Protein AF-0000000079724509 (afdb_homodimer)

Organism: NCBI:txid2484901

Secondary structure (DSSP, 8-state):
-----SHHHHHHHHHHTHHHHHHHHHHHHHHTTTT-SSGGGHHHHHHHHHHHHHHHHHHHT--SSS--SS--HHHHHHHHHHHHHHHHHHHHHHHHGGGTTTT-HHHHHTS---TTHHHHHHHHHHHHHHHHHHHHHHHHHHHHHSS--GGGGGHHHHHHHHHHHHHHHHHHHHHHHHH-THHHHHHHHHHHHHHHHTTTSS-GGGS-HHHHHHHHH-TTHHHHHHHHHHHTS-----HHHHHHHHHHHHHHHHHHHHHHHHHGGGHHHH-/-----SHHHHHHHHHHTHHHHHHHHHHHHHHTTTT-SSGGGHHHHHHHHHHHHHHHHHHHT--SSS--SS--HHHHHHHHHHHHHHHHHHHHHHHHGGGTTTT-HHHHHTS---TTHHHHHHHHHHHHHHHHHHHHHHHHHHHHHSS--GGGGGHHHHHHHHHHHHHHHHHHHHHHHHH-THHHHHHHHHHHHHHHHTTTSS-GGGS-HHHHHHHHH-TTHHHHHHHHHHHTS-----HHHHHHHHHHHHHHHHHHHHHHHHHGGGHHHH-

Radius of gyration: 24.55 Å; Cα contacts (8 Å, |Δi|>4): 698; chains: 2; bounding box: 60×68×56 Å

Sequence (542 aa):
MNHPTSLKSLILSVVKNYSLIWQMTKRNVIGKYKGSFFGLFWSFINPLIMLGIYTFAFSVVFKAKWGLEEEGHMDFALILFASLTIFNFFGEILKESPLLIVSQPNFVKKVVFPLEILPIANLLSASVHMGASLVVFLVFYGIAHLSIPWTIVFLPFIIIPLTLLSLGVSYILASLGVFFRDIGYFMTHIITILLFTSPVFFSMDRIPEKFRHLMLVNPLAALLENARSVMVFEKTPDFLILSVYTVFGVLFLVFGYWVFQKTRKGFSDVLMNHPTSLKSLILSVVKNYSLIWQMTKRNVIGKYKGSFFGLFWSFINPLIMLGIYTFAFSVVFKAKWGLEEEGHMDFALILFASLTIFNFFGEILKESPLLIVSQPNFVKKVVFPLEILPIANLLSASVHMGASLVVFLVFYGIAHLSIPWTIVFLPFIIIPLTLLSLGVSYILASLGVFFRDIGYFMTHIITILLFTSPVFFSMDRIPEKFRHLMLVNPLAALLENARSVMVFEKTPDFLILSVYTVFGVLFLVFGYWVFQKTRKGFSDVL

Nearest PDB structures (foldseek):
  7k2t-assembly1_B  TM=9.013E-01  e=5.333E-09  Aquifex aeolicus VF5
  8dku-assembly1_B  TM=8.776E-01  e=1.136E-08  Aquifex aeolicus VF5
  6oih-assembly2_C  TM=8.965E-01  e=3.387E-08  Aquifex aeolicus VF5
  6oih-assembly1_D  TM=8.910E-01  e=7.849E-08  Aquifex aeolicus VF5
  6jbh-assembly1_D  TM=8.518E-01  e=5.200E-07  Alicyclobacillus herbarius

Structure (mmCIF, N/CA/C/O backbone):
data_AF-0000000079724509-model_v1
#
loop_
_entity.id
_entity.type
_entity.pdbx_description
1 polymer 'Transport permease protein'
#
loop_
_atom_site.group_PDB
_atom_site.id
_atom_site.type_symbol
_atom_site.label_atom_id
_atom_site.label_alt_id
_atom_site.label_comp_id
_atom_site.label_asym_id
_atom_site.label_entity_id
_atom_site.label_seq_id
_atom_site.pdbx_PDB_ins_code
_atom_site.Cartn_x
_atom_site.Cartn_y
_atom_site.Cartn_z
_atom_site.occupancy
_atom_site.B_iso_or_equiv
_atom_site.auth_seq_id
_atom_site.auth_comp_id
_atom_site.auth_asym_id
_atom_site.auth_atom_id
_atom_site.pdbx_PDB_model_num
ATOM 1 N N . MET A 1 1 ? -26.453 27.656 -5.961 1 52.78 1 MET A N 1
ATOM 2 C CA . MET A 1 1 ? -26.094 28.609 -4.902 1 52.78 1 MET A CA 1
ATOM 3 C C . MET A 1 1 ? -24.594 28.781 -4.812 1 52.78 1 MET A C 1
ATOM 5 O O . MET A 1 1 ? -23.828 27.812 -4.953 1 52.78 1 MET A O 1
ATOM 9 N N . ASN A 1 2 ? -24.047 29.938 -4.867 1 74 2 ASN A N 1
ATOM 10 C CA . ASN A 1 2 ? -22.625 30.312 -4.871 1 74 2 ASN A CA 1
ATOM 11 C C . ASN A 1 2 ? -21.969 30.047 -3.518 1 74 2 ASN A C 1
ATOM 13 O O . ASN A 1 2 ? -22.438 30.547 -2.49 1 74 2 ASN A O 1
ATOM 17 N N . HIS A 1 3 ? -21.156 29.109 -3.391 1 83.31 3 HIS A N 1
ATOM 18 C CA . HIS A 1 3 ? -20.453 28.812 -2.152 1 83.31 3 HIS A CA 1
ATOM 19 C C . HIS A 1 3 ? -19.25 29.734 -1.976 1 83.31 3 HIS A C 1
ATOM 21 O O . HIS A 1 3 ? -18.484 29.953 -2.92 1 83.31 3 HIS A O 1
ATOM 27 N N . PRO A 1 4 ? -19.172 30.328 -0.794 1 89.56 4 PRO A N 1
ATOM 28 C CA . PRO A 1 4 ? -18.062 31.25 -0.565 1 89.56 4 PRO A CA 1
ATOM 29 C C . PRO A 1 4 ? -16.703 30.578 -0.728 1 89.56 4 PRO A C 1
ATOM 31 O O . PRO A 1 4 ? -16.547 29.391 -0.445 1 89.56 4 PRO A O 1
ATOM 34 N N . THR A 1 5 ? -15.711 31.344 -1.195 1 92.69 5 THR A N 1
ATOM 35 C CA . THR A 1 5 ? -14.414 30.766 -1.541 1 92.69 5 THR A CA 1
ATOM 36 C C . THR A 1 5 ? -13.312 31.344 -0.671 1 92.69 5 THR A C 1
ATOM 38 O O . THR A 1 5 ? -12.148 30.938 -0.771 1 92.69 5 THR A O 1
ATOM 41 N N . SER A 1 6 ? -13.695 32.25 0.234 1 93.75 6 SER A N 1
ATOM 42 C CA . SER A 1 6 ? -12.688 32.938 1.029 1 93.75 6 SER A CA 1
ATOM 43 C C . SER A 1 6 ? -12.195 32.062 2.182 1 93.75 6 SER A C 1
ATOM 45 O O . SER A 1 6 ? -12.906 31.156 2.625 1 93.75 6 SER A O 1
ATOM 47 N N . LEU A 1 7 ? -11 32.375 2.523 1 94.88 7 LEU A N 1
ATOM 48 C CA . LEU A 1 7 ? -10.445 31.688 3.688 1 94.88 7 LEU A CA 1
ATOM 49 C C . LEU A 1 7 ? -11.281 31.953 4.93 1 94.88 7 LEU A C 1
ATOM 51 O O . LEU A 1 7 ? -11.43 31.094 5.789 1 94.88 7 LEU A O 1
ATOM 55 N N . LYS A 1 8 ? -11.828 33.156 5.012 1 95.69 8 LYS A N 1
ATOM 56 C CA . LYS A 1 8 ? -12.703 33.531 6.121 1 95.69 8 LYS A CA 1
ATOM 57 C C . LYS A 1 8 ? -13.938 32.625 6.16 1 95.69 8 LYS A C 1
ATOM 59 O O . LYS A 1 8 ? -14.383 32.219 7.234 1 95.69 8 LYS A O 1
ATOM 64 N N . SER A 1 9 ? -14.438 32.375 5.066 1 96.12 9 SER A N 1
ATOM 65 C CA . SER A 1 9 ? -15.609 31.516 5.004 1 96.12 9 SER A CA 1
ATOM 66 C C . SER A 1 9 ? -15.281 30.094 5.449 1 96.12 9 SER A C 1
ATOM 68 O O . SER A 1 9 ? -16.109 29.422 6.055 1 96.12 9 SER A O 1
ATOM 70 N N . LEU A 1 10 ? -14.086 29.609 5.078 1 96.81 10 LEU A N 1
ATOM 71 C CA . LEU A 1 10 ? -13.664 28.281 5.512 1 96.81 10 LEU A CA 1
ATOM 72 C C . LEU A 1 10 ? -13.531 28.234 7.027 1 96.81 10 LEU A C 1
ATOM 74 O O . LEU A 1 10 ? -14.016 27.297 7.66 1 96.81 10 LEU A O 1
ATOM 78 N N . ILE A 1 11 ? -12.898 29.25 7.57 1 97.12 11 ILE A N 1
ATOM 79 C CA . ILE A 1 11 ? -12.703 29.312 9.016 1 97.12 11 ILE A CA 1
ATOM 80 C C . ILE A 1 11 ? -14.055 29.359 9.719 1 97.12 11 ILE A C 1
ATOM 82 O O . ILE A 1 11 ? -14.273 28.672 10.719 1 97.12 11 ILE A O 1
ATOM 86 N N . LEU A 1 12 ? -14.969 30.109 9.195 1 96.81 12 LEU A N 1
ATOM 87 C CA . LEU A 1 12 ? -16.312 30.219 9.766 1 96.81 12 LEU A CA 1
ATOM 88 C C . LEU A 1 12 ? -17.047 28.891 9.68 1 96.81 12 LEU A C 1
ATOM 90 O O . LEU A 1 12 ? -17.766 28.516 10.609 1 96.81 12 LEU A O 1
ATOM 94 N N . SER A 1 13 ? -16.891 28.234 8.578 1 96.62 13 SER A N 1
ATOM 95 C CA . SER A 1 13 ? -17.516 26.938 8.414 1 96.62 13 SER A CA 1
ATOM 96 C C . SER A 1 13 ? -16.984 25.938 9.438 1 96.62 13 SER A C 1
ATOM 98 O O . SER A 1 13 ? -17.75 25.141 10 1 96.62 13 SER A O 1
ATOM 100 N N . VAL A 1 14 ? -15.719 25.938 9.648 1 97.56 14 VAL A N 1
ATOM 101 C CA . VAL A 1 14 ? -15.094 25.047 10.609 1 97.56 14 VAL A CA 1
ATOM 102 C C . VAL A 1 14 ? -15.648 25.312 12.008 1 97.56 14 VAL A C 1
ATOM 104 O O . VAL A 1 14 ? -16.016 24.391 12.734 1 97.56 14 VAL A O 1
ATOM 107 N N . VAL A 1 15 ? -15.742 26.625 12.32 1 97.69 15 VAL A N 1
ATOM 108 C CA . VAL A 1 15 ? -16.219 27.016 13.641 1 97.69 15 VAL A CA 1
ATOM 109 C C . VAL A 1 15 ? -17.688 26.625 13.797 1 97.69 15 VAL A C 1
ATOM 111 O O . VAL A 1 15 ? -18.094 26.094 14.828 1 97.69 15 VAL A O 1
ATOM 114 N N . LYS A 1 16 ? -18.438 26.812 12.805 1 97.5 16 LYS A N 1
ATOM 115 C CA . LYS A 1 16 ? -19.875 26.531 12.836 1 97.5 16 LYS A CA 1
ATOM 116 C C . LYS A 1 16 ? -20.141 25.031 12.898 1 97.5 16 LYS A C 1
ATOM 118 O O . LYS A 1 16 ? -21.109 24.594 13.531 1 97.5 16 LYS A O 1
ATOM 123 N N . ASN A 1 17 ? -19.266 24.266 12.281 1 98.06 17 ASN A N 1
ATOM 124 C CA . ASN A 1 17 ? -19.531 22.828 12.148 1 98.06 17 ASN A CA 1
ATOM 125 C C . ASN A 1 17 ? -18.516 22.016 12.945 1 98.06 17 ASN A C 1
ATOM 127 O O . ASN A 1 17 ? -18.188 20.891 12.562 1 98.06 17 ASN A O 1
ATOM 131 N N . TYR A 1 18 ? -17.953 22.562 13.984 1 97.81 18 TYR A N 1
ATOM 132 C CA . TYR A 1 18 ? -16.891 21.906 14.727 1 97.81 18 TYR A CA 1
ATOM 133 C C . TYR A 1 18 ? -17.375 20.562 15.297 1 97.81 18 TYR A C 1
ATOM 135 O O . TYR A 1 18 ? -16.625 19.594 15.312 1 97.81 18 TYR A O 1
ATOM 143 N N . SER A 1 19 ? -18.609 20.469 15.742 1 98 19 SER A N 1
ATOM 144 C CA . SER A 1 19 ? -19.156 19.234 16.297 1 98 19 SER A CA 1
ATOM 145 C C . SER A 1 19 ? -19.281 18.156 15.219 1 98 19 SER A C 1
ATOM 147 O O . SER A 1 19 ? -18.938 17 15.453 1 98 19 SER A O 1
ATOM 149 N N . LEU A 1 20 ? -19.734 18.578 14.094 1 97.38 20 LEU A N 1
ATOM 150 C CA . LEU A 1 20 ? -19.891 17.672 12.969 1 97.38 20 LEU A CA 1
ATOM 151 C C . LEU A 1 20 ? -18.531 17.172 12.484 1 97.38 20 LEU A C 1
ATOM 153 O O . LEU A 1 20 ? -18.359 15.992 12.172 1 97.38 20 LEU A O 1
ATOM 157 N N . ILE A 1 21 ? -17.594 18.062 12.422 1 98.56 21 ILE A N 1
ATOM 158 C CA . ILE A 1 21 ? -16.234 17.703 12.023 1 98.56 21 ILE A CA 1
ATOM 159 C C . ILE A 1 21 ? -15.656 16.672 12.984 1 98.56 21 ILE A C 1
ATOM 161 O O . ILE A 1 21 ? -15.086 15.664 12.555 1 98.56 21 ILE A O 1
ATOM 165 N N . TRP A 1 22 ? -15.867 16.859 14.242 1 97.94 22 TRP A N 1
ATOM 166 C CA . TRP A 1 22 ? -15.367 15.938 15.258 1 97.94 22 TRP A CA 1
ATOM 167 C C . TRP A 1 22 ? -16.047 14.578 15.141 1 97.94 22 TRP A C 1
ATOM 169 O O . TRP A 1 22 ? -15.383 13.539 15.25 1 97.94 22 TRP A O 1
ATOM 179 N N . GLN A 1 23 ? -17.312 14.609 14.867 1 97.56 23 GLN A N 1
ATOM 180 C CA . GLN A 1 23 ? -18.047 13.367 14.703 1 97.56 23 GLN A CA 1
ATOM 181 C C . GLN A 1 23 ? -17.547 12.594 13.484 1 97.56 23 GLN A C 1
ATOM 183 O O . GLN A 1 23 ? -17.375 11.375 13.547 1 97.56 23 GLN A O 1
ATOM 188 N N . MET A 1 24 ? -17.359 13.32 12.438 1 97.38 24 MET A N 1
ATOM 189 C CA . MET A 1 24 ? -16.859 12.688 11.219 1 97.38 24 MET A CA 1
ATOM 190 C C . MET A 1 24 ? -15.445 12.148 11.43 1 97.38 24 MET A C 1
ATOM 192 O O . MET A 1 24 ? -15.109 11.062 10.953 1 97.38 24 MET A O 1
ATOM 196 N N . THR A 1 25 ? -14.609 12.898 12.117 1 98 25 THR A N 1
ATOM 197 C CA . THR A 1 25 ? -13.25 12.469 12.414 1 98 25 THR A CA 1
ATOM 198 C C . THR A 1 25 ? -13.258 11.188 13.242 1 98 25 THR A C 1
ATOM 200 O O . THR A 1 25 ? -12.562 10.227 12.906 1 98 25 THR A O 1
ATOM 203 N N . LYS A 1 26 ? -14.062 11.164 14.266 1 96.38 26 LYS A N 1
ATOM 204 C CA . LYS A 1 26 ? -14.18 9.984 15.125 1 96.38 26 LYS A CA 1
ATOM 205 C C . LYS A 1 26 ? -14.648 8.773 14.328 1 96.38 26 LYS A C 1
ATOM 207 O O . LYS A 1 26 ? -14.102 7.676 14.484 1 96.38 26 LYS A O 1
ATOM 212 N N . ARG A 1 27 ? -15.594 9.062 13.555 1 94.94 27 ARG A N 1
ATOM 213 C CA . ARG A 1 27 ? -16.125 7.992 12.711 1 94.94 27 ARG A CA 1
ATOM 214 C C . ARG A 1 27 ? -15.055 7.438 11.781 1 94.94 27 ARG A C 1
ATOM 216 O O . ARG A 1 27 ? -14.945 6.223 11.602 1 94.94 27 ARG A O 1
ATOM 223 N N . ASN A 1 28 ? -14.297 8.328 11.203 1 95.81 28 ASN A N 1
ATOM 224 C CA . ASN A 1 28 ? -13.227 7.906 10.305 1 95.81 28 ASN A CA 1
ATOM 225 C C . ASN A 1 28 ? -12.188 7.055 11.023 1 95.81 28 ASN A C 1
ATOM 227 O O . ASN A 1 28 ? -11.797 5.992 10.539 1 95.81 28 ASN A O 1
ATOM 231 N N . VAL A 1 29 ? -11.773 7.48 12.188 1 94.94 29 VAL A N 1
ATOM 232 C CA . VAL A 1 29 ? -10.695 6.836 12.93 1 94.94 29 VAL A CA 1
ATOM 233 C C . VAL A 1 29 ? -11.164 5.484 13.453 1 94.94 29 VAL A C 1
ATOM 235 O O . VAL A 1 29 ? -10.469 4.477 13.305 1 94.94 29 VAL A O 1
ATOM 238 N N . ILE A 1 30 ? -12.367 5.449 13.984 1 92.56 30 ILE A N 1
ATOM 239 C CA . ILE A 1 30 ? -12.922 4.219 14.539 1 92.56 30 ILE A CA 1
ATOM 240 C C . ILE A 1 30 ? -13.312 3.273 13.398 1 92.56 30 ILE A C 1
ATOM 242 O O . ILE A 1 30 ? -13.133 2.059 13.508 1 92.56 30 ILE A O 1
ATOM 246 N N . GLY A 1 31 ? -13.844 3.791 12.336 1 90.88 31 GLY A N 1
ATOM 247 C CA . GLY A 1 31 ? -14.32 3.018 11.203 1 90.88 31 GLY A CA 1
ATOM 248 C C . GLY A 1 31 ? -13.219 2.268 10.477 1 90.88 31 GLY A C 1
ATOM 249 O O . GLY A 1 31 ? -13.461 1.199 9.914 1 90.88 31 GLY A O 1
ATOM 250 N N . LYS A 1 32 ? -12.055 2.781 10.594 1 87.75 32 LYS A N 1
ATOM 251 C CA . LYS A 1 32 ? -10.914 2.148 9.93 1 87.75 32 LYS A CA 1
ATOM 252 C C . LYS A 1 32 ? -10.664 0.752 10.484 1 87.75 32 LYS A C 1
ATOM 254 O O . LYS A 1 32 ? -10.234 -0.146 9.758 1 87.75 32 LYS A O 1
ATOM 259 N N . TYR A 1 33 ? -10.945 0.542 11.734 1 86.94 33 TYR A N 1
ATOM 260 C CA . TYR A 1 33 ? -10.656 -0.731 12.391 1 86.94 33 TYR A CA 1
ATOM 261 C C . TYR A 1 33 ? -11.938 -1.399 12.875 1 86.94 33 TYR A C 1
ATOM 263 O O . TYR A 1 33 ? -11.914 -2.154 13.852 1 86.94 33 TYR A O 1
ATOM 271 N N . LYS A 1 34 ? -12.953 -1.074 12.18 1 85 34 LYS A N 1
ATOM 272 C CA . LYS A 1 34 ? -14.25 -1.595 12.602 1 85 34 LYS A CA 1
ATOM 273 C C . LYS A 1 34 ? -14.266 -3.121 12.578 1 85 34 LYS A C 1
ATOM 275 O O . LYS A 1 34 ? -13.867 -3.732 11.578 1 85 34 LYS A O 1
ATOM 280 N N . GLY A 1 35 ? -14.688 -3.732 13.641 1 82.94 35 GLY A N 1
ATOM 281 C CA . GLY A 1 35 ? -14.852 -5.176 13.719 1 82.94 35 GLY A CA 1
ATOM 282 C C . GLY A 1 35 ? -13.594 -5.895 14.164 1 82.94 35 GLY A C 1
ATOM 283 O O . GLY A 1 35 ? -13.617 -7.109 14.391 1 82.94 35 GLY A O 1
ATOM 284 N N . SER A 1 36 ? -12.484 -5.137 14.203 1 86.12 36 SER A N 1
ATOM 285 C CA . SER A 1 36 ? -11.234 -5.754 14.625 1 86.12 36 SER A CA 1
ATOM 286 C C . SER A 1 36 ? -11.172 -5.91 16.141 1 86.12 36 SER A C 1
ATOM 288 O O . SER A 1 36 ? -11.852 -5.18 16.875 1 86.12 36 SER A O 1
ATOM 290 N N . PHE A 1 37 ? -10.469 -6.895 16.562 1 89 37 PHE A N 1
ATOM 291 C CA . PHE A 1 37 ? -10.336 -7.164 17.984 1 89 37 PHE A CA 1
ATOM 292 C C . PHE A 1 37 ? -9.578 -6.039 18.688 1 89 37 PHE A C 1
ATOM 294 O O . PHE A 1 37 ? -10.016 -5.543 19.734 1 89 37 PHE A O 1
ATOM 301 N N . PHE A 1 38 ? -8.531 -5.52 18.125 1 90.69 38 PHE A N 1
ATOM 302 C CA . PHE A 1 38 ? -7.703 -4.488 18.734 1 90.69 38 PHE A CA 1
ATOM 303 C C . PHE A 1 38 ? -8.273 -3.102 18.453 1 90.69 38 PHE A C 1
ATOM 305 O O . PHE A 1 38 ? -7.883 -2.125 19.094 1 90.69 38 PHE A O 1
ATOM 312 N N . GLY A 1 39 ? -9.164 -2.959 17.547 1 90 39 GLY A N 1
ATOM 313 C CA . GLY A 1 39 ? -9.867 -1.719 17.266 1 90 39 GLY A CA 1
ATOM 314 C C . GLY A 1 39 ? -8.938 -0.524 17.141 1 90 39 GLY A C 1
ATOM 315 O O . GLY A 1 39 ? -7.949 -0.568 16.406 1 90 39 GLY A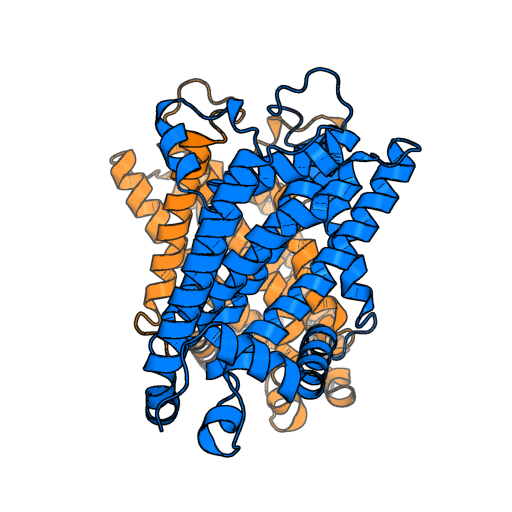 O 1
ATOM 316 N N . LEU A 1 40 ? -9.172 0.48 17.891 1 89.81 40 LEU A N 1
ATOM 317 C CA . LEU A 1 40 ? -8.461 1.752 17.828 1 89.81 40 LEU A CA 1
ATOM 318 C C . LEU A 1 40 ? -6.992 1.569 18.203 1 89.81 40 LEU A C 1
ATOM 320 O O . LEU A 1 40 ? -6.152 2.396 17.844 1 89.81 40 LEU A O 1
ATOM 324 N N . PHE A 1 41 ? -6.633 0.501 18.828 1 92.12 41 PHE A N 1
ATOM 325 C CA . PHE A 1 41 ? -5.262 0.255 19.25 1 92.12 41 PHE A CA 1
ATOM 326 C C . PHE A 1 41 ? -4.352 0.01 18.047 1 92.12 41 PHE A C 1
ATOM 328 O O . PHE A 1 41 ? -3.131 0.142 18.156 1 92.12 41 PHE A O 1
ATOM 335 N N . TRP A 1 42 ? -5.02 -0.312 16.984 1 90.19 42 TRP A N 1
ATOM 336 C CA . TRP A 1 42 ? -4.238 -0.523 15.773 1 90.19 42 TRP A CA 1
ATOM 337 C C . TRP A 1 42 ? -3.504 0.751 15.375 1 90.19 42 TRP A C 1
ATOM 339 O O . TRP A 1 42 ? -2.445 0.693 14.742 1 90.19 42 TRP A O 1
ATOM 349 N N . SER A 1 43 ? -4 1.896 15.766 1 91.75 43 SER A N 1
ATOM 350 C CA . SER A 1 43 ? -3.336 3.156 15.461 1 91.75 43 SER A CA 1
ATOM 351 C C . SER A 1 43 ? -1.946 3.217 16.078 1 91.75 43 SER A C 1
ATOM 353 O O . SER A 1 43 ? -1.055 3.891 15.562 1 91.75 43 SER A O 1
ATOM 355 N N . PHE A 1 44 ? -1.734 2.502 17.125 1 93.31 44 PHE A N 1
ATOM 356 C CA . PHE A 1 44 ? -0.435 2.453 17.797 1 93.31 44 PHE A CA 1
ATOM 357 C C . PHE A 1 44 ? 0.343 1.214 17.359 1 93.31 44 PHE A C 1
ATOM 359 O O . PHE A 1 44 ? 1.566 1.261 17.219 1 93.31 44 PHE A O 1
ATOM 366 N N . ILE A 1 45 ? -0.366 0.185 17.141 1 92.88 45 ILE A N 1
ATOM 367 C CA . ILE A 1 45 ? 0.271 -1.075 16.781 1 92.88 45 ILE A CA 1
ATOM 368 C C . ILE A 1 45 ? 0.94 -0.939 15.414 1 92.88 45 ILE A C 1
ATOM 370 O O . ILE A 1 45 ? 2.062 -1.408 15.211 1 92.88 45 ILE A O 1
ATOM 374 N N . ASN A 1 46 ? 0.323 -0.234 14.523 1 91.81 46 ASN A N 1
ATOM 375 C CA . ASN A 1 46 ? 0.831 -0.069 13.164 1 91.81 46 ASN A CA 1
ATOM 376 C C . ASN A 1 46 ? 2.188 0.632 13.156 1 91.81 46 ASN A C 1
ATOM 378 O O . ASN A 1 46 ? 3.17 0.083 12.656 1 91.81 46 ASN A O 1
ATOM 382 N N . PRO A 1 47 ? 2.223 1.77 13.742 1 93.56 47 PRO A N 1
ATOM 383 C CA . PRO A 1 47 ? 3.535 2.418 13.727 1 93.56 47 PRO A CA 1
ATOM 384 C C . PRO A 1 47 ? 4.586 1.648 14.523 1 93.56 47 PRO A C 1
ATOM 386 O O . PRO A 1 47 ? 5.773 1.686 14.188 1 93.56 47 PRO A O 1
ATOM 389 N N . LEU A 1 48 ? 4.203 0.957 15.555 1 93.19 48 LEU A N 1
ATOM 390 C CA . LEU A 1 48 ? 5.152 0.132 16.297 1 93.19 48 LEU A CA 1
ATOM 391 C C . LEU A 1 48 ? 5.727 -0.967 15.414 1 93.19 48 LEU A C 1
ATOM 393 O O . LEU A 1 48 ? 6.941 -1.191 15.406 1 93.19 48 LEU A O 1
ATOM 397 N N . ILE A 1 49 ? 4.836 -1.616 14.664 1 91 49 ILE A N 1
ATOM 398 C CA . ILE A 1 49 ? 5.266 -2.666 13.75 1 91 49 ILE A CA 1
ATOM 399 C C . ILE A 1 49 ? 6.176 -2.072 12.672 1 91 49 ILE A C 1
ATOM 401 O O . ILE A 1 49 ? 7.223 -2.641 12.352 1 91 49 ILE A O 1
ATOM 405 N N . MET A 1 50 ? 5.762 -0.977 12.195 1 88.75 50 MET A N 1
ATOM 406 C CA . MET A 1 50 ? 6.543 -0.325 11.148 1 88.75 50 MET A CA 1
ATOM 407 C C . MET A 1 50 ? 7.93 0.048 11.656 1 88.75 50 MET A C 1
ATOM 409 O O . MET A 1 50 ? 8.922 -0.151 10.953 1 88.75 50 MET A O 1
ATOM 413 N N . LEU A 1 51 ? 7.992 0.645 12.828 1 90.31 51 LEU A N 1
ATOM 414 C CA . LEU A 1 51 ? 9.297 0.971 13.391 1 90.31 51 LEU A CA 1
ATOM 415 C C . LEU A 1 51 ? 10.164 -0.279 13.523 1 90.31 51 LEU A C 1
ATOM 417 O O . LEU A 1 51 ? 11.359 -0.24 13.242 1 90.31 51 LEU A O 1
ATOM 421 N N . GLY A 1 52 ? 9.531 -1.344 13.953 1 87.75 52 GLY A N 1
ATOM 422 C CA . GLY A 1 52 ? 10.234 -2.615 14.008 1 87.75 52 GLY A CA 1
ATOM 423 C C . GLY A 1 52 ? 10.742 -3.072 12.656 1 87.75 52 GLY A C 1
ATOM 424 O O . GLY A 1 52 ? 11.891 -3.504 12.531 1 87.75 52 GLY A O 1
ATOM 425 N N . ILE A 1 53 ? 9.898 -2.996 11.672 1 83.5 53 ILE A N 1
ATOM 426 C CA . ILE A 1 53 ? 10.258 -3.395 10.312 1 83.5 53 ILE A CA 1
ATOM 427 C C . ILE A 1 53 ? 11.43 -2.551 9.82 1 83.5 53 ILE A C 1
ATOM 429 O O . ILE A 1 53 ? 12.391 -3.082 9.258 1 83.5 53 ILE A O 1
ATOM 433 N N . TYR A 1 54 ? 11.352 -1.266 10 1 81.56 54 TYR A N 1
ATOM 434 C CA . TYR A 1 54 ? 12.406 -0.372 9.539 1 81.56 54 TYR A CA 1
ATOM 435 C C . TYR A 1 54 ? 13.719 -0.647 10.273 1 81.56 54 TYR A C 1
ATOM 437 O O . TYR A 1 54 ? 14.797 -0.603 9.68 1 81.56 54 TYR A O 1
ATOM 445 N N . THR A 1 55 ? 13.641 -0.836 11.57 1 81.06 55 THR A N 1
ATOM 446 C CA . THR A 1 55 ? 14.82 -1.195 12.352 1 81.06 55 THR A CA 1
ATOM 447 C C . THR A 1 55 ? 15.477 -2.449 11.789 1 81.06 55 THR A C 1
ATOM 449 O O . THR A 1 55 ? 16.703 -2.49 11.617 1 81.06 55 THR A O 1
ATOM 452 N N . PHE A 1 56 ? 14.688 -3.418 11.445 1 75.69 56 PHE A N 1
ATOM 453 C CA . PHE A 1 56 ? 15.203 -4.66 10.883 1 75.69 56 PHE A CA 1
ATOM 454 C C . PHE A 1 56 ? 15.789 -4.418 9.492 1 75.69 56 PHE A C 1
ATOM 456 O O . PHE A 1 56 ? 16.891 -4.891 9.188 1 75.69 56 PHE A O 1
ATOM 463 N N . ALA A 1 57 ? 14.977 -3.828 8.57 1 72.38 57 ALA A N 1
ATOM 464 C CA . ALA A 1 57 ? 15.398 -3.564 7.195 1 72.38 57 ALA A CA 1
ATOM 465 C C . ALA A 1 57 ? 16.734 -2.83 7.164 1 72.38 57 ALA A C 1
ATOM 467 O O . ALA A 1 57 ? 17.625 -3.168 6.375 1 72.38 57 ALA A O 1
ATOM 468 N N . PHE A 1 58 ? 16.906 -1.906 7.961 1 69.31 58 PHE A N 1
ATOM 469 C CA . PHE A 1 58 ? 18.141 -1.121 7.969 1 69.31 58 PHE A CA 1
ATOM 470 C C . PHE A 1 58 ? 19.281 -1.918 8.578 1 69.31 58 PHE A C 1
ATOM 472 O O . PHE A 1 58 ? 20.438 -1.774 8.164 1 69.31 58 PHE A O 1
ATOM 479 N N . SER A 1 59 ? 19.031 -2.668 9.555 1 67.69 59 SER A N 1
ATOM 480 C CA . SER A 1 59 ? 20.078 -3.469 10.18 1 67.69 59 SER A CA 1
ATOM 481 C C . SER A 1 59 ? 20.594 -4.543 9.227 1 67.69 59 SER A C 1
ATOM 483 O O . SER A 1 59 ? 21.781 -4.918 9.281 1 67.69 59 SER A O 1
ATOM 485 N N . VAL A 1 60 ? 19.719 -4.961 8.352 1 63.19 60 VAL A N 1
ATOM 486 C CA . VAL A 1 60 ? 20.078 -6.102 7.512 1 63.19 60 VAL A CA 1
ATOM 487 C C . VAL A 1 60 ? 20.406 -5.621 6.098 1 63.19 60 VAL A C 1
ATOM 489 O O . VAL A 1 60 ? 21.375 -6.082 5.484 1 63.19 60 VAL A O 1
ATOM 492 N N . VAL A 1 61 ? 19.516 -4.785 5.586 1 59.06 61 VAL A N 1
ATOM 493 C CA . VAL A 1 61 ? 19.609 -4.453 4.164 1 59.06 61 VAL A CA 1
ATOM 494 C C . VAL A 1 61 ? 20.453 -3.203 3.975 1 59.06 61 VAL A C 1
ATOM 496 O O . VAL A 1 61 ? 21.25 -3.127 3.037 1 59.06 61 VAL A O 1
ATOM 499 N N . PHE A 1 62 ? 20.125 -2.162 4.641 1 54.84 62 PHE A N 1
ATOM 500 C CA . PHE A 1 62 ? 20.609 -0.839 4.266 1 54.84 62 PHE A CA 1
ATOM 501 C C . PHE A 1 62 ? 21.75 -0.397 5.188 1 54.84 62 PHE A C 1
ATOM 503 O O . PHE A 1 62 ? 21.688 0.684 5.777 1 54.84 62 PHE A O 1
ATOM 510 N N . LYS A 1 63 ? 22.562 -1.387 5.691 1 52.94 63 LYS A N 1
ATOM 511 C CA . LYS A 1 63 ? 23.672 -0.821 6.449 1 52.94 63 LYS A CA 1
ATOM 512 C C . LYS A 1 63 ? 24.312 0.356 5.707 1 52.94 63 LYS A C 1
ATOM 514 O O . LYS A 1 63 ? 25.266 0.956 6.191 1 52.94 63 LYS A O 1
ATOM 519 N N . ALA A 1 64 ? 24.141 0.481 4.617 1 46.78 64 ALA A N 1
ATOM 520 C CA . ALA A 1 64 ? 24.953 1.255 3.68 1 46.78 64 ALA A CA 1
ATOM 521 C C . ALA A 1 64 ? 24.984 2.732 4.062 1 46.78 64 ALA A C 1
ATOM 523 O O . ALA A 1 64 ? 26.047 3.309 4.285 1 46.78 64 ALA A O 1
ATOM 524 N N . LYS A 1 65 ? 23.938 3.709 3.193 1 45.94 65 LYS A N 1
ATOM 525 C CA . LYS A 1 65 ? 24.312 4.922 2.473 1 45.94 65 LYS A CA 1
ATOM 526 C C . LYS A 1 65 ? 24.219 6.152 3.371 1 45.94 65 LYS A C 1
ATOM 528 O O . LYS A 1 65 ? 24.219 7.285 2.885 1 45.94 65 LYS A O 1
ATOM 533 N N . TRP A 1 66 ? 23.344 6.098 4.527 1 42.84 66 TRP A N 1
ATOM 534 C CA . TRP A 1 66 ? 23.156 7.457 5.027 1 42.84 66 TRP A CA 1
ATOM 535 C C . TRP A 1 66 ? 24.484 8.086 5.438 1 42.84 66 TRP A C 1
ATOM 537 O O . TRP A 1 66 ? 24.5 9.156 6.047 1 42.84 66 TRP A O 1
ATOM 547 N N . GLY A 1 67 ? 25.594 7.543 4.766 1 44.44 67 GLY A N 1
ATOM 548 C CA . GLY A 1 67 ? 26.875 8.203 5.031 1 44.44 67 GLY A CA 1
ATOM 549 C C . GLY A 1 67 ? 27.172 8.336 6.512 1 44.44 67 GLY A C 1
ATOM 550 O O . GLY A 1 67 ? 28.078 9.07 6.902 1 44.44 67 GLY A O 1
ATOM 551 N N . LEU A 1 68 ? 26.156 8.07 7.309 1 45.75 68 LEU A N 1
ATOM 552 C CA . LEU A 1 68 ? 26.484 8.289 8.711 1 45.75 68 LEU A CA 1
ATOM 553 C C . LEU A 1 68 ? 27.422 7.203 9.219 1 45.75 68 LEU A C 1
ATOM 555 O O . LEU A 1 68 ? 27.156 6.012 9.039 1 45.75 68 LEU A O 1
ATOM 559 N N . GLU A 1 69 ? 28.641 7.41 8.969 1 45.5 69 GLU A N 1
ATOM 560 C CA . GLU A 1 69 ? 29.688 6.52 9.461 1 45.5 69 GLU A CA 1
ATOM 561 C C . GLU A 1 69 ? 29.203 5.703 10.656 1 45.5 69 GLU A C 1
ATOM 563 O O . GLU A 1 69 ? 29.281 4.473 10.648 1 45.5 69 GLU A O 1
ATOM 568 N N . GLU A 1 70 ? 29.453 6.164 11.922 1 45.56 70 GLU A N 1
ATOM 569 C CA . GLU A 1 70 ? 29.562 5.594 13.258 1 45.56 70 GLU A CA 1
ATOM 570 C C . GLU A 1 70 ? 28.172 5.355 13.867 1 45.56 70 GLU A C 1
ATOM 572 O O . GLU A 1 70 ? 28.062 4.871 14.992 1 45.56 70 GLU A O 1
ATOM 577 N N . GLU A 1 71 ? 27.062 5.781 13.234 1 52.66 71 GLU A N 1
ATOM 578 C CA . GLU A 1 71 ? 25.891 5.777 14.094 1 52.66 71 GLU A CA 1
ATOM 579 C C . GLU A 1 71 ? 25.172 4.434 14.039 1 52.66 71 GLU A C 1
ATOM 581 O O . GLU A 1 71 ? 25.266 3.715 13.039 1 52.66 71 GLU A O 1
ATOM 586 N N . GLY A 1 72 ? 24.75 3.912 15.172 1 58.47 72 GLY A N 1
ATOM 587 C CA . GLY A 1 72 ? 24.125 2.643 15.484 1 58.47 72 GLY A CA 1
ATOM 588 C C . GLY A 1 72 ? 22.828 2.412 14.719 1 58.47 72 GLY A C 1
ATOM 589 O O . GLY A 1 72 ? 22.219 3.361 14.219 1 58.47 72 GLY A O 1
ATOM 590 N N . HIS A 1 73 ? 22.391 1.275 14.344 1 58.31 73 HIS A N 1
ATOM 591 C CA . HIS A 1 73 ? 21.203 0.77 13.672 1 58.31 73 HIS A CA 1
ATOM 592 C C . HIS A 1 73 ? 19.953 1.472 14.18 1 58.31 73 HIS A C 1
ATOM 594 O O . HIS A 1 73 ? 19.047 1.775 13.406 1 58.31 73 HIS A O 1
ATOM 600 N N . MET A 1 74 ? 19.984 1.855 15.414 1 63.84 74 MET A N 1
ATOM 601 C CA . MET A 1 74 ? 18.812 2.451 16.047 1 63.84 74 MET A CA 1
ATOM 602 C C . MET A 1 74 ? 18.625 3.893 15.586 1 63.84 74 MET A C 1
ATOM 604 O O . MET A 1 74 ? 17.484 4.344 15.398 1 63.84 74 MET A O 1
ATOM 608 N N . ASP A 1 75 ? 19.656 4.48 15.281 1 78.19 75 ASP A N 1
ATOM 609 C CA . ASP A 1 75 ? 19.562 5.875 14.867 1 78.19 75 ASP A CA 1
ATOM 610 C C . ASP A 1 75 ? 18.984 5.988 13.453 1 78.19 75 ASP A C 1
ATOM 612 O O . ASP A 1 75 ? 18.141 6.844 13.188 1 78.19 75 ASP A O 1
ATOM 616 N N . PHE A 1 76 ? 19.297 4.973 12.75 1 80.25 76 PHE A N 1
ATOM 617 C CA . PHE A 1 76 ? 18.812 5.031 11.375 1 80.25 76 PHE A CA 1
ATOM 618 C C . PHE A 1 76 ? 17.312 4.715 11.32 1 80.25 76 PHE A C 1
ATOM 620 O O . PHE A 1 76 ? 16.578 5.336 10.562 1 80.25 76 PHE A O 1
ATOM 627 N N . ALA A 1 77 ? 16.953 3.787 12.07 1 85.94 77 ALA A N 1
ATOM 628 C CA . ALA A 1 77 ? 15.539 3.436 12.125 1 85.94 77 ALA A CA 1
ATOM 629 C C . ALA A 1 77 ? 14.695 4.629 12.555 1 85.94 77 ALA A C 1
ATOM 631 O O . ALA A 1 77 ? 13.609 4.855 12.016 1 85.94 77 ALA A O 1
ATOM 632 N N . LEU A 1 78 ? 15.266 5.352 13.477 1 91 78 LEU A N 1
ATOM 633 C CA . LEU A 1 78 ? 14.539 6.508 13.984 1 91 78 LEU A CA 1
ATOM 634 C C . LEU A 1 78 ? 14.5 7.625 12.953 1 91 78 LEU A C 1
ATOM 636 O O . LEU A 1 78 ? 13.5 8.328 12.828 1 91 78 LEU A O 1
ATOM 640 N N . ILE A 1 79 ? 15.578 7.789 12.211 1 90.31 79 ILE A N 1
ATOM 641 C CA . ILE A 1 79 ? 15.625 8.773 11.133 1 90.31 79 ILE A CA 1
ATOM 642 C C . ILE A 1 79 ? 14.578 8.438 10.078 1 90.31 79 ILE A C 1
ATOM 644 O O . ILE A 1 79 ? 13.797 9.305 9.672 1 90.31 79 ILE A O 1
ATOM 648 N N . LEU A 1 80 ? 14.578 7.215 9.711 1 88.75 80 LEU A N 1
ATOM 649 C CA . LEU A 1 80 ? 13.617 6.766 8.711 1 88.75 80 LEU A CA 1
ATOM 650 C C . LEU A 1 80 ? 12.195 6.887 9.234 1 88.75 80 LEU A C 1
ATOM 652 O O . LEU A 1 80 ? 11.297 7.32 8.508 1 88.75 80 LEU A O 1
ATOM 656 N N . PHE A 1 81 ? 12 6.469 10.422 1 93.56 81 PHE A N 1
ATOM 657 C CA . PHE A 1 81 ? 10.672 6.512 11.023 1 93.56 81 PHE A CA 1
ATOM 658 C C . PHE A 1 81 ? 10.156 7.945 11.102 1 93.56 81 PHE A C 1
ATOM 660 O O . PHE A 1 81 ? 8.977 8.203 10.844 1 93.56 81 PHE A O 1
ATOM 667 N N . ALA A 1 82 ? 11.008 8.852 11.461 1 95.31 82 ALA A N 1
ATOM 668 C CA . ALA A 1 82 ? 10.641 10.258 11.5 1 95.31 82 ALA A CA 1
ATOM 669 C C . ALA A 1 82 ? 10.188 10.75 10.133 1 95.31 82 ALA A C 1
ATOM 671 O O . ALA A 1 82 ? 9.141 11.391 10 1 95.31 82 ALA A O 1
ATOM 672 N N . SER A 1 83 ? 10.992 10.438 9.156 1 93.69 83 SER A N 1
ATOM 673 C CA . SER A 1 83 ? 10.68 10.852 7.789 1 93.69 83 SER A CA 1
ATOM 674 C C . SER A 1 83 ? 9.367 10.234 7.316 1 93.69 83 SER A C 1
ATOM 676 O O . SER A 1 83 ? 8.523 10.922 6.734 1 93.69 83 SER A O 1
ATOM 678 N N . LEU A 1 84 ? 9.203 8.969 7.598 1 94.12 84 LEU A N 1
ATOM 679 C CA . LEU A 1 84 ? 8.016 8.258 7.117 1 94.12 84 LEU A CA 1
ATOM 680 C C . LEU A 1 84 ? 6.77 8.719 7.867 1 94.12 84 LEU A C 1
ATOM 682 O O . LEU A 1 84 ? 5.668 8.703 7.316 1 94.12 84 LEU A O 1
ATOM 686 N N . THR A 1 85 ? 6.918 9.086 9.094 1 97.25 85 THR A N 1
ATOM 687 C CA . THR A 1 85 ? 5.793 9.625 9.844 1 97.25 85 THR A CA 1
ATOM 688 C C . THR A 1 85 ? 5.207 10.852 9.141 1 97.25 85 THR A C 1
ATOM 690 O O . THR A 1 85 ? 3.996 10.93 8.938 1 97.25 85 THR A O 1
ATOM 693 N N . ILE A 1 86 ? 6.074 11.742 8.703 1 97.56 86 ILE A N 1
ATOM 694 C CA . ILE A 1 86 ? 5.664 12.961 8.008 1 97.56 86 ILE A CA 1
ATOM 695 C C . ILE A 1 86 ? 5.121 12.602 6.625 1 97.56 86 ILE A C 1
ATOM 697 O O . ILE A 1 86 ? 4.051 13.078 6.23 1 97.56 86 ILE A O 1
ATOM 701 N N . PHE A 1 87 ? 5.781 11.758 5.961 1 96.62 87 PHE A N 1
ATOM 702 C CA . PHE A 1 87 ? 5.391 11.344 4.617 1 96.62 87 PHE A CA 1
ATOM 703 C C . PHE A 1 87 ? 4.031 10.656 4.637 1 96.62 87 PHE A C 1
ATOM 705 O O . PHE A 1 87 ? 3.176 10.938 3.791 1 96.62 87 PHE A O 1
ATOM 712 N N . ASN A 1 88 ? 3.875 9.719 5.555 1 96.5 88 ASN A N 1
ATOM 713 C CA . ASN A 1 88 ? 2.641 8.945 5.613 1 96.5 88 ASN A CA 1
ATOM 714 C C . ASN A 1 88 ? 1.437 9.828 5.93 1 96.5 88 ASN A C 1
ATOM 716 O O . ASN A 1 88 ? 0.327 9.562 5.465 1 96.5 88 ASN A O 1
ATOM 720 N N . PHE A 1 89 ? 1.616 10.852 6.727 1 98.12 89 PHE A N 1
ATOM 721 C CA . PHE A 1 89 ? 0.555 11.82 6.965 1 98.12 89 PHE A CA 1
ATOM 722 C C . PHE A 1 89 ? 0.059 12.414 5.652 1 98.12 89 PHE A C 1
ATOM 724 O O . PHE A 1 89 ? -1.141 12.391 5.367 1 98.12 89 PHE A O 1
ATOM 731 N N . PHE A 1 90 ? 0.95 12.906 4.855 1 98.06 90 PHE A N 1
ATOM 732 C CA . PHE A 1 90 ? 0.622 13.492 3.561 1 98.06 90 PHE A CA 1
ATOM 733 C C . PHE A 1 90 ? 0.041 12.438 2.627 1 98.06 90 PHE A C 1
ATOM 735 O O . PHE A 1 90 ? -0.968 12.68 1.96 1 98.06 90 PHE A O 1
ATOM 742 N N . GLY A 1 91 ? 0.642 11.297 2.609 1 97.31 91 GLY A N 1
ATOM 743 C CA . GLY A 1 91 ? 0.212 10.211 1.743 1 97.31 91 GLY A CA 1
ATOM 744 C C . GLY A 1 91 ? -1.201 9.742 2.031 1 97.31 91 GLY A C 1
ATOM 745 O O . GLY A 1 91 ? -1.973 9.469 1.108 1 97.31 91 GLY A O 1
ATOM 746 N N . GLU A 1 92 ? -1.491 9.57 3.281 1 96.5 92 GLU A N 1
ATOM 747 C CA . GLU A 1 92 ? -2.832 9.141 3.674 1 96.5 92 GLU A CA 1
ATOM 748 C C . GLU A 1 92 ? -3.889 10.133 3.186 1 96.5 92 GLU A C 1
ATOM 750 O O . GLU A 1 92 ? -4.941 9.727 2.686 1 96.5 92 GLU A O 1
ATOM 755 N N . ILE A 1 93 ? -3.617 11.383 3.344 1 98 93 ILE A N 1
ATOM 756 C CA . ILE A 1 93 ? -4.551 12.414 2.914 1 98 93 ILE A CA 1
ATOM 757 C C . ILE A 1 93 ? -4.711 12.367 1.396 1 98 93 ILE A C 1
ATOM 759 O O . ILE A 1 93 ? -5.828 12.406 0.88 1 98 93 ILE A O 1
ATOM 763 N N . LEU A 1 94 ? -3.602 12.234 0.693 1 97.19 94 LEU A N 1
ATOM 764 C CA . LEU A 1 94 ? -3.648 12.148 -0.762 1 97.19 94 LEU A CA 1
ATOM 765 C C . LEU A 1 94 ? -4.469 10.938 -1.207 1 97.19 94 LEU A C 1
ATOM 767 O O . LEU A 1 94 ? -5.262 11.039 -2.145 1 97.19 94 LEU A O 1
ATOM 771 N N . LYS A 1 95 ? -4.273 9.914 -0.534 1 96.25 95 LYS A N 1
ATOM 772 C CA . LYS A 1 95 ? -4.902 8.656 -0.923 1 96.25 95 LYS A CA 1
ATOM 773 C C . LYS A 1 95 ? -6.418 8.719 -0.742 1 96.25 95 LYS A C 1
ATOM 775 O O . LYS A 1 95 ? -7.172 8.25 -1.597 1 96.25 95 LYS A O 1
ATOM 780 N N . GLU A 1 96 ? -6.895 9.297 0.273 1 97.44 96 GLU A N 1
ATOM 781 C CA . GLU A 1 96 ? -8.305 9.273 0.64 1 97.44 96 GLU A CA 1
ATOM 782 C C . GLU A 1 96 ? -9.078 10.406 -0.032 1 97.44 96 GLU A C 1
ATOM 784 O O . GLU A 1 96 ? -10.289 10.312 -0.22 1 97.44 96 GLU A O 1
ATOM 789 N N . SER A 1 97 ? -8.406 11.406 -0.359 1 98.44 97 SER A N 1
ATOM 790 C CA . SER A 1 97 ? -9.039 12.664 -0.746 1 98.44 97 SER A CA 1
ATOM 791 C C . SER A 1 97 ? -9.953 12.477 -1.951 1 98.44 97 SER A C 1
ATOM 793 O O . SER A 1 97 ? -11.094 12.953 -1.954 1 98.44 97 SER A O 1
ATOM 795 N N . PRO A 1 98 ? -9.539 11.727 -3.012 1 97.31 98 PRO A N 1
ATOM 796 C CA . PRO A 1 98 ? -10.406 11.625 -4.184 1 97.31 98 PRO A CA 1
ATOM 797 C C . PRO A 1 98 ? -11.734 10.93 -3.875 1 97.31 98 PRO A C 1
ATOM 799 O O . PRO A 1 98 ? -12.703 11.094 -4.617 1 97.31 98 PRO A O 1
ATOM 802 N N . LEU A 1 99 ? -11.805 10.219 -2.793 1 95.06 99 LEU A N 1
ATOM 803 C CA . LEU A 1 99 ? -12.977 9.391 -2.508 1 95.06 99 LEU A CA 1
ATOM 804 C C . LEU A 1 99 ? -13.891 10.07 -1.495 1 95.06 99 LEU A C 1
ATOM 806 O O . LEU A 1 99 ? -15.008 9.617 -1.259 1 95.06 99 LEU A O 1
ATOM 810 N N . LEU A 1 100 ? -13.5 11.172 -0.94 1 97.25 100 LEU A N 1
ATOM 811 C CA . LEU A 1 100 ? -14.203 11.789 0.182 1 97.25 100 LEU A CA 1
ATOM 812 C C . LEU A 1 100 ? -15.641 12.109 -0.188 1 97.25 100 LEU A C 1
ATOM 814 O O . LEU A 1 100 ? -16.562 11.867 0.604 1 97.25 100 LEU A O 1
ATOM 818 N N . ILE A 1 101 ? -15.852 12.617 -1.376 1 96.75 101 ILE A N 1
ATOM 819 C CA . ILE A 1 101 ? -17.188 13.047 -1.784 1 96.75 101 ILE A CA 1
ATOM 820 C C . ILE A 1 101 ? -17.922 11.883 -2.445 1 96.75 101 ILE A C 1
ATOM 822 O O . ILE A 1 101 ? -19.078 11.609 -2.127 1 96.75 101 ILE A O 1
ATOM 826 N N . VAL A 1 102 ? -17.203 11.133 -3.225 1 93.94 102 VAL A N 1
ATOM 827 C CA . VAL A 1 102 ? -17.781 10.062 -4.031 1 93.94 102 VAL A CA 1
ATOM 828 C C . VAL A 1 102 ? -18.328 8.977 -3.121 1 93.94 102 VAL A C 1
ATOM 830 O O . VAL A 1 102 ? -19.344 8.344 -3.441 1 93.94 102 VAL A O 1
ATOM 833 N N . SER A 1 103 ? -17.734 8.82 -2.039 1 92.75 103 SER A N 1
ATOM 834 C CA . SER A 1 103 ? -18.125 7.734 -1.148 1 92.75 103 SER A CA 1
ATOM 835 C C . SER A 1 103 ? -19.328 8.133 -0.288 1 92.75 103 SER A C 1
ATOM 837 O O . SER A 1 103 ? -19.859 7.316 0.462 1 92.75 103 SER A O 1
ATOM 839 N N . GLN A 1 104 ? -19.719 9.391 -0.4 1 93.44 104 GLN A N 1
ATOM 840 C CA . GLN A 1 104 ? -20.828 9.891 0.401 1 93.44 104 GLN A CA 1
ATOM 841 C C . GLN A 1 104 ? -21.859 10.602 -0.471 1 93.44 104 GLN A C 1
ATOM 843 O O . GLN A 1 104 ? -22.141 11.781 -0.271 1 93.44 104 GLN A O 1
ATOM 848 N N . PRO A 1 105 ? -22.5 9.82 -1.335 1 93.25 105 PRO A N 1
ATOM 849 C CA . PRO A 1 105 ? -23.453 10.492 -2.221 1 93.25 105 PRO A CA 1
ATOM 850 C C . PRO A 1 105 ? -24.656 11.055 -1.469 1 93.25 105 PRO A C 1
ATOM 852 O O . PRO A 1 105 ? -25.234 12.055 -1.889 1 93.25 105 PRO A O 1
ATOM 855 N N . ASN A 1 106 ? -25 10.453 -0.378 1 93.81 106 ASN A N 1
ATOM 856 C CA . ASN A 1 106 ? -26.125 10.914 0.41 1 93.81 106 ASN A CA 1
ATOM 857 C C . ASN A 1 106 ? -25.891 12.32 0.958 1 93.81 106 ASN A C 1
ATOM 859 O O . ASN A 1 106 ? -26.844 13.109 1.081 1 93.81 106 ASN A O 1
ATOM 863 N N . PHE A 1 107 ? -24.641 12.672 1.29 1 93.44 107 PHE A N 1
ATOM 864 C CA . PHE A 1 107 ? -24.312 14 1.794 1 93.44 107 PHE A CA 1
ATOM 865 C C . PHE A 1 107 ? -24.453 15.047 0.697 1 93.44 107 PHE A C 1
ATOM 867 O O . PHE A 1 107 ? -24.672 16.219 0.982 1 93.44 107 PHE A O 1
ATOM 874 N N . VAL A 1 108 ? -24.391 14.602 -0.529 1 92.31 108 VAL A N 1
ATOM 875 C CA . VAL A 1 108 ? -24.438 15.508 -1.675 1 92.31 108 VAL A CA 1
ATOM 876 C C . VAL A 1 108 ? -25.891 15.711 -2.1 1 92.31 108 VAL A C 1
ATOM 878 O O . VAL A 1 108 ? -26.297 16.844 -2.396 1 92.31 108 VAL A O 1
ATOM 881 N N . LYS A 1 109 ? -26.719 14.68 -2.053 1 90.38 109 LYS A N 1
ATOM 882 C CA . LYS A 1 109 ? -28.031 14.703 -2.711 1 90.38 109 LYS A CA 1
ATOM 883 C C . LYS A 1 109 ? -29.156 14.891 -1.697 1 90.38 109 LYS A C 1
ATOM 885 O O . LYS A 1 109 ? -30.188 15.492 -2.008 1 90.38 109 LYS A O 1
ATOM 890 N N . LYS A 1 110 ? -29.078 14.352 -0.575 1 83.19 110 LYS A N 1
ATOM 891 C CA . LYS A 1 110 ? -30.266 14.211 0.272 1 83.19 110 LYS A CA 1
ATOM 892 C C . LYS A 1 110 ? -30.219 15.18 1.445 1 83.19 110 LYS A C 1
ATOM 894 O O . LYS A 1 110 ? -31.266 15.57 1.979 1 83.19 110 LYS A O 1
ATOM 899 N N . VAL A 1 111 ? -29.062 15.516 1.846 1 78.88 111 VAL A N 1
ATOM 900 C CA . VAL A 1 111 ? -28.938 16.328 3.053 1 78.88 111 VAL A CA 1
ATOM 901 C C . VAL A 1 111 ? -28.188 17.609 2.736 1 78.88 111 VAL A C 1
ATOM 903 O O . VAL A 1 111 ? -27.328 17.641 1.844 1 78.88 111 VAL A O 1
ATOM 906 N N . VAL A 1 112 ? -28.734 18.594 3.432 1 86.88 112 VAL A N 1
ATOM 907 C CA . VAL A 1 112 ? -27.922 19.812 3.393 1 86.88 112 VAL A CA 1
ATOM 908 C C . VAL A 1 112 ? -26.672 19.625 4.238 1 86.88 112 VAL A C 1
ATOM 910 O O . VAL A 1 112 ? -26.734 19.641 5.473 1 86.88 112 VAL A O 1
ATOM 913 N N . PHE A 1 113 ? -25.609 19.219 3.693 1 93.88 113 PHE A N 1
ATOM 914 C CA . PHE A 1 113 ? -24.375 18.906 4.383 1 93.88 113 PHE A CA 1
ATOM 915 C C . PHE A 1 113 ? -23.25 19.828 3.902 1 93.88 113 PHE A C 1
ATOM 917 O O . PHE A 1 113 ? -23.109 20.078 2.703 1 93.88 113 PHE A O 1
ATOM 924 N N . PRO A 1 114 ? -22.5 20.391 4.883 1 96.06 114 PRO A N 1
ATOM 925 C CA . PRO A 1 114 ? -21.344 21.188 4.484 1 96.06 114 PRO A CA 1
ATOM 926 C C . PRO A 1 114 ? -20.172 20.344 3.988 1 96.06 114 PRO A C 1
ATOM 928 O O . PRO A 1 114 ? -19.297 19.984 4.77 1 96.06 114 PRO A O 1
ATOM 931 N N . LEU A 1 115 ? -20.125 20.109 2.766 1 96.88 115 LEU A N 1
ATOM 932 C CA . LEU A 1 115 ? -19.203 19.156 2.162 1 96.88 115 LEU A CA 1
ATOM 933 C C . LEU A 1 115 ? -17.766 19.562 2.42 1 96.88 115 LEU A C 1
ATOM 935 O O . LEU A 1 115 ? -16.875 18.703 2.471 1 96.88 115 LEU A O 1
ATOM 939 N N . GLU A 1 116 ? -17.562 20.859 2.633 1 97.44 116 GLU A N 1
ATOM 940 C CA . GLU A 1 116 ? -16.203 21.375 2.771 1 97.44 116 GLU A CA 1
ATOM 941 C C . GLU A 1 116 ? -15.562 20.906 4.078 1 97.44 116 GLU A C 1
ATOM 943 O O . GLU A 1 116 ? -14.352 21.047 4.266 1 97.44 116 GLU A O 1
ATOM 948 N N . ILE A 1 117 ? -16.297 20.266 4.945 1 97.75 117 ILE A N 1
ATOM 949 C CA . ILE A 1 117 ? -15.727 19.844 6.215 1 97.75 117 ILE A CA 1
ATOM 950 C C . ILE A 1 117 ? -15.109 18.453 6.059 1 97.75 117 ILE A C 1
ATOM 952 O O . ILE A 1 117 ? -14.352 18 6.922 1 97.75 117 ILE A O 1
ATOM 956 N N . LEU A 1 118 ? -15.469 17.75 4.977 1 98.12 118 LEU A N 1
ATOM 957 C CA . LEU A 1 118 ? -15.023 16.359 4.812 1 98.12 118 LEU A CA 1
ATOM 958 C C . LEU A 1 118 ? -13.508 16.297 4.688 1 98.12 118 LEU A C 1
ATOM 960 O O . LEU A 1 118 ? -12.859 15.477 5.352 1 98.12 118 LEU A O 1
ATOM 964 N N . PRO A 1 119 ? -12.867 17.156 3.865 1 98.69 119 PRO A N 1
ATOM 965 C CA . PRO A 1 119 ? -11.406 17.156 3.814 1 98.69 119 PRO A CA 1
ATOM 966 C C . PRO A 1 119 ? -10.766 17.5 5.16 1 98.69 119 PRO A C 1
ATOM 968 O O . PRO A 1 119 ? -9.711 16.953 5.5 1 98.69 119 PRO A O 1
ATOM 971 N N . ILE A 1 120 ? -11.445 18.312 5.906 1 98.75 120 ILE A N 1
ATOM 972 C CA . ILE A 1 120 ? -10.945 18.703 7.223 1 98.75 120 ILE A CA 1
ATOM 973 C C . ILE A 1 120 ? -11 17.5 8.164 1 98.75 120 ILE A C 1
ATOM 975 O O . ILE A 1 120 ? -10.039 17.234 8.891 1 98.75 120 ILE A O 1
ATOM 979 N N . ALA A 1 121 ? -12.117 16.812 8.141 1 98.56 121 ALA A N 1
ATOM 980 C CA . ALA A 1 121 ? -12.258 15.633 8.977 1 98.56 121 ALA A CA 1
ATOM 981 C C . ALA A 1 121 ? -11.219 14.578 8.609 1 98.56 121 ALA A C 1
ATOM 983 O O . ALA A 1 121 ? -10.664 13.914 9.484 1 98.56 121 ALA A O 1
ATOM 984 N N . ASN A 1 122 ? -10.992 14.422 7.324 1 98.5 122 ASN A N 1
ATOM 985 C CA . ASN A 1 122 ? -9.977 13.492 6.852 1 98.5 122 ASN A CA 1
ATOM 986 C C . ASN A 1 122 ? -8.586 13.875 7.34 1 98.5 122 ASN A C 1
ATOM 988 O O . ASN A 1 122 ? -7.801 13.016 7.742 1 98.5 122 ASN A O 1
ATOM 992 N N . LEU A 1 123 ? -8.281 15.141 7.277 1 98.75 123 LEU A N 1
ATOM 993 C CA . LEU A 1 123 ? -7.004 15.656 7.758 1 98.75 123 LEU A CA 1
ATOM 994 C C . LEU A 1 123 ? -6.832 15.391 9.25 1 98.75 123 LEU A C 1
ATOM 996 O O . LEU A 1 123 ? -5.758 14.977 9.695 1 98.75 123 LEU A O 1
ATOM 1000 N N . LEU A 1 124 ? -7.883 15.594 9.969 1 98.56 124 LEU A N 1
ATOM 1001 C CA . LEU A 1 124 ? -7.82 15.359 11.406 1 98.56 124 LEU A CA 1
ATOM 1002 C C . LEU A 1 124 ? -7.648 13.875 11.711 1 98.56 124 LEU A C 1
ATOM 1004 O O . LEU A 1 124 ? -6.949 13.508 12.656 1 98.56 124 LEU A O 1
ATOM 1008 N N . SER A 1 125 ? -8.289 13.055 10.93 1 98 125 SER A N 1
ATOM 1009 C CA . SER A 1 125 ? -8.094 11.617 11.078 1 98 125 SER A CA 1
ATOM 1010 C C . SER A 1 125 ? -6.633 11.227 10.867 1 98 125 SER A C 1
ATOM 1012 O O . SER A 1 125 ? -6.066 10.469 11.648 1 98 125 SER A O 1
ATOM 1014 N N . ALA A 1 126 ? -6.039 11.727 9.812 1 98.19 126 ALA A N 1
ATOM 1015 C CA . ALA A 1 126 ? -4.625 11.477 9.531 1 98.19 126 ALA A CA 1
ATOM 1016 C C . ALA A 1 126 ? -3.742 12.008 10.656 1 98.19 126 ALA A C 1
ATOM 1018 O O . ALA A 1 126 ? -2.697 11.43 10.953 1 98.19 126 ALA A O 1
ATOM 1019 N N . SER A 1 127 ? -4.203 13.117 11.258 1 98.44 127 SER A N 1
ATOM 1020 C CA . SER A 1 127 ? -3.457 13.703 12.367 1 98.44 127 SER A CA 1
ATOM 1021 C C . SER A 1 127 ? -3.453 12.781 13.586 1 98.44 127 SER A C 1
ATOM 1023 O O . SER A 1 127 ? -2.469 12.727 14.32 1 98.44 127 SER A O 1
ATOM 1025 N N . VAL A 1 128 ? -4.527 12.078 13.789 1 97.25 128 VAL A N 1
ATOM 1026 C CA . VAL A 1 128 ? -4.59 11.117 14.883 1 97.25 128 VAL A CA 1
ATOM 1027 C C . VAL A 1 128 ? -3.566 10.008 14.656 1 97.25 128 VAL A C 1
ATOM 1029 O O . VAL A 1 128 ? -2.83 9.641 15.57 1 97.25 128 VAL A O 1
ATOM 1032 N N . HIS A 1 129 ? -3.463 9.539 13.469 1 96.81 129 HIS A N 1
ATOM 1033 C CA . HIS A 1 129 ? -2.504 8.492 13.125 1 96.81 129 HIS A CA 1
ATOM 1034 C C . HIS A 1 129 ? -1.07 9.008 13.234 1 96.81 129 HIS A C 1
ATOM 1036 O O . HIS A 1 129 ? -0.198 8.312 13.766 1 96.81 129 HIS A O 1
ATOM 1042 N N . MET A 1 130 ? -0.827 10.18 12.773 1 97.94 130 MET A N 1
ATOM 1043 C CA . MET A 1 130 ? 0.501 10.773 12.914 1 97.94 130 MET A CA 1
ATOM 1044 C C . MET A 1 130 ? 0.859 10.961 14.383 1 97.94 130 MET A C 1
ATOM 1046 O O . MET A 1 130 ? 2.006 10.742 14.781 1 97.94 130 MET A O 1
ATOM 1050 N N . GLY A 1 131 ? -0.125 11.445 15.125 1 98.12 131 GLY A N 1
ATOM 1051 C CA . GLY A 1 131 ? 0.093 11.586 16.562 1 98.12 131 GLY A CA 1
ATOM 1052 C C . GLY A 1 131 ? 0.515 10.297 17.234 1 98.12 131 GLY A C 1
ATOM 1053 O O . GLY A 1 131 ? 1.437 10.289 18.047 1 98.12 131 GLY A O 1
ATOM 1054 N N . ALA A 1 132 ? -0.16 9.211 16.906 1 97.38 132 ALA A N 1
ATOM 1055 C CA . ALA A 1 132 ? 0.209 7.902 17.422 1 97.38 132 ALA A CA 1
ATOM 1056 C C . ALA A 1 132 ? 1.64 7.539 17.031 1 97.38 132 ALA A C 1
ATOM 1058 O O . ALA A 1 132 ? 2.406 7.039 17.859 1 97.38 132 ALA A O 1
ATOM 1059 N N . SER A 1 133 ? 1.996 7.754 15.82 1 97.75 133 SER A N 1
ATOM 1060 C CA . SER A 1 133 ? 3.346 7.477 15.344 1 97.75 133 SER A CA 1
ATOM 1061 C C . SER A 1 133 ? 4.383 8.305 16.094 1 97.75 133 SER A C 1
ATOM 1063 O O . SER A 1 133 ? 5.465 7.812 16.422 1 97.75 133 SER A O 1
ATOM 1065 N N . LEU A 1 134 ? 4.023 9.609 16.375 1 98 134 LEU A N 1
ATOM 1066 C CA . LEU A 1 134 ? 4.934 10.492 17.094 1 98 134 LEU A CA 1
ATOM 1067 C C . LEU A 1 134 ? 5.148 10.008 18.531 1 98 134 LEU A C 1
ATOM 1069 O O . LEU A 1 134 ? 6.258 10.094 19.062 1 98 134 LEU A O 1
ATOM 1073 N N . VAL A 1 135 ? 4.094 9.516 19.125 1 97.88 135 VAL A N 1
ATOM 1074 C CA . VAL A 1 135 ? 4.219 8.961 20.469 1 97.88 135 VAL A CA 1
ATOM 1075 C C . VAL A 1 135 ? 5.16 7.758 20.438 1 97.88 135 VAL A C 1
ATOM 1077 O O . VAL A 1 135 ? 6.059 7.648 21.281 1 97.88 135 VAL A O 1
ATOM 1080 N N . VAL A 1 136 ? 4.938 6.852 19.484 1 97.12 136 VAL A N 1
ATOM 1081 C CA . VAL A 1 136 ? 5.805 5.688 19.344 1 97.12 136 VAL A CA 1
ATOM 1082 C C . VAL A 1 136 ? 7.246 6.137 19.109 1 97.12 136 VAL A C 1
ATOM 1084 O O . VAL A 1 136 ? 8.172 5.594 19.719 1 97.12 136 VAL A O 1
ATOM 1087 N N . PHE A 1 137 ? 7.418 7.137 18.297 1 97.12 137 PHE A N 1
ATOM 1088 C CA . PHE A 1 137 ? 8.742 7.688 18.016 1 97.12 137 PHE A CA 1
ATOM 1089 C C . PHE A 1 137 ? 9.398 8.18 19.297 1 97.12 137 PHE A C 1
ATOM 1091 O O . PHE A 1 137 ? 10.555 7.832 19.578 1 97.12 137 PHE A O 1
ATOM 1098 N N . LEU A 1 138 ? 8.68 8.961 20.062 1 97.06 138 LEU A N 1
ATOM 1099 C CA . LEU A 1 138 ? 9.227 9.562 21.266 1 97.06 138 LEU A CA 1
ATOM 1100 C C . LEU A 1 138 ? 9.578 8.5 22.297 1 97.06 138 LEU A C 1
ATOM 1102 O O . LEU A 1 138 ? 10.602 8.602 22.969 1 97.06 138 LEU A O 1
ATOM 1106 N N . VAL A 1 139 ? 8.758 7.508 22.422 1 96.5 139 VAL A N 1
ATOM 1107 C CA . VAL A 1 139 ? 9.016 6.422 23.359 1 96.5 139 VAL A CA 1
ATOM 1108 C C . VAL A 1 139 ? 10.289 5.684 22.969 1 96.5 139 VAL A C 1
ATOM 1110 O O . VAL A 1 139 ? 11.18 5.477 23.797 1 96.5 139 VAL A O 1
ATOM 1113 N N . PHE A 1 140 ? 10.398 5.355 21.766 1 94 140 PHE A N 1
ATOM 1114 C CA . PHE A 1 140 ? 11.562 4.594 21.312 1 94 140 PHE A CA 1
ATOM 1115 C C . PHE A 1 140 ? 12.82 5.453 21.344 1 94 140 PHE A C 1
ATOM 1117 O O . PHE A 1 140 ? 13.898 4.969 21.688 1 94 140 PHE A O 1
ATOM 1124 N N . TYR A 1 141 ? 12.672 6.676 20.906 1 95 141 TYR A N 1
ATOM 1125 C CA . TYR A 1 141 ? 13.805 7.594 21 1 95 14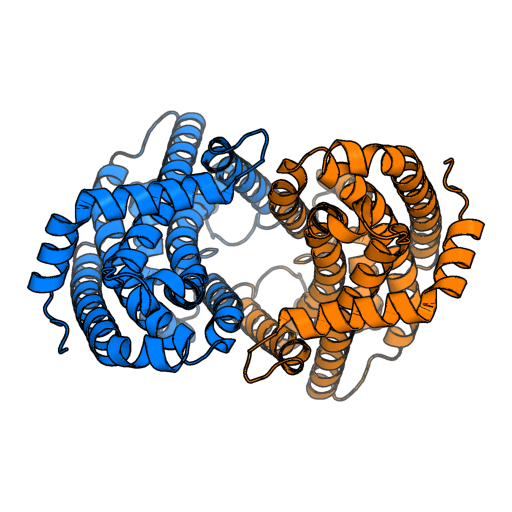1 TYR A CA 1
ATOM 1126 C C . TYR A 1 141 ? 14.281 7.734 22.438 1 95 141 TYR A C 1
ATOM 1128 O O . TYR A 1 141 ? 15.484 7.715 22.703 1 95 141 TYR A O 1
ATOM 1136 N N . GLY A 1 142 ? 13.383 7.934 23.375 1 95.5 142 GLY A N 1
ATOM 1137 C CA . GLY A 1 142 ? 13.711 8.039 24.797 1 95.5 142 GLY A CA 1
ATOM 1138 C C . GLY A 1 142 ? 14.422 6.805 25.328 1 95.5 142 GLY A C 1
ATOM 1139 O O . GLY A 1 142 ? 15.375 6.922 26.109 1 95.5 142 GLY A O 1
ATOM 1140 N N . ILE A 1 143 ? 13.969 5.625 24.922 1 93.31 143 ILE A N 1
ATOM 1141 C CA . ILE A 1 143 ? 14.578 4.375 25.359 1 93.31 143 ILE A CA 1
ATOM 1142 C C . ILE A 1 143 ? 15.992 4.262 24.797 1 93.31 143 ILE A C 1
ATOM 1144 O O . ILE A 1 143 ? 16.922 3.887 25.5 1 93.31 143 ILE A O 1
ATOM 1148 N N . ALA A 1 144 ? 16.141 4.629 23.594 1 88.69 144 ALA A N 1
ATOM 1149 C CA . ALA A 1 144 ? 17.406 4.457 22.891 1 88.69 144 ALA A CA 1
ATOM 1150 C C . ALA A 1 144 ? 18.438 5.488 23.359 1 88.69 144 ALA A C 1
ATOM 1152 O O . ALA A 1 144 ? 19.625 5.195 23.438 1 88.69 144 ALA A O 1
ATOM 1153 N N . HIS A 1 145 ? 17.953 6.688 23.672 1 91.75 145 HIS A N 1
ATOM 1154 C CA . HIS A 1 145 ? 18.875 7.781 23.938 1 91.75 145 HIS A CA 1
ATOM 1155 C C . HIS A 1 145 ? 18.781 8.258 25.391 1 91.75 145 HIS A C 1
ATOM 1157 O O . HIS A 1 145 ? 19.547 9.117 25.828 1 91.75 145 HIS A O 1
ATOM 1163 N N . LEU A 1 146 ? 17.859 7.664 26.047 1 92.75 146 LEU A N 1
ATOM 1164 C CA . LEU A 1 146 ? 17.609 8.031 27.438 1 92.75 146 LEU A CA 1
ATOM 1165 C C . LEU A 1 146 ? 17.406 9.539 27.578 1 92.75 146 LEU A C 1
ATOM 1167 O O . LEU A 1 146 ? 17.844 10.141 28.562 1 92.75 146 LEU A O 1
ATOM 1171 N N . SER A 1 147 ? 16.953 10.117 26.516 1 93.06 147 SER A N 1
ATOM 1172 C CA . SER A 1 147 ? 16.641 11.539 26.438 1 93.06 147 SER A CA 1
ATOM 1173 C C . SER A 1 147 ? 15.656 11.836 25.312 1 93.06 147 SER A C 1
ATOM 1175 O O . SER A 1 147 ? 15.336 10.953 24.516 1 93.06 147 SER A O 1
ATOM 1177 N N . ILE A 1 148 ? 15.023 13.023 25.312 1 94.19 148 ILE A N 1
ATOM 1178 C CA . ILE A 1 148 ? 14.188 13.523 24.219 1 94.19 148 ILE A CA 1
ATOM 1179 C C . ILE A 1 148 ? 14.797 14.805 23.656 1 94.19 148 ILE A C 1
ATOM 1181 O O . ILE A 1 148 ? 15.234 15.68 24.422 1 94.19 148 ILE A O 1
ATOM 1185 N N . PRO A 1 149 ? 14.93 14.812 22.391 1 93.44 149 PRO A N 1
ATOM 1186 C CA . PRO A 1 149 ? 15.469 16.062 21.828 1 93.44 149 PRO A CA 1
ATOM 1187 C C . PRO A 1 149 ? 14.586 17.266 22.125 1 93.44 149 PRO A C 1
ATOM 1189 O O . PRO A 1 149 ? 13.406 17.266 21.781 1 93.44 149 PRO A O 1
ATOM 1192 N N . TRP A 1 150 ? 15.148 18.281 22.719 1 95.06 150 TRP A N 1
ATOM 1193 C CA . TRP A 1 150 ? 14.367 19.453 23.062 1 95.06 150 TRP A CA 1
ATOM 1194 C C . TRP A 1 150 ? 13.867 20.172 21.797 1 95.06 150 TRP A C 1
ATOM 1196 O O . TRP A 1 150 ? 12.844 20.844 21.828 1 95.06 150 TRP A O 1
ATOM 1206 N N . THR A 1 151 ? 14.555 19.984 20.672 1 97.62 151 THR A N 1
ATOM 1207 C CA . THR A 1 151 ? 14.234 20.656 19.422 1 97.62 151 THR A CA 1
ATOM 1208 C C . THR A 1 151 ? 12.914 20.156 18.859 1 97.62 151 THR A C 1
ATOM 1210 O O . THR A 1 151 ? 12.352 20.766 17.938 1 97.62 151 THR A O 1
ATOM 1213 N N . ILE A 1 152 ? 12.344 19.125 19.422 1 97.44 152 ILE A N 1
ATOM 1214 C CA . ILE A 1 152 ? 11.07 18.578 18.953 1 97.44 152 ILE A CA 1
ATOM 1215 C C . ILE A 1 152 ? 9.961 19.609 19.172 1 97.44 152 ILE A C 1
ATOM 1217 O O . ILE A 1 152 ? 8.906 19.531 18.531 1 97.44 152 ILE A O 1
ATOM 1221 N N . VAL A 1 153 ? 10.18 20.594 20.078 1 97.69 153 VAL A N 1
ATOM 1222 C CA . VAL A 1 153 ? 9.195 21.625 20.375 1 97.69 153 VAL A CA 1
ATOM 1223 C C . VAL A 1 153 ? 8.922 22.438 19.109 1 97.69 153 VAL A C 1
ATOM 1225 O O . VAL A 1 153 ? 7.875 23.094 19 1 97.69 153 VAL A O 1
ATOM 1228 N N . PHE A 1 154 ? 9.844 22.422 18.109 1 98.5 154 PHE A N 1
ATOM 1229 C CA . PHE A 1 154 ? 9.711 23.188 16.875 1 98.5 154 PHE A CA 1
ATOM 1230 C C . PHE A 1 154 ? 8.93 22.406 15.836 1 98.5 154 PHE A C 1
ATOM 1232 O O . PHE A 1 154 ? 8.656 22.906 14.742 1 98.5 154 PHE A O 1
ATOM 1239 N N . LEU A 1 155 ? 8.516 21.172 16.141 1 98.5 155 LEU A N 1
ATOM 1240 C CA . LEU A 1 155 ? 7.836 20.297 15.188 1 98.5 155 LEU A CA 1
ATOM 1241 C C . LEU A 1 155 ? 6.559 20.969 14.672 1 98.5 155 LEU A C 1
ATOM 1243 O O . LEU A 1 155 ? 6.223 20.828 13.492 1 98.5 155 LEU A O 1
ATOM 1247 N N . PRO A 1 156 ? 5.797 21.719 15.492 1 98.38 156 PRO A N 1
ATOM 1248 C CA . PRO A 1 156 ? 4.59 22.375 14.992 1 98.38 156 PRO A CA 1
ATOM 1249 C C . PRO A 1 156 ? 4.871 23.312 13.82 1 98.38 156 PRO A C 1
ATOM 1251 O O . PRO A 1 156 ? 4.023 23.469 12.938 1 98.38 156 PRO A O 1
ATOM 1254 N N . PHE A 1 157 ? 6.012 23.922 13.758 1 98.25 157 PHE A N 1
ATOM 1255 C CA . PHE A 1 157 ? 6.359 24.828 12.672 1 98.25 157 PHE A CA 1
ATOM 1256 C C . PHE A 1 157 ? 6.527 24.062 11.359 1 98.25 157 PHE A C 1
ATOM 1258 O O . PHE A 1 157 ? 6.465 24.656 10.281 1 98.25 157 PHE A O 1
ATOM 1265 N N . ILE A 1 158 ? 6.781 22.781 11.43 1 98.56 158 ILE A N 1
ATOM 1266 C CA . ILE A 1 158 ? 6.863 21.922 10.258 1 98.56 158 ILE A CA 1
ATOM 1267 C C . ILE A 1 158 ? 5.477 21.391 9.898 1 98.56 158 ILE A C 1
ATOM 1269 O O . ILE A 1 158 ? 5.113 21.328 8.727 1 98.56 158 ILE A O 1
ATOM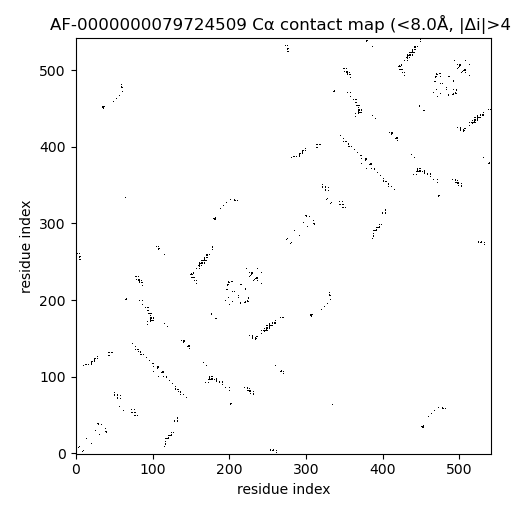 1273 N N . ILE A 1 159 ? 4.688 21.125 10.898 1 98.56 159 ILE A N 1
ATOM 1274 C CA . ILE A 1 159 ? 3.371 20.516 10.711 1 98.56 159 ILE A CA 1
ATOM 1275 C C . ILE A 1 159 ? 2.416 21.547 10.109 1 98.56 159 ILE A C 1
ATOM 1277 O O . ILE A 1 159 ? 1.541 21.203 9.312 1 98.56 159 ILE A O 1
ATOM 1281 N N . ILE A 1 160 ? 2.605 22.797 10.414 1 98.44 160 ILE A N 1
ATOM 1282 C CA . ILE A 1 160 ? 1.704 23.844 9.961 1 98.44 160 ILE A CA 1
ATOM 1283 C C . ILE A 1 160 ? 1.716 23.906 8.438 1 98.44 160 ILE A C 1
ATOM 1285 O O . ILE A 1 160 ? 0.682 23.719 7.793 1 98.44 160 ILE A O 1
ATOM 1289 N N . PRO A 1 161 ? 2.918 24.172 7.797 1 98.31 161 PRO A N 1
ATOM 1290 C CA . PRO A 1 161 ? 2.895 24.188 6.332 1 98.31 161 PRO A CA 1
ATOM 1291 C C . PRO A 1 161 ? 2.477 22.859 5.73 1 98.31 161 PRO A C 1
ATOM 1293 O O . PRO A 1 161 ? 1.832 22.812 4.68 1 98.31 161 PRO A O 1
ATOM 1296 N N . LEU A 1 162 ? 2.812 21.75 6.387 1 98.56 162 LEU A N 1
ATOM 1297 C CA . LEU A 1 162 ? 2.404 20.422 5.922 1 98.56 162 LEU A CA 1
ATOM 1298 C C . LEU A 1 162 ? 0.884 20.312 5.887 1 98.56 162 LEU A C 1
ATOM 1300 O O . LEU A 1 162 ? 0.319 19.797 4.914 1 98.56 162 LEU A O 1
ATOM 1304 N N . THR A 1 163 ? 0.225 20.75 6.934 1 98.62 163 THR A N 1
ATOM 1305 C CA . THR A 1 163 ? -1.228 20.688 7.055 1 98.62 163 THR A CA 1
ATOM 1306 C C . THR A 1 163 ? -1.892 21.578 6.004 1 98.62 163 THR A C 1
ATOM 1308 O O . THR A 1 163 ? -2.873 21.172 5.375 1 98.62 163 THR A O 1
ATOM 1311 N N . LEU A 1 164 ? -1.386 22.766 5.84 1 98.62 164 LEU A N 1
ATOM 1312 C CA . LEU A 1 164 ? -1.949 23.703 4.875 1 98.62 164 LEU A CA 1
ATOM 1313 C C . LEU A 1 164 ? -1.84 23.156 3.455 1 98.62 164 LEU A C 1
ATOM 1315 O O . LEU A 1 164 ? -2.816 23.172 2.701 1 98.62 164 LEU A O 1
ATOM 1319 N N . LEU A 1 165 ? -0.67 22.641 3.152 1 98.06 165 LEU A N 1
ATOM 1320 C CA . LEU A 1 165 ? -0.449 22.047 1.838 1 98.06 165 LEU A CA 1
ATOM 1321 C C . LEU A 1 165 ? -1.353 20.828 1.629 1 98.06 165 LEU A C 1
ATOM 1323 O O . LEU A 1 165 ? -1.977 20.703 0.575 1 98.06 165 LEU A O 1
ATOM 1327 N N . SER A 1 166 ? -1.463 19.953 2.621 1 98.56 166 SER A N 1
ATOM 1328 C CA . SER A 1 166 ? -2.268 18.734 2.547 1 98.56 166 SER A CA 1
ATOM 1329 C C . SER A 1 166 ? -3.744 19.062 2.352 1 98.56 166 SER A C 1
ATOM 1331 O O . SER A 1 166 ? -4.426 18.422 1.553 1 98.56 166 SER A O 1
ATOM 1333 N N . LEU A 1 167 ? -4.172 20.031 3.082 1 98.62 167 LEU A N 1
ATOM 1334 C CA . LEU A 1 167 ? -5.582 20.406 2.98 1 98.62 167 LEU A CA 1
ATOM 1335 C C . LEU A 1 167 ? -5.887 21 1.612 1 98.62 167 LEU A C 1
ATOM 1337 O O . LEU A 1 167 ? -6.938 20.719 1.03 1 98.62 167 LEU A O 1
ATOM 1341 N N . GLY A 1 168 ? -5.023 21.859 1.155 1 98.56 168 GLY A N 1
ATOM 1342 C CA . GLY A 1 168 ? -5.203 22.422 -0.178 1 98.56 168 GLY A CA 1
ATOM 1343 C C . GLY A 1 168 ? -5.297 21.344 -1.256 1 98.56 168 GLY A C 1
ATOM 1344 O O . GLY A 1 168 ? -6.223 21.375 -2.072 1 98.56 168 GLY A O 1
ATOM 1345 N N . VAL A 1 169 ? -4.402 20.422 -1.202 1 97.62 169 VAL A N 1
ATOM 1346 C CA . VAL A 1 169 ? -4.398 19.328 -2.178 1 97.62 169 VAL A CA 1
ATOM 1347 C C . VAL A 1 169 ? -5.641 18.469 -1.993 1 97.62 169 VAL A C 1
ATOM 1349 O O . VAL A 1 169 ? -6.223 17.984 -2.971 1 97.62 169 VAL A O 1
ATOM 1352 N N . SER A 1 170 ? -6 18.266 -0.789 1 98.69 170 SER A N 1
ATOM 1353 C CA . SER A 1 170 ? -7.176 17.453 -0.485 1 98.69 170 SER A CA 1
ATOM 1354 C C . SER A 1 170 ? -8.43 18.031 -1.123 1 98.69 170 SER A C 1
ATOM 1356 O O . SER A 1 170 ? -9.242 17.297 -1.687 1 98.69 170 SER A O 1
ATOM 1358 N N . TYR A 1 171 ? -8.562 19.344 -1.033 1 98.75 171 TYR A N 1
ATOM 1359 C CA . TYR A 1 171 ? -9.719 19.984 -1.641 1 98.75 171 TYR A CA 1
ATOM 1360 C C . TYR A 1 171 ? -9.719 19.797 -3.152 1 98.75 171 TYR A C 1
ATOM 1362 O O . TYR A 1 171 ? -10.758 19.516 -3.748 1 98.75 171 TYR A O 1
ATOM 1370 N N . ILE A 1 172 ? -8.57 19.922 -3.727 1 98.31 172 ILE A N 1
ATOM 1371 C CA . ILE A 1 172 ? -8.453 19.766 -5.172 1 98.31 172 ILE A CA 1
ATOM 1372 C C . ILE A 1 172 ? -8.789 18.312 -5.559 1 98.31 172 ILE A C 1
ATOM 1374 O O . ILE A 1 172 ? -9.609 18.078 -6.445 1 98.31 172 ILE A O 1
ATOM 1378 N N . LEU A 1 173 ? -8.242 17.391 -4.867 1 98.19 173 LEU A N 1
ATOM 1379 C CA . LEU A 1 173 ? -8.406 15.977 -5.195 1 98.19 173 LEU A CA 1
ATOM 1380 C C . LEU A 1 173 ? -9.828 15.508 -4.898 1 98.19 173 LEU A C 1
ATOM 1382 O O . LEU A 1 173 ? -10.375 14.664 -5.617 1 98.19 173 LEU A O 1
ATOM 1386 N N . ALA A 1 174 ? -10.406 16.016 -3.801 1 98.31 174 ALA A N 1
ATOM 1387 C CA . ALA A 1 174 ? -11.789 15.672 -3.48 1 98.31 174 ALA A CA 1
ATOM 1388 C C . ALA A 1 174 ? -12.734 16.109 -4.602 1 98.31 174 ALA A C 1
ATOM 1390 O O . ALA A 1 174 ? -13.688 15.391 -4.926 1 98.31 174 ALA A O 1
ATOM 1391 N N . SER A 1 175 ? -12.422 17.219 -5.121 1 97.12 175 SER A N 1
ATOM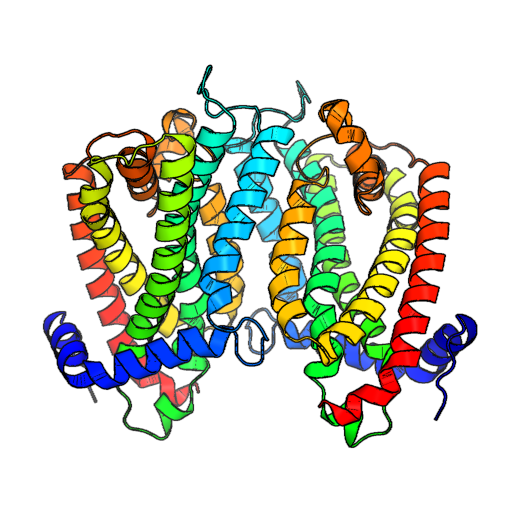 1392 C CA . SER A 1 175 ? -13.211 17.734 -6.234 1 97.12 175 SER A CA 1
ATOM 1393 C C . SER A 1 175 ? -12.977 16.922 -7.504 1 97.12 175 SER A C 1
ATOM 1395 O O . SER A 1 175 ? -13.93 16.469 -8.141 1 97.12 175 SER A O 1
ATOM 1397 N N . LEU A 1 176 ? -11.742 16.734 -7.859 1 96.25 176 LEU A N 1
ATOM 1398 C CA . LEU A 1 176 ? -11.383 16.031 -9.086 1 96.25 176 LEU A CA 1
ATOM 1399 C C . LEU A 1 176 ? -11.891 14.594 -9.055 1 96.25 176 LEU A C 1
ATOM 1401 O O . LEU A 1 176 ? -12.289 14.047 -10.086 1 96.25 176 LEU A O 1
ATOM 1405 N N . GLY A 1 177 ? -11.852 13.984 -7.922 1 95.5 177 GLY A N 1
ATOM 1406 C CA . GLY A 1 177 ? -12.273 12.594 -7.777 1 95.5 177 GLY A CA 1
ATOM 1407 C C . GLY A 1 177 ? -13.734 12.383 -8.125 1 95.5 177 GLY A C 1
ATOM 1408 O O . GLY A 1 177 ? -14.133 11.289 -8.539 1 95.5 177 GLY A O 1
ATOM 1409 N N . VAL A 1 178 ? -14.523 13.414 -7.93 1 94.94 178 VAL A N 1
ATOM 1410 C CA . VAL A 1 178 ? -15.945 13.328 -8.242 1 94.94 178 VAL A CA 1
ATOM 1411 C C . VAL A 1 178 ? -16.141 13.211 -9.75 1 94.94 178 VAL A C 1
ATOM 1413 O O . VAL A 1 178 ? -17 12.469 -10.219 1 94.94 178 VAL A O 1
ATOM 1416 N N . PHE A 1 179 ? -15.289 13.867 -10.438 1 94.06 179 PHE A N 1
ATOM 1417 C CA . PHE A 1 179 ? -15.461 13.945 -11.883 1 94.06 179 PHE A CA 1
ATOM 1418 C C . PHE A 1 179 ? -14.625 12.883 -12.586 1 94.06 179 PHE A C 1
ATOM 1420 O O . PHE A 1 179 ? -14.984 12.422 -13.672 1 94.06 179 PHE A O 1
ATOM 1427 N N . PHE A 1 180 ? -13.523 12.547 -11.977 1 93.25 180 PHE A N 1
ATOM 1428 C CA . PHE A 1 180 ? -12.609 11.57 -12.562 1 93.25 180 PHE A CA 1
ATOM 1429 C C . PHE A 1 180 ? -12.266 10.477 -11.562 1 93.25 180 PHE A C 1
ATOM 1431 O O . PHE A 1 180 ? -11.305 10.609 -10.797 1 93.25 180 PHE A O 1
ATOM 1438 N N . ARG A 1 181 ? -12.852 9.336 -11.727 1 90.38 181 ARG A N 1
ATOM 1439 C CA . ARG A 1 181 ? -12.68 8.242 -10.781 1 90.38 181 ARG A CA 1
ATOM 1440 C C . ARG A 1 181 ? -11.258 7.676 -10.852 1 90.38 181 ARG A C 1
ATOM 1442 O O . ARG A 1 181 ? -10.766 7.109 -9.875 1 90.38 181 ARG A O 1
ATOM 1449 N N . ASP A 1 182 ? -10.594 7.863 -11.953 1 92.56 182 ASP A N 1
ATOM 1450 C CA . ASP A 1 182 ? -9.242 7.352 -12.156 1 92.56 182 ASP A CA 1
ATOM 1451 C C . ASP A 1 182 ? -8.258 8.008 -11.188 1 92.56 182 ASP A C 1
ATOM 1453 O O . ASP A 1 182 ? -7.188 7.461 -10.922 1 92.56 182 ASP A O 1
ATOM 1457 N N . ILE A 1 183 ? -8.609 9.086 -10.648 1 92.19 183 ILE A N 1
ATOM 1458 C CA . ILE A 1 183 ? -7.707 9.812 -9.766 1 92.19 183 ILE A CA 1
ATOM 1459 C C . ILE A 1 183 ? -7.422 8.984 -8.523 1 92.19 183 ILE A C 1
ATOM 1461 O O . ILE A 1 183 ? -6.301 8.984 -8.008 1 92.19 183 ILE A O 1
ATOM 1465 N N . GLY A 1 184 ? -8.398 8.266 -8.109 1 89.69 184 GLY A N 1
ATOM 1466 C CA . GLY A 1 184 ? -8.227 7.41 -6.945 1 89.69 184 GLY A CA 1
ATOM 1467 C C . GLY A 1 184 ? -7.16 6.348 -7.145 1 89.69 184 GLY A C 1
ATOM 1468 O O . GLY A 1 184 ? -6.309 6.141 -6.277 1 89.69 184 GLY A O 1
ATOM 1469 N N . TYR A 1 185 ? -7.109 5.773 -8.266 1 83.81 185 TYR A N 1
ATOM 1470 C CA . TYR A 1 185 ? -6.145 4.73 -8.586 1 83.81 185 TYR A CA 1
ATOM 1471 C C . TYR A 1 185 ? -4.766 5.32 -8.844 1 83.81 185 TYR A C 1
ATOM 1473 O O . TYR A 1 185 ? -3.748 4.719 -8.492 1 83.81 185 TYR A O 1
ATOM 1481 N N . PHE A 1 186 ? -4.805 6.438 -9.305 1 87.94 186 PHE A N 1
ATOM 1482 C CA . PHE A 1 186 ? -3.562 7.109 -9.672 1 87.94 186 PHE A CA 1
ATOM 1483 C C . PHE A 1 186 ? -2.82 7.59 -8.43 1 87.94 186 PHE A C 1
ATOM 1485 O O . PHE A 1 186 ? -1.592 7.688 -8.43 1 87.94 186 PHE A O 1
ATOM 1492 N N . MET A 1 187 ? -3.631 7.895 -7.414 1 91.5 187 MET A N 1
ATOM 1493 C CA . MET A 1 187 ? -3.014 8.477 -6.227 1 91.5 187 MET A CA 1
ATOM 1494 C C . MET A 1 187 ? -2.029 7.504 -5.59 1 91.5 187 MET A C 1
ATOM 1496 O O . MET A 1 187 ? -0.994 7.918 -5.062 1 91.5 187 MET A O 1
ATOM 1500 N N . THR A 1 188 ? -2.297 6.262 -5.652 1 87.5 188 THR A N 1
ATOM 1501 C CA . THR A 1 188 ? -1.376 5.273 -5.098 1 87.5 188 THR A CA 1
ATOM 1502 C C . THR A 1 188 ? -0.015 5.359 -5.781 1 87.5 188 THR A C 1
ATOM 1504 O O . THR A 1 188 ? 1.023 5.273 -5.121 1 87.5 188 THR A O 1
ATOM 1507 N N . HIS A 1 189 ? -0.06 5.539 -7.055 1 86.5 189 HIS A N 1
ATOM 1508 C CA . HIS A 1 189 ? 1.177 5.652 -7.824 1 86.5 189 HIS A CA 1
ATOM 1509 C C . HIS A 1 189 ? 1.879 6.977 -7.543 1 86.5 189 HIS A C 1
ATOM 1511 O O . HIS A 1 189 ? 3.102 7.016 -7.387 1 86.5 189 HIS A O 1
ATOM 1517 N N . ILE A 1 190 ? 1.078 8.008 -7.434 1 90.19 190 ILE A N 1
ATOM 1518 C CA . ILE A 1 190 ? 1.639 9.328 -7.148 1 90.19 190 ILE A CA 1
ATOM 1519 C C . ILE A 1 190 ? 2.342 9.305 -5.793 1 90.19 190 ILE A C 1
ATOM 1521 O O . ILE A 1 190 ? 3.439 9.852 -5.648 1 90.19 190 ILE A O 1
ATOM 1525 N N . ILE A 1 191 ? 1.74 8.664 -4.844 1 92.69 191 ILE A N 1
ATOM 1526 C CA . ILE A 1 191 ? 2.311 8.586 -3.502 1 92.69 191 ILE A CA 1
ATOM 1527 C C . ILE A 1 191 ? 3.621 7.801 -3.547 1 92.69 191 ILE A C 1
ATOM 1529 O O . ILE A 1 191 ? 4.605 8.195 -2.918 1 92.69 191 ILE A O 1
ATOM 1533 N N . THR A 1 192 ? 3.631 6.742 -4.293 1 86.12 192 THR A N 1
ATOM 1534 C CA . THR A 1 192 ? 4.852 5.957 -4.434 1 86.12 192 THR A CA 1
ATOM 1535 C C . THR A 1 192 ? 5.945 6.777 -5.113 1 86.12 192 THR A C 1
ATOM 1537 O O . THR A 1 192 ? 7.105 6.75 -4.695 1 86.12 192 THR A O 1
ATOM 1540 N N . ILE A 1 193 ? 5.602 7.488 -6.176 1 84.12 193 ILE A N 1
ATOM 1541 C CA . ILE A 1 193 ? 6.539 8.375 -6.855 1 84.12 193 ILE A CA 1
ATOM 1542 C C . ILE A 1 193 ? 7.098 9.398 -5.867 1 84.12 193 ILE A C 1
ATOM 1544 O O . ILE A 1 193 ? 8.312 9.609 -5.805 1 84.12 193 ILE A O 1
ATOM 1548 N N . LEU A 1 194 ? 6.211 9.953 -5.074 1 88.75 194 LEU A N 1
ATOM 1549 C CA . LEU A 1 194 ? 6.629 10.945 -4.082 1 88.75 194 LEU A CA 1
ATOM 1550 C C . LEU A 1 194 ? 7.562 10.32 -3.053 1 88.75 194 LEU A C 1
ATOM 1552 O O . LEU A 1 194 ? 8.516 10.961 -2.6 1 88.75 194 LEU A O 1
ATOM 1556 N N . LEU A 1 195 ? 7.262 9.102 -2.668 1 87.25 195 LEU A N 1
ATOM 1557 C CA . LEU A 1 195 ? 8.094 8.422 -1.688 1 87.25 195 LEU A CA 1
ATOM 1558 C C . LEU A 1 195 ? 9.539 8.312 -2.176 1 87.25 195 LEU A C 1
ATOM 1560 O O . LEU A 1 195 ? 10.469 8.609 -1.433 1 87.25 195 LEU A O 1
ATOM 1564 N N . PHE A 1 196 ? 9.688 8.008 -3.422 1 77.81 196 PHE A N 1
ATOM 1565 C CA . PHE A 1 196 ? 11.031 7.734 -3.934 1 77.81 196 PHE A CA 1
ATOM 1566 C C . PHE A 1 196 ? 11.703 9.016 -4.402 1 77.81 196 PHE A C 1
ATOM 1568 O O . PHE A 1 196 ? 12.922 9.055 -4.57 1 77.81 196 PHE A O 1
ATOM 1575 N N . THR A 1 197 ? 10.922 10.016 -4.672 1 80.62 197 THR A N 1
ATOM 1576 C CA . THR A 1 197 ? 11.523 11.273 -5.105 1 80.62 197 THR A CA 1
ATOM 1577 C C . THR A 1 197 ? 11.734 12.211 -3.922 1 80.62 197 THR A C 1
ATOM 1579 O O . THR A 1 197 ? 12.391 13.242 -4.055 1 80.62 197 THR A O 1
ATOM 1582 N N . SER A 1 198 ? 11.133 11.875 -2.83 1 86.12 198 SER A N 1
ATOM 1583 C CA . SER A 1 198 ? 11.375 12.633 -1.607 1 86.12 198 SER A CA 1
ATOM 1584 C C . SER A 1 198 ? 12.562 12.07 -0.836 1 86.12 198 SER A C 1
ATOM 1586 O O . SER A 1 198 ? 12.883 10.883 -0.954 1 86.12 198 SER A O 1
ATOM 1588 N N . PRO A 1 199 ? 13.227 12.891 -0.142 1 83.75 199 PRO A N 1
ATOM 1589 C CA . PRO A 1 199 ? 14.375 12.398 0.624 1 83.75 199 PRO A CA 1
ATOM 1590 C C . PRO A 1 199 ? 13.969 11.656 1.894 1 83.75 199 PRO A C 1
ATOM 1592 O O . PRO A 1 199 ? 14.375 12.031 2.994 1 83.75 199 PRO A O 1
ATOM 1595 N N . VAL A 1 200 ? 13.172 10.641 1.647 1 85.62 200 VAL A N 1
ATOM 1596 C CA . VAL A 1 200 ? 12.711 9.82 2.76 1 85.62 200 VAL A CA 1
ATOM 1597 C C . VAL A 1 200 ? 13.828 8.867 3.197 1 85.62 200 VAL A C 1
ATOM 1599 O O . VAL A 1 200 ? 14.086 8.711 4.395 1 85.62 200 VAL A O 1
ATOM 1602 N N . PHE A 1 201 ? 14.523 8.312 2.209 1 76.81 201 PHE A N 1
ATOM 1603 C CA . PHE A 1 201 ? 15.484 7.25 2.48 1 76.81 201 PHE A CA 1
ATOM 1604 C C . PHE A 1 201 ? 16.906 7.777 2.371 1 76.81 201 PHE A C 1
ATOM 1606 O O . PHE A 1 201 ? 17.875 7.02 2.525 1 76.81 201 PHE A O 1
ATOM 1613 N N . PHE A 1 202 ? 17.031 9.023 2.025 1 74.44 202 PHE A N 1
ATOM 1614 C CA . PHE A 1 202 ? 18.359 9.586 1.817 1 74.44 202 PHE A CA 1
ATOM 1615 C C . PHE A 1 202 ? 18.391 11.062 2.207 1 74.44 202 PHE A C 1
ATOM 1617 O O . PHE A 1 202 ? 17.344 11.695 2.33 1 74.44 202 PHE A O 1
ATOM 1624 N N . SER A 1 203 ? 19.594 11.438 2.439 1 73.25 203 SER A N 1
ATOM 1625 C CA . SER A 1 203 ? 19.766 12.852 2.725 1 73.25 203 SER A CA 1
ATOM 1626 C C . SER A 1 203 ? 19.844 13.672 1.44 1 73.25 203 SER A C 1
ATOM 1628 O O . SER A 1 203 ? 20.312 13.18 0.413 1 73.25 203 SER A O 1
ATOM 1630 N N . MET A 1 204 ? 19.406 14.906 1.515 1 72.88 204 MET A N 1
ATOM 1631 C CA . MET A 1 204 ? 19.422 15.797 0.36 1 72.88 204 MET A CA 1
ATOM 1632 C C . MET A 1 204 ? 20.844 15.969 -0.178 1 72.88 204 MET A C 1
ATOM 1634 O O . MET A 1 204 ? 21.031 16.141 -1.383 1 72.88 204 MET A O 1
ATOM 1638 N N . ASP A 1 205 ? 21.75 15.797 0.626 1 69.62 205 ASP A N 1
ATOM 1639 C CA . ASP A 1 205 ? 23.141 16.016 0.242 1 69.62 205 ASP A CA 1
ATOM 1640 C C . ASP A 1 205 ? 23.641 14.906 -0.681 1 69.62 205 ASP A C 1
ATOM 1642 O O . ASP A 1 205 ? 24.641 15.07 -1.371 1 69.62 205 ASP A O 1
ATOM 1646 N N . ARG A 1 206 ? 22.922 13.828 -0.704 1 68.56 206 ARG A N 1
ATOM 1647 C CA . ARG A 1 206 ? 23.375 12.688 -1.495 1 68.56 206 ARG A CA 1
ATOM 1648 C C . ARG A 1 206 ? 22.75 12.711 -2.889 1 68.56 206 ARG A C 1
ATOM 1650 O O . ARG A 1 206 ? 23.094 11.883 -3.738 1 68.56 206 ARG A O 1
ATOM 1657 N N . ILE A 1 207 ? 21.969 13.625 -3.152 1 71.69 207 ILE A N 1
ATOM 1658 C CA . ILE A 1 207 ? 21.328 13.742 -4.461 1 71.69 207 ILE A CA 1
ATOM 1659 C C . ILE A 1 207 ? 22.266 14.469 -5.426 1 71.69 207 ILE A C 1
ATOM 1661 O O . ILE A 1 207 ? 22.766 15.547 -5.113 1 71.69 207 ILE A O 1
ATOM 1665 N N . PRO A 1 208 ? 22.453 13.773 -6.547 1 72.75 208 PRO A N 1
ATOM 1666 C CA . PRO A 1 208 ? 23.281 14.445 -7.551 1 72.75 208 PRO A CA 1
ATOM 1667 C C . PRO A 1 208 ? 22.766 15.844 -7.895 1 72.75 208 PRO A C 1
ATOM 1669 O O . PRO A 1 208 ? 21.547 16.078 -7.875 1 72.75 208 PRO A O 1
ATOM 1672 N N . GLU A 1 209 ? 23.656 16.734 -8.227 1 74 209 GLU A N 1
ATOM 1673 C CA . GLU A 1 209 ? 23.359 18.141 -8.469 1 74 209 GLU A CA 1
ATOM 1674 C C . GLU A 1 209 ? 22.266 18.297 -9.531 1 74 209 GLU A C 1
ATOM 1676 O O . GLU A 1 209 ? 21.422 19.188 -9.43 1 74 209 GLU A O 1
ATOM 1681 N N . LYS A 1 210 ? 22.297 17.406 -10.492 1 75.19 210 LYS A N 1
ATOM 1682 C CA . LYS A 1 210 ? 21.359 17.516 -11.609 1 75.19 210 LYS A CA 1
ATOM 1683 C C . LYS A 1 210 ? 19.922 17.312 -11.141 1 75.19 210 LYS A C 1
ATOM 1685 O O . LYS A 1 210 ? 18.984 17.797 -11.781 1 75.19 210 LYS A O 1
ATOM 1690 N N . PHE A 1 211 ? 19.734 16.641 -10.055 1 72.56 211 PHE A N 1
ATOM 1691 C CA . PHE A 1 211 ? 18.375 16.328 -9.609 1 72.56 211 PHE A CA 1
ATOM 1692 C C . PHE A 1 211 ? 17.969 17.203 -8.43 1 72.56 211 PHE A C 1
ATOM 1694 O O . PHE A 1 211 ? 16.844 17.125 -7.953 1 72.56 211 PHE A O 1
ATOM 1701 N N . ARG A 1 212 ? 18.781 18.016 -7.996 1 74.06 212 ARG A N 1
ATOM 1702 C CA . ARG A 1 212 ? 18.516 18.844 -6.824 1 74.06 212 ARG A CA 1
ATOM 1703 C C . ARG A 1 212 ? 17.359 19.797 -7.094 1 74.06 212 ARG A C 1
ATOM 1705 O O . ARG A 1 212 ? 16.609 20.141 -6.184 1 74.06 212 ARG A O 1
ATOM 1712 N N . HIS A 1 213 ? 17.344 20.203 -8.367 1 74.81 213 HIS A N 1
ATOM 1713 C CA . HIS A 1 213 ? 16.25 21.109 -8.719 1 74.81 213 HIS A CA 1
ATOM 1714 C C . HIS A 1 213 ? 14.891 20.438 -8.539 1 74.81 213 HIS A C 1
ATOM 1716 O O . HIS A 1 213 ? 13.898 21.094 -8.227 1 74.81 213 HIS A O 1
ATOM 1722 N N . LEU A 1 214 ? 14.875 19.172 -8.727 1 72.25 214 LEU A N 1
ATOM 1723 C CA . LEU A 1 214 ? 13.641 18.422 -8.547 1 72.25 214 LEU A CA 1
ATOM 1724 C C . LEU A 1 214 ? 13.203 18.422 -7.086 1 72.25 214 LEU A C 1
ATOM 1726 O O . LEU A 1 214 ? 12.008 18.375 -6.785 1 72.25 214 LEU A O 1
ATOM 1730 N N . MET A 1 215 ? 14.164 18.484 -6.305 1 74.56 215 MET A N 1
ATOM 1731 C CA . MET A 1 215 ? 13.883 18.484 -4.871 1 74.56 215 MET A CA 1
ATOM 1732 C C . MET A 1 215 ? 13.258 19.812 -4.445 1 74.56 215 MET A C 1
ATOM 1734 O O . MET A 1 215 ? 12.516 19.859 -3.461 1 74.56 215 MET A O 1
ATOM 1738 N N . LEU A 1 216 ? 13.625 20.766 -5.254 1 74.31 216 LEU A N 1
ATOM 1739 C CA . LEU A 1 216 ? 13.055 22.078 -4.945 1 74.31 216 LEU A CA 1
ATOM 1740 C C . LEU A 1 216 ? 11.562 22.109 -5.254 1 74.31 216 LEU A C 1
ATOM 1742 O O . LEU A 1 216 ? 10.812 22.875 -4.641 1 74.31 216 LEU A O 1
ATOM 1746 N N . VAL A 1 217 ? 11.195 21.188 -6.047 1 79.38 217 VAL A N 1
ATOM 1747 C CA . VAL A 1 217 ? 9.789 21.172 -6.449 1 79.38 217 VAL A CA 1
ATOM 1748 C C . VAL A 1 217 ? 9.023 20.172 -5.594 1 79.38 217 VAL A C 1
ATOM 1750 O O . VAL A 1 217 ? 7.793 20.188 -5.543 1 79.38 217 VAL A O 1
ATOM 1753 N N . ASN A 1 218 ? 9.727 19.359 -4.949 1 86.81 218 ASN A N 1
ATOM 1754 C CA . ASN A 1 218 ? 9.102 18.375 -4.062 1 86.81 218 ASN A CA 1
ATOM 1755 C C . ASN A 1 218 ? 8.5 19.047 -2.832 1 86.81 218 ASN A C 1
ATOM 1757 O O . ASN A 1 218 ? 9.211 19.641 -2.027 1 86.81 218 ASN A O 1
ATOM 1761 N N . PRO A 1 219 ? 7.195 18.891 -2.744 1 90.56 219 PRO A N 1
ATOM 1762 C CA . PRO A 1 219 ? 6.527 19.625 -1.66 1 90.56 219 PRO A CA 1
ATOM 1763 C C . PRO A 1 219 ? 6.926 19.109 -0.276 1 90.56 219 PRO A C 1
ATOM 1765 O O . PRO A 1 219 ? 6.68 19.781 0.728 1 90.56 219 PRO A O 1
ATOM 1768 N N . LEU A 1 220 ? 7.594 17.984 -0.206 1 94.62 220 LEU A N 1
ATOM 1769 C CA . LEU A 1 220 ? 7.844 17.375 1.095 1 94.62 220 LEU A CA 1
ATOM 1770 C C . LEU A 1 220 ? 9.32 17.453 1.457 1 94.62 220 LEU A C 1
ATOM 1772 O O . LEU A 1 220 ? 9.695 17.25 2.617 1 94.62 220 LEU A O 1
ATOM 1776 N N . ALA A 1 221 ? 10.188 17.734 0.5 1 91.62 221 ALA A N 1
ATOM 1777 C CA . ALA A 1 221 ? 11.625 17.609 0.684 1 91.62 221 ALA A CA 1
ATOM 1778 C C . ALA A 1 221 ? 12.109 18.438 1.867 1 91.62 221 ALA A C 1
ATOM 1780 O O . ALA A 1 221 ? 12.719 17.906 2.803 1 91.62 221 ALA A O 1
ATOM 1781 N N . ALA A 1 222 ? 11.797 19.703 1.797 1 92.94 222 ALA A N 1
ATOM 1782 C CA . ALA A 1 222 ? 12.266 20.609 2.852 1 92.94 222 ALA A CA 1
ATOM 1783 C C . ALA A 1 222 ? 11.609 20.266 4.188 1 92.94 222 ALA A C 1
ATOM 1785 O O . ALA A 1 222 ? 12.227 20.406 5.242 1 92.94 222 ALA A O 1
ATOM 1786 N N . LEU A 1 223 ? 10.375 19.859 4.176 1 96.69 223 LEU A N 1
ATOM 1787 C CA . LEU A 1 223 ? 9.664 19.516 5.398 1 96.69 223 LEU A CA 1
ATOM 1788 C C . LEU A 1 223 ? 10.258 18.281 6.055 1 96.69 223 LEU A C 1
ATOM 1790 O O . LEU A 1 223 ? 10.422 18.234 7.277 1 96.69 223 LEU A O 1
ATOM 1794 N N . LEU A 1 224 ? 10.602 17.297 5.238 1 95.94 224 LEU A N 1
ATOM 1795 C CA . LEU A 1 224 ? 11.211 16.078 5.746 1 95.94 224 LEU A CA 1
ATOM 1796 C C . LEU A 1 224 ? 12.57 16.375 6.367 1 95.94 224 LEU A C 1
ATOM 1798 O O . LEU A 1 224 ? 12.883 15.867 7.453 1 95.94 224 LEU A O 1
ATOM 1802 N N . GLU A 1 225 ? 13.352 17.172 5.715 1 93.12 225 GLU A N 1
ATOM 1803 C CA . GLU A 1 225 ? 14.672 17.531 6.223 1 93.12 225 GLU A CA 1
ATOM 1804 C C . GLU A 1 225 ? 14.57 18.266 7.555 1 93.12 225 GLU A C 1
ATOM 1806 O O . GLU A 1 225 ? 15.32 17.984 8.492 1 93.12 225 GLU A O 1
ATOM 1811 N N . ASN A 1 226 ? 13.703 19.188 7.621 1 96.56 226 ASN A N 1
ATOM 1812 C CA . ASN A 1 226 ? 13.523 19.953 8.859 1 96.56 226 ASN A CA 1
ATOM 1813 C C . ASN A 1 226 ? 12.953 19.078 9.969 1 96.56 226 ASN A C 1
ATOM 1815 O O . ASN A 1 226 ? 13.281 19.266 11.141 1 96.56 226 ASN A O 1
ATOM 1819 N N . ALA A 1 227 ? 12.086 18.125 9.609 1 97.31 227 ALA A N 1
ATOM 1820 C CA . ALA A 1 227 ? 11.562 17.188 10.609 1 97.31 227 ALA A CA 1
ATOM 1821 C C . ALA A 1 227 ? 12.68 16.375 11.234 1 97.31 227 ALA A C 1
ATOM 1823 O O . ALA A 1 227 ? 12.742 16.219 12.453 1 97.31 227 ALA A O 1
ATOM 1824 N N . ARG A 1 228 ? 13.555 15.852 10.414 1 95.31 228 ARG A N 1
ATOM 1825 C CA . ARG A 1 228 ? 14.688 15.094 10.945 1 95.31 228 ARG A CA 1
ATOM 1826 C C . ARG A 1 228 ? 15.57 15.977 11.82 1 95.31 228 ARG A C 1
ATOM 1828 O O . ARG A 1 228 ? 16.094 15.531 12.844 1 95.31 228 ARG A O 1
ATOM 1835 N N . SER A 1 229 ? 15.781 17.219 11.336 1 95.19 229 SER A N 1
ATOM 1836 C CA . SER A 1 229 ? 16.609 18.141 12.086 1 95.19 229 SER A CA 1
ATOM 1837 C C . SER A 1 229 ? 16.109 18.312 13.516 1 95.19 229 SER A C 1
ATOM 1839 O O . SER A 1 229 ? 16.891 18.266 14.469 1 95.19 229 SER A O 1
ATOM 1841 N N . VAL A 1 230 ? 14.773 18.406 13.664 1 97.69 230 VAL A N 1
ATOM 1842 C CA . VAL A 1 230 ? 14.242 18.75 14.984 1 97.69 230 VAL A CA 1
ATOM 1843 C C . VAL A 1 230 ? 13.977 17.469 15.781 1 97.69 230 VAL A C 1
ATOM 1845 O O . VAL A 1 230 ? 14.023 17.484 17.016 1 97.69 230 VAL A O 1
ATOM 1848 N N . MET A 1 231 ? 13.711 16.375 15.086 1 96.88 231 MET A N 1
ATOM 1849 C CA . MET A 1 231 ? 13.289 15.148 15.773 1 96.88 231 MET A CA 1
ATOM 1850 C C . MET A 1 231 ? 14.492 14.273 16.109 1 96.88 231 MET A C 1
ATOM 1852 O O . MET A 1 231 ? 14.461 13.516 17.078 1 96.88 231 MET A O 1
ATOM 1856 N N . VAL A 1 232 ? 15.508 14.383 15.289 1 94.12 232 VAL A N 1
ATOM 1857 C CA . VAL A 1 232 ? 16.578 13.391 15.438 1 94.12 232 VAL A CA 1
ATOM 1858 C C . VAL A 1 232 ? 17.922 14.102 15.609 1 94.12 232 VAL A C 1
ATOM 1860 O O . VAL A 1 232 ? 18.688 13.773 16.516 1 94.12 232 VAL A O 1
ATOM 1863 N N . PHE A 1 233 ? 18.203 15.133 14.828 1 92.25 233 PHE A N 1
ATOM 1864 C CA . PHE A 1 233 ? 19.547 15.695 14.758 1 92.25 233 PHE A CA 1
ATOM 1865 C C . PHE A 1 233 ? 19.719 16.812 15.781 1 92.25 233 PHE A C 1
ATOM 1867 O O . PHE A 1 233 ? 20.781 17.422 15.859 1 92.25 233 PHE A O 1
ATOM 1874 N N . GLU A 1 234 ? 18.641 17.094 16.484 1 94.75 234 GLU A N 1
ATOM 1875 C CA . GLU A 1 234 ? 18.672 18.094 17.562 1 94.75 234 GLU A CA 1
ATOM 1876 C C . GLU A 1 234 ? 19.125 19.453 17.031 1 94.75 234 GLU A C 1
ATOM 1878 O O . GLU A 1 234 ? 19.969 20.109 17.641 1 94.75 234 GLU A O 1
ATOM 1883 N N . LYS A 1 235 ? 18.656 19.812 15.914 1 96.44 235 LYS A N 1
ATOM 1884 C CA . LYS A 1 235 ? 18.922 21.094 15.281 1 96.44 235 LYS A CA 1
ATOM 1885 C C . LYS A 1 235 ? 17.625 21.906 15.117 1 96.44 235 LYS A C 1
ATOM 1887 O O . LYS A 1 235 ? 16.547 21.328 14.977 1 96.44 235 LYS A O 1
ATOM 1892 N N . THR A 1 236 ? 17.812 23.219 15.156 1 97.25 236 THR A N 1
ATOM 1893 C CA . THR A 1 236 ? 16.672 24.094 14.891 1 97.25 236 THR A CA 1
ATOM 1894 C C . THR A 1 236 ? 16.297 24.062 13.414 1 97.25 236 THR A C 1
ATOM 1896 O O . THR A 1 236 ? 17.141 23.812 12.555 1 97.25 236 THR A O 1
ATOM 1899 N N . PRO A 1 237 ? 14.992 24.188 13.141 1 97.75 237 PRO A N 1
ATOM 1900 C CA . PRO A 1 237 ? 14.594 24.156 11.727 1 97.75 237 PRO A CA 1
ATOM 1901 C C . PRO A 1 237 ? 14.961 25.438 10.984 1 97.75 237 PRO A C 1
ATOM 1903 O O . PRO A 1 237 ? 15.383 26.422 11.602 1 97.75 237 PRO A O 1
ATOM 1906 N N . ASP A 1 238 ? 14.984 25.422 9.758 1 97.12 238 ASP A N 1
ATOM 1907 C CA . ASP A 1 238 ? 15.148 26.594 8.906 1 97.12 238 ASP A CA 1
ATOM 1908 C C . ASP A 1 238 ? 13.852 27.391 8.82 1 97.12 238 ASP A C 1
ATOM 1910 O O . ASP A 1 238 ? 13.031 27.156 7.93 1 97.12 238 ASP A O 1
ATOM 1914 N N . PHE A 1 239 ? 13.742 28.406 9.609 1 97.56 239 PHE A N 1
ATOM 1915 C CA . PHE A 1 239 ? 12.492 29.156 9.727 1 97.56 239 PHE A CA 1
ATOM 1916 C C . PHE A 1 239 ? 12.188 29.906 8.438 1 97.56 239 PHE A C 1
ATOM 1918 O O . PHE A 1 239 ? 11.016 30.141 8.109 1 97.56 239 PHE A O 1
ATOM 1925 N N . LEU A 1 240 ? 13.211 30.219 7.727 1 96.94 240 LEU A N 1
ATOM 1926 C CA . LEU A 1 240 ? 12.984 30.906 6.457 1 96.94 240 LEU A CA 1
ATOM 1927 C C . LEU A 1 240 ? 12.305 29.984 5.453 1 96.94 240 LEU A C 1
ATOM 1929 O O . LEU A 1 240 ? 11.305 30.359 4.836 1 96.94 240 LEU A O 1
ATOM 1933 N N . ILE A 1 241 ? 12.836 28.812 5.34 1 95.06 241 ILE A N 1
ATOM 1934 C CA . ILE A 1 241 ? 12.258 27.828 4.414 1 95.06 241 ILE A CA 1
ATOM 1935 C C . ILE A 1 241 ? 10.844 27.469 4.855 1 95.06 241 ILE A C 1
ATOM 1937 O O . ILE A 1 241 ? 9.93 27.391 4.031 1 95.06 241 ILE A O 1
ATOM 1941 N N . LEU A 1 242 ? 10.633 27.328 6.129 1 97.44 242 LEU A N 1
ATOM 1942 C CA . LEU A 1 242 ? 9.32 26.969 6.645 1 97.44 242 LEU A CA 1
ATOM 1943 C C . LEU A 1 242 ? 8.312 28.078 6.422 1 97.44 242 LEU A C 1
ATOM 1945 O O . LEU A 1 242 ? 7.129 27.828 6.176 1 97.44 242 LEU A O 1
ATOM 1949 N N . SER A 1 243 ? 8.812 29.312 6.508 1 97.81 243 SER A N 1
ATOM 1950 C CA . SER A 1 243 ? 7.926 30.453 6.227 1 97.81 243 SER A CA 1
ATOM 1951 C C . SER A 1 243 ? 7.488 30.453 4.77 1 97.81 243 SER A C 1
ATOM 1953 O O . SER A 1 243 ? 6.32 30.719 4.469 1 97.81 243 SER A O 1
ATOM 1955 N N . VAL A 1 244 ? 8.422 30.188 3.885 1 96.25 244 VAL A N 1
ATOM 1956 C CA . VAL A 1 244 ? 8.109 30.109 2.461 1 96.25 244 VAL A CA 1
ATOM 1957 C C . VAL A 1 244 ? 7.086 29 2.215 1 96.25 244 VAL A C 1
ATOM 1959 O O . VAL A 1 244 ? 6.098 29.219 1.509 1 96.25 244 VAL A O 1
ATOM 1962 N N . TYR A 1 245 ? 7.293 27.859 2.865 1 96.88 245 TYR A N 1
ATOM 1963 C CA . TYR A 1 245 ? 6.375 26.734 2.729 1 96.88 245 TYR A CA 1
ATOM 1964 C C . TYR A 1 245 ? 5.004 27.078 3.293 1 96.88 245 TYR A C 1
ATOM 1966 O O . TYR A 1 245 ? 3.977 26.641 2.762 1 96.88 245 TYR A O 1
ATOM 1974 N N . THR A 1 246 ? 5.004 27.859 4.355 1 97.94 246 THR A N 1
ATOM 1975 C CA . THR A 1 246 ? 3.736 28.266 4.957 1 97.94 246 THR A CA 1
ATOM 1976 C C . THR A 1 246 ? 2.955 29.172 4.016 1 97.94 246 THR A C 1
ATOM 1978 O O . THR A 1 246 ? 1.75 29 3.824 1 97.94 246 THR A O 1
ATOM 1981 N N . VAL A 1 247 ? 3.658 30.125 3.439 1 97.81 247 VAL A N 1
ATOM 1982 C CA . VAL A 1 247 ? 3.02 31.031 2.5 1 97.81 247 VAL A CA 1
ATOM 1983 C C . VAL A 1 247 ? 2.475 30.266 1.307 1 97.81 247 VAL A C 1
ATOM 1985 O O . VAL A 1 247 ? 1.321 30.453 0.91 1 97.81 247 VAL A O 1
ATOM 1988 N N . PHE A 1 248 ? 3.268 29.359 0.786 1 95.69 248 PHE A N 1
ATOM 1989 C CA . PHE A 1 248 ? 2.822 28.531 -0.328 1 95.69 248 PHE A CA 1
ATOM 1990 C C . PHE A 1 248 ? 1.663 27.625 0.094 1 95.69 248 PHE A C 1
ATOM 1992 O O . PHE A 1 248 ? 0.742 27.391 -0.689 1 95.69 248 PHE A O 1
ATOM 1999 N N . GLY A 1 249 ? 1.755 27.109 1.323 1 97.5 249 GLY A N 1
ATOM 2000 C CA . GLY A 1 249 ? 0.659 26.312 1.857 1 97.5 249 GLY A CA 1
ATOM 2001 C C . GLY A 1 249 ? -0.654 27.062 1.911 1 97.5 249 GLY A C 1
ATOM 2002 O O . GLY A 1 249 ? -1.701 26.531 1.538 1 97.5 249 GLY A O 1
ATOM 2003 N N . VAL A 1 250 ? -0.582 28.312 2.318 1 97.88 250 VAL A N 1
ATOM 2004 C CA . VAL A 1 250 ? -1.78 29.141 2.393 1 97.88 250 VAL A CA 1
ATOM 2005 C C . VAL A 1 250 ? -2.326 29.391 0.989 1 97.88 250 VAL A C 1
ATOM 2007 O O . VAL A 1 250 ? -3.533 29.281 0.758 1 97.88 250 VAL A O 1
ATOM 2010 N N . LEU A 1 251 ? -1.466 29.719 0.099 1 97.31 251 LEU A N 1
ATOM 2011 C CA . LEU A 1 251 ? -1.879 29.969 -1.278 1 97.31 251 LEU A CA 1
ATOM 2012 C C . LEU A 1 251 ? -2.527 28.734 -1.883 1 97.31 251 LEU A C 1
ATOM 2014 O O . LEU A 1 251 ? -3.553 28.828 -2.559 1 97.31 251 LEU A O 1
ATOM 2018 N N . PHE A 1 252 ? -1.936 27.609 -1.589 1 96.56 252 PHE A N 1
ATOM 2019 C CA . PHE A 1 252 ? -2.463 26.344 -2.109 1 96.56 252 PHE A CA 1
ATOM 2020 C C . PHE A 1 252 ? -3.803 26.016 -1.462 1 96.56 252 PHE A C 1
ATOM 2022 O O . PHE A 1 252 ? -4.699 25.484 -2.117 1 96.56 252 PHE A O 1
ATOM 2029 N N . LEU A 1 253 ? -3.922 26.266 -0.182 1 98.5 253 LEU A N 1
ATOM 2030 C CA . LEU A 1 253 ? -5.184 26.062 0.518 1 98.5 253 LEU A CA 1
ATOM 2031 C C . LEU A 1 253 ? -6.285 26.938 -0.073 1 98.5 253 LEU A C 1
ATOM 2033 O O . LEU A 1 253 ? -7.391 26.453 -0.335 1 98.5 253 LEU A O 1
ATOM 2037 N N . VAL A 1 254 ? -5.992 28.156 -0.287 1 98.25 254 VAL A N 1
ATOM 2038 C CA . VAL A 1 254 ? -6.973 29.094 -0.842 1 98.25 254 VAL A CA 1
ATOM 2039 C C . VAL A 1 254 ? -7.367 28.641 -2.248 1 98.25 254 VAL A C 1
ATOM 2041 O O . VAL A 1 254 ? -8.555 28.625 -2.586 1 98.25 254 VAL A O 1
ATOM 2044 N N . PHE A 1 255 ? -6.367 28.312 -2.998 1 98.25 255 PHE A N 1
ATOM 2045 C CA . PHE A 1 255 ? -6.625 27.859 -4.359 1 98.25 255 PHE A CA 1
ATOM 2046 C C . PHE A 1 255 ? -7.438 26.578 -4.359 1 98.25 255 PHE A C 1
ATOM 2048 O O . PHE A 1 255 ? -8.422 26.453 -5.098 1 98.25 255 PHE A O 1
ATOM 2055 N N . GLY A 1 256 ? -7.004 25.594 -3.547 1 98.5 256 GLY A N 1
ATOM 2056 C CA . GLY A 1 256 ? -7.738 24.344 -3.461 1 98.5 256 GLY A CA 1
ATOM 2057 C C . GLY A 1 256 ? -9.172 24.516 -2.99 1 98.5 256 GLY A C 1
ATOM 2058 O O . GLY A 1 256 ? -10.086 23.922 -3.543 1 98.5 256 GLY A O 1
ATOM 2059 N N . TYR A 1 257 ? -9.312 25.344 -2.021 1 98.44 257 TYR A N 1
ATOM 2060 C CA . TYR A 1 257 ? -10.648 25.625 -1.508 1 98.44 257 TYR A CA 1
ATOM 2061 C C . TYR A 1 257 ? -11.508 26.297 -2.566 1 98.44 257 TYR A C 1
ATOM 2063 O O . TYR A 1 257 ? -12.695 25.984 -2.711 1 98.44 257 TYR A O 1
ATOM 2071 N N . TRP A 1 258 ? -10.914 27.219 -3.246 1 97.88 258 TRP A N 1
ATOM 2072 C CA . TRP A 1 258 ? -11.609 27.906 -4.336 1 97.88 258 TRP A CA 1
ATOM 2073 C C . TRP A 1 258 ? -12.062 26.906 -5.398 1 97.88 258 TRP A C 1
ATOM 2075 O O . TRP A 1 258 ? -13.211 26.938 -5.836 1 97.88 258 TRP A O 1
ATOM 2085 N N . VAL A 1 259 ? -11.219 26.047 -5.781 1 97.88 259 VAL A N 1
ATOM 2086 C CA . VAL A 1 259 ? -11.539 25.031 -6.777 1 97.88 259 VAL A CA 1
ATOM 2087 C C . VAL A 1 259 ? -12.688 24.156 -6.27 1 97.88 259 VAL A C 1
ATOM 2089 O O . VAL A 1 259 ? -13.641 23.891 -7.004 1 97.88 259 VAL A O 1
ATOM 2092 N N . PHE A 1 260 ? -12.617 23.75 -5.059 1 98.19 260 PHE A N 1
ATOM 2093 C CA . PHE A 1 260 ? -13.625 22.891 -4.457 1 98.19 260 PHE A CA 1
ATOM 2094 C C . PHE A 1 260 ? -14.992 23.562 -4.461 1 98.19 260 PHE A C 1
ATOM 2096 O O . PHE A 1 260 ? -15.984 22.969 -4.883 1 98.19 260 PHE A O 1
ATOM 2103 N N . GLN A 1 261 ? -15.023 24.781 -4.039 1 97.25 261 GLN A N 1
ATOM 2104 C CA . GLN A 1 261 ? -16.281 25.5 -3.938 1 97.25 261 GLN A CA 1
ATOM 2105 C C . GLN A 1 261 ? -16.875 25.781 -5.316 1 97.25 261 GLN A C 1
ATOM 2107 O O . GLN A 1 261 ? -18.094 25.75 -5.496 1 97.25 261 GLN A O 1
ATOM 2112 N N . LYS A 1 262 ? -16.016 26.016 -6.223 1 96 262 LYS A N 1
ATOM 2113 C CA . LYS A 1 262 ? -16.5 26.312 -7.566 1 96 262 LYS A CA 1
ATOM 2114 C C . LYS A 1 262 ? -17.031 25.062 -8.258 1 96 262 LYS A C 1
ATOM 2116 O O . LYS A 1 262 ? -17.953 25.156 -9.078 1 96 262 LYS A O 1
ATOM 2121 N N . THR A 1 263 ? -16.5 23.953 -7.93 1 95.56 263 THR A N 1
ATOM 2122 C CA . THR A 1 263 ? -16.875 22.734 -8.625 1 95.56 263 THR A CA 1
ATOM 2123 C C . THR A 1 263 ? -18 22.016 -7.887 1 95.56 263 THR A C 1
ATOM 2125 O O . THR A 1 263 ? -18.672 21.156 -8.453 1 95.56 263 THR A O 1
ATOM 2128 N N . ARG A 1 264 ? -18.203 22.297 -6.668 1 93.81 264 ARG A N 1
ATOM 2129 C CA . ARG A 1 264 ? -19.125 21.594 -5.785 1 93.81 264 ARG A CA 1
ATOM 2130 C C . ARG A 1 264 ? -20.531 21.609 -6.348 1 93.81 264 ARG A C 1
ATOM 2132 O O . ARG A 1 264 ? -21.328 20.688 -6.102 1 93.81 264 ARG A O 1
ATOM 2139 N N . LYS A 1 265 ? -20.859 22.594 -7.125 1 91 265 LYS A N 1
ATOM 2140 C CA . LYS A 1 265 ? -22.188 22.688 -7.723 1 91 265 LYS A CA 1
ATOM 2141 C C . LYS A 1 265 ? -22.438 21.547 -8.695 1 91 265 LYS A C 1
ATOM 2143 O O . LYS A 1 265 ? -23.578 21.156 -8.922 1 91 265 LYS A O 1
ATOM 2148 N N . GLY A 1 266 ? -21.391 20.984 -9.203 1 92.88 266 GLY A N 1
ATOM 2149 C CA . GLY A 1 266 ? -21.531 19.922 -10.195 1 92.88 266 GLY A CA 1
ATOM 2150 C C . GLY A 1 266 ? -21.516 18.531 -9.586 1 92.88 266 GLY A C 1
ATOM 2151 O O . GLY A 1 266 ? -21.734 17.547 -10.281 1 92.88 266 GLY A O 1
ATOM 2152 N N . PHE A 1 267 ? -21.375 18.469 -8.297 1 95 267 PHE A N 1
ATOM 2153 C CA . PHE A 1 267 ? -21.234 17.156 -7.645 1 95 267 PHE A CA 1
ATOM 2154 C C . PHE A 1 267 ? -22.516 16.344 -7.789 1 95 267 PHE A C 1
ATOM 2156 O O . PHE A 1 267 ? -22.469 15.164 -8.117 1 95 267 PHE A O 1
ATOM 2163 N N . SER A 1 268 ? -23.641 16.953 -7.598 1 92.56 268 SER A N 1
ATOM 2164 C CA . SER A 1 268 ? -24.922 16.266 -7.617 1 92.56 268 SER A CA 1
ATOM 2165 C C . SER A 1 268 ? -25.25 15.727 -9.008 1 92.56 268 SER A C 1
ATOM 2167 O O . SER A 1 268 ? -25.938 14.711 -9.148 1 92.56 268 SER A O 1
ATOM 2169 N N . ASP A 1 269 ? -24.703 16.328 -9.977 1 91.69 269 ASP A N 1
ATOM 2170 C CA . ASP A 1 269 ? -24.984 15.953 -11.359 1 91.69 269 ASP A CA 1
ATOM 2171 C C . ASP A 1 269 ? -24.281 14.648 -11.727 1 91.69 269 ASP A C 1
ATOM 2173 O O . ASP A 1 269 ? -24.719 13.922 -12.617 1 91.69 269 ASP A O 1
ATOM 2177 N N . VAL A 1 270 ? -23.25 14.43 -11.016 1 90.44 270 VAL A N 1
ATOM 2178 C CA . VAL A 1 270 ? -22.406 13.32 -11.438 1 90.44 270 VAL A CA 1
ATOM 2179 C C . VAL A 1 270 ? -22.594 12.141 -10.492 1 90.44 270 VAL A C 1
ATOM 2181 O O . VAL A 1 270 ? -22.281 11 -10.844 1 90.44 270 VAL A O 1
ATOM 2184 N N . LEU A 1 271 ? -23.047 12.43 -9.375 1 89.62 271 LEU A N 1
ATOM 2185 C CA . LEU A 1 271 ? -23.203 11.367 -8.391 1 89.62 271 LEU A CA 1
ATOM 2186 C C . LEU A 1 271 ? -24.672 10.914 -8.328 1 89.62 271 LEU A C 1
ATOM 2188 O O . LEU A 1 271 ? -25.578 11.719 -8.5 1 89.62 271 LEU A O 1
ATOM 2192 N N . MET B 1 1 ? -22.5 -30.641 7.211 1 52.47 1 MET B N 1
ATOM 2193 C CA . MET B 1 1 ? -22.094 -31.5 6.105 1 52.47 1 MET B CA 1
ATOM 2194 C C . MET B 1 1 ? -20.578 -31.5 5.938 1 52.47 1 MET B C 1
ATOM 2196 O O . MET B 1 1 ? -19.938 -30.438 6.055 1 52.47 1 MET B O 1
ATOM 2200 N N . ASN B 1 2 ? -19.891 -32.594 5.969 1 73.69 2 ASN B N 1
ATOM 2201 C CA . ASN B 1 2 ? -18.438 -32.781 5.906 1 73.69 2 ASN B CA 1
ATOM 2202 C C . ASN B 1 2 ? -17.891 -32.438 4.523 1 73.69 2 ASN B C 1
ATOM 2204 O O . ASN B 1 2 ? -18.344 -33 3.52 1 73.69 2 ASN B O 1
ATOM 2208 N N . HIS B 1 3 ? -17.219 -31.406 4.348 1 83.38 3 HIS B N 1
ATOM 2209 C CA . HIS B 1 3 ? -16.609 -31.031 3.08 1 83.38 3 HIS B CA 1
ATOM 2210 C C . HIS B 1 3 ? -15.305 -31.797 2.85 1 83.38 3 HIS B C 1
ATOM 2212 O O . HIS B 1 3 ? -14.477 -31.906 3.76 1 83.38 3 HIS B O 1
ATOM 2218 N N . PRO B 1 4 ? -15.211 -32.406 1.667 1 89.56 4 PRO B N 1
ATOM 2219 C CA . PRO B 1 4 ? -13.992 -33.156 1.392 1 89.56 4 PRO B CA 1
ATOM 2220 C C . PRO B 1 4 ? -12.727 -32.344 1.488 1 89.56 4 PRO B C 1
ATOM 2222 O O . PRO B 1 4 ? -12.75 -31.125 1.198 1 89.56 4 PRO B O 1
ATOM 2225 N N . THR B 1 5 ? -11.625 -32.969 1.913 1 92.75 5 THR B N 1
ATOM 2226 C CA . THR B 1 5 ? -10.398 -32.219 2.191 1 92.75 5 THR B CA 1
ATOM 2227 C C . THR B 1 5 ? -9.273 -32.688 1.268 1 92.75 5 THR B C 1
ATOM 2229 O O . THR B 1 5 ? -8.164 -32.125 1.314 1 92.75 5 THR B O 1
ATOM 2232 N N . SER B 1 6 ? -9.578 -33.625 0.376 1 93.81 6 SER B N 1
ATOM 2233 C CA . SER B 1 6 ? -8.531 -34.188 -0.469 1 93.81 6 SER B CA 1
ATOM 2234 C C . SER B 1 6 ? -8.203 -33.25 -1.639 1 93.81 6 SER B C 1
ATOM 2236 O O . SER B 1 6 ? -9.039 -32.438 -2.041 1 93.81 6 SER B O 1
ATOM 2238 N N . LEU B 1 7 ? -6.996 -33.406 -2.037 1 94.94 7 LEU B N 1
ATOM 2239 C CA . LEU B 1 7 ? -6.59 -32.656 -3.221 1 94.94 7 LEU B CA 1
ATOM 2240 C C . LEU B 1 7 ? -7.441 -33.031 -4.426 1 94.94 7 LEU B C 1
ATOM 2242 O O . LEU B 1 7 ? -7.738 -32.188 -5.273 1 94.94 7 LEU B O 1
ATOM 2246 N N . LYS B 1 8 ? -7.836 -34.281 -4.496 1 95.75 8 LYS B N 1
ATOM 2247 C CA . LYS B 1 8 ? -8.711 -34.781 -5.562 1 95.75 8 LYS B CA 1
ATOM 2248 C C . LYS B 1 8 ? -10.055 -34.031 -5.543 1 95.75 8 LYS B C 1
ATOM 2250 O O . LYS B 1 8 ? -10.594 -33.688 -6.594 1 95.75 8 LYS B O 1
ATOM 2255 N N . SER B 1 9 ? -10.531 -33.844 -4.418 1 96.06 9 SER B N 1
ATOM 2256 C CA . SER B 1 9 ? -11.797 -33.125 -4.301 1 96.06 9 SER B CA 1
ATOM 2257 C C . SER B 1 9 ? -11.672 -31.688 -4.758 1 96.06 9 SER B C 1
ATOM 2259 O O . SER B 1 9 ? -12.609 -31.125 -5.316 1 96.06 9 SER B O 1
ATOM 2261 N N . LEU B 1 10 ? -10.531 -31.062 -4.445 1 96.81 10 LEU B N 1
ATOM 2262 C CA . LEU B 1 10 ? -10.289 -29.688 -4.895 1 96.81 10 LEU B CA 1
ATOM 2263 C C . LEU B 1 10 ? -10.234 -29.625 -6.414 1 96.81 10 LEU B C 1
ATOM 2265 O O . LEU B 1 10 ? -10.867 -28.75 -7.023 1 96.81 10 LEU B O 1
ATOM 2269 N N . ILE B 1 11 ? -9.516 -30.562 -6.988 1 97.12 11 ILE B N 1
ATOM 2270 C CA . ILE B 1 11 ? -9.383 -30.609 -8.438 1 97.12 11 ILE B CA 1
ATOM 2271 C C . ILE B 1 11 ? -10.75 -30.828 -9.078 1 97.12 11 ILE B C 1
ATOM 2273 O O . ILE B 1 11 ? -11.102 -30.172 -10.062 1 97.12 11 ILE B O 1
ATOM 2277 N N . LEU B 1 12 ? -11.531 -31.688 -8.516 1 96.81 12 LEU B N 1
ATOM 2278 C CA . LEU B 1 12 ? -12.875 -31.969 -9.016 1 96.81 12 LEU B CA 1
ATOM 2279 C C . LEU B 1 12 ? -13.766 -30.734 -8.898 1 96.81 12 LEU B C 1
ATOM 2281 O O . LEU B 1 12 ? -14.562 -30.453 -9.797 1 96.81 12 LEU B O 1
ATOM 2285 N N . SER B 1 13 ? -13.641 -30.062 -7.801 1 96.56 13 SER B N 1
ATOM 2286 C CA . SER B 1 13 ? -14.422 -28.844 -7.605 1 96.56 13 SER B CA 1
ATOM 2287 C C . SER B 1 13 ? -14.062 -27.781 -8.648 1 96.56 13 SER B C 1
ATOM 2289 O O . SER B 1 13 ? -14.945 -27.109 -9.18 1 96.56 13 SER B O 1
ATOM 2291 N N . VAL B 1 14 ? -12.82 -27.641 -8.914 1 97.5 14 VAL B N 1
ATOM 2292 C CA . VAL B 1 14 ? -12.359 -26.672 -9.906 1 97.5 14 VAL B CA 1
ATOM 2293 C C . VAL B 1 14 ? -12.938 -27.031 -11.273 1 97.5 14 VAL B C 1
ATOM 2295 O O . VAL B 1 14 ? -13.453 -26.156 -11.984 1 97.5 14 VAL B O 1
ATOM 2298 N N . VAL B 1 15 ? -12.883 -28.328 -11.594 1 97.69 15 VAL B N 1
ATOM 2299 C CA . VAL B 1 15 ? -13.367 -28.781 -12.898 1 97.69 15 VAL B CA 1
ATOM 2300 C C . VAL B 1 15 ? -14.875 -28.578 -12.977 1 97.69 15 VAL B C 1
ATOM 2302 O O . VAL B 1 15 ? -15.391 -28.094 -13.992 1 97.69 15 VAL B O 1
ATOM 2305 N N . LYS B 1 16 ? -15.547 -28.844 -11.945 1 97.5 16 LYS B N 1
ATOM 2306 C CA . LYS B 1 16 ? -17 -28.75 -11.906 1 97.5 16 LYS B CA 1
ATOM 2307 C C . LYS B 1 16 ? -17.469 -27.297 -11.961 1 97.5 16 LYS B C 1
ATOM 2309 O O . LYS B 1 16 ? -18.5 -26.984 -12.547 1 97.5 16 LYS B O 1
ATOM 2314 N N . ASN B 1 17 ? -16.672 -26.422 -11.375 1 98 17 ASN B N 1
ATOM 2315 C CA . ASN B 1 17 ? -17.094 -25.047 -11.227 1 98 17 ASN B CA 1
ATOM 2316 C C . ASN B 1 17 ? -16.234 -24.094 -12.07 1 98 17 ASN B C 1
ATOM 2318 O O . ASN B 1 17 ? -16.031 -22.938 -11.703 1 98 17 ASN B O 1
ATOM 2322 N N . TYR B 1 18 ? -15.664 -24.578 -13.133 1 97.81 18 TYR B N 1
ATOM 2323 C CA . TYR B 1 18 ? -14.727 -23.797 -13.93 1 97.81 18 TYR B CA 1
ATOM 2324 C C . TYR B 1 18 ? -15.391 -22.531 -14.469 1 97.81 18 TYR B C 1
ATOM 2326 O O . TYR B 1 18 ? -14.766 -21.469 -14.523 1 97.81 18 TYR B O 1
ATOM 2334 N N . SER B 1 19 ? -16.656 -22.594 -14.867 1 98 19 SER B N 1
ATOM 2335 C CA . SER B 1 19 ? -17.359 -21.438 -15.383 1 98 19 SER B CA 1
ATOM 2336 C C . SER B 1 19 ? -17.578 -20.375 -14.305 1 98 19 SER B C 1
ATOM 2338 O O . SER B 1 19 ? -17.391 -19.188 -14.547 1 98 19 SER B O 1
ATOM 2340 N N . LEU B 1 20 ? -17.922 -20.844 -13.156 1 97.31 20 LEU B N 1
ATOM 2341 C CA . LEU B 1 20 ? -18.125 -19.953 -12.016 1 97.31 20 LEU B CA 1
ATOM 2342 C C . LEU B 1 20 ? -16.812 -19.297 -11.602 1 97.31 20 LEU B C 1
ATOM 2344 O O . LEU B 1 20 ? -16.797 -18.109 -11.289 1 97.31 20 LEU B O 1
ATOM 2348 N N . ILE B 1 21 ? -15.773 -20.062 -11.578 1 98.56 21 ILE B N 1
ATOM 2349 C CA . ILE B 1 21 ? -14.445 -19.547 -11.242 1 98.56 21 ILE B CA 1
ATOM 2350 C C . ILE B 1 21 ? -14.055 -18.438 -12.227 1 98.56 21 ILE B C 1
ATOM 2352 O O . ILE B 1 21 ? -13.602 -17.375 -11.82 1 98.56 21 ILE B O 1
ATOM 2356 N N . TRP B 1 22 ? -14.297 -18.672 -13.477 1 97.94 22 TRP B N 1
ATOM 2357 C CA . TRP B 1 22 ? -13.961 -17.703 -14.508 1 97.94 22 TRP B CA 1
ATOM 2358 C C . TRP B 1 22 ? -14.797 -16.422 -14.352 1 97.94 22 TRP B C 1
ATOM 2360 O O . TRP B 1 22 ? -14.281 -15.32 -14.5 1 97.94 22 TRP B O 1
ATOM 2370 N N . GLN B 1 23 ? -16.047 -16.625 -14.031 1 97.56 23 GLN B N 1
ATOM 2371 C CA . GLN B 1 23 ? -16.922 -15.477 -13.828 1 97.56 23 GLN B CA 1
ATOM 2372 C C . GLN B 1 23 ? -16.469 -14.641 -12.625 1 97.56 23 GLN B C 1
ATOM 2374 O O . GLN B 1 23 ? -16.453 -13.414 -12.695 1 97.56 23 GLN B O 1
ATOM 2379 N N . MET B 1 24 ? -16.141 -15.344 -11.594 1 97.38 24 MET B N 1
ATOM 2380 C CA . MET B 1 24 ? -15.664 -14.648 -10.398 1 97.38 24 MET B CA 1
ATOM 2381 C C . MET B 1 24 ? -14.344 -13.93 -10.672 1 97.38 24 MET B C 1
ATOM 2383 O O . MET B 1 24 ? -14.133 -12.812 -10.203 1 97.38 24 MET B O 1
ATOM 2387 N N . THR B 1 25 ? -13.453 -14.57 -11.398 1 98 25 THR B N 1
ATOM 2388 C CA . THR B 1 25 ? -12.172 -13.977 -11.758 1 98 25 THR B CA 1
ATOM 2389 C C . THR B 1 25 ? -12.383 -12.703 -12.578 1 98 25 THR B C 1
ATOM 2391 O O . THR B 1 25 ? -11.797 -11.656 -12.273 1 98 25 THR B O 1
ATOM 2394 N N . LYS B 1 26 ? -13.227 -12.789 -13.57 1 96.44 26 LYS B N 1
ATOM 2395 C CA . LYS B 1 26 ? -13.531 -11.641 -14.414 1 96.44 26 LYS B CA 1
ATOM 2396 C C . LYS B 1 26 ? -14.117 -10.492 -13.594 1 96.44 26 LYS B C 1
ATOM 2398 O O . LYS B 1 26 ? -13.719 -9.336 -13.773 1 96.44 26 LYS B O 1
ATOM 2403 N N . ARG B 1 27 ? -14.977 -10.891 -12.773 1 94.94 27 ARG B N 1
ATOM 2404 C CA . ARG B 1 27 ? -15.609 -9.898 -11.906 1 94.94 27 ARG B CA 1
ATOM 2405 C C . ARG B 1 27 ? -14.57 -9.211 -11.023 1 94.94 27 ARG B C 1
ATOM 2407 O O . ARG B 1 27 ? -14.609 -7.992 -10.852 1 94.94 27 ARG B O 1
ATOM 2414 N N . ASN B 1 28 ? -13.672 -10 -10.492 1 95.81 28 ASN B N 1
ATOM 2415 C CA . ASN B 1 28 ? -12.625 -9.445 -9.641 1 95.81 28 ASN B CA 1
ATOM 2416 C C . ASN B 1 28 ? -11.734 -8.469 -10.414 1 95.81 28 ASN B C 1
ATOM 2418 O O . ASN B 1 28 ? -11.469 -7.367 -9.938 1 95.81 28 ASN B O 1
ATOM 2422 N N . VAL B 1 29 ? -11.328 -8.844 -11.586 1 94.94 29 VAL B N 1
ATOM 2423 C CA . VAL B 1 29 ? -10.375 -8.07 -12.375 1 94.94 29 VAL B CA 1
ATOM 2424 C C . VAL B 1 29 ? -11.039 -6.789 -12.875 1 94.94 29 VAL B C 1
ATOM 2426 O O . VAL B 1 29 ? -10.469 -5.703 -12.758 1 94.94 29 VAL B O 1
ATOM 2429 N N . ILE B 1 30 ? -12.266 -6.902 -13.344 1 92.69 30 ILE B N 1
ATOM 2430 C CA . ILE B 1 30 ? -13 -5.75 -13.859 1 92.69 30 ILE B CA 1
ATOM 2431 C C . ILE B 1 30 ? -13.445 -4.859 -12.703 1 92.69 30 ILE B C 1
ATOM 2433 O O . ILE B 1 30 ? -13.422 -3.631 -12.82 1 92.69 30 ILE B O 1
ATOM 2437 N N . GLY B 1 31 ? -13.852 -5.445 -11.625 1 90.94 31 GLY B N 1
ATOM 2438 C CA . GLY B 1 31 ? -14.367 -4.738 -10.469 1 90.94 31 GLY B CA 1
ATOM 2439 C C . GLY B 1 31 ? -13.336 -3.854 -9.797 1 90.94 31 GLY B C 1
ATOM 2440 O O . GLY B 1 31 ? -13.68 -2.822 -9.211 1 90.94 31 GLY B O 1
ATOM 2441 N N . LYS B 1 32 ? -12.117 -4.215 -9.969 1 87.88 32 LYS B N 1
ATOM 2442 C CA . LYS B 1 32 ? -11.039 -3.443 -9.359 1 87.88 32 LYS B CA 1
ATOM 2443 C C . LYS B 1 32 ? -10.984 -2.027 -9.922 1 87.88 32 LYS B C 1
ATOM 2445 O O . LYS B 1 32 ? -10.633 -1.082 -9.211 1 87.88 32 LYS B O 1
ATOM 2450 N N . TYR B 1 33 ? -11.359 -1.856 -11.148 1 87 33 TYR B N 1
ATOM 2451 C CA . TYR B 1 33 ? -11.258 -0.559 -11.812 1 87 33 TYR B CA 1
ATOM 2452 C C . TYR B 1 33 ? -12.633 -0.058 -12.234 1 87 33 TYR B C 1
ATOM 2454 O O . TYR B 1 33 ? -12.758 0.69 -13.211 1 87 33 TYR B O 1
ATOM 2462 N N . LYS B 1 34 ? -13.562 -0.513 -11.5 1 85.06 34 LYS B N 1
ATOM 2463 C CA . LYS B 1 34 ? -14.938 -0.161 -11.859 1 85.06 34 LYS B CA 1
ATOM 2464 C C . LYS B 1 34 ? -15.141 1.351 -11.828 1 85.06 34 LYS B C 1
ATOM 2466 O O . LYS B 1 34 ? -14.781 2.01 -10.852 1 85.06 34 LYS B O 1
ATOM 2471 N N . GLY B 1 35 ? -15.68 1.916 -12.875 1 83.12 35 GLY B N 1
ATOM 2472 C CA . GLY B 1 35 ? -16.031 3.328 -12.938 1 83.12 35 GLY B CA 1
ATOM 2473 C C . GLY B 1 35 ? -14.891 4.195 -13.453 1 83.12 35 GLY B C 1
ATOM 2474 O O . GLY B 1 35 ? -15.078 5.395 -13.672 1 83.12 35 GLY B O 1
ATOM 2475 N N . SER B 1 36 ? -13.703 3.578 -13.531 1 86.25 36 SER B N 1
ATOM 2476 C CA . SER B 1 36 ? -12.562 4.348 -14.016 1 86.25 36 SER B CA 1
ATOM 2477 C C . SER B 1 36 ? -12.602 4.504 -15.531 1 86.25 36 SER B C 1
ATOM 2479 O O . SER B 1 36 ? -13.211 3.689 -16.234 1 86.25 36 SER B O 1
ATOM 2481 N N . PHE B 1 37 ? -12.062 5.578 -15.984 1 89.12 37 PHE B N 1
ATOM 2482 C CA . PHE B 1 37 ? -12.039 5.859 -17.422 1 89.12 37 PHE B CA 1
ATOM 2483 C C . PHE B 1 37 ? -11.172 4.836 -18.156 1 89.12 37 PHE B C 1
ATOM 2485 O O . PHE B 1 37 ? -11.586 4.289 -19.172 1 89.12 37 PHE B O 1
ATOM 2492 N N . PHE B 1 38 ? -10.047 4.453 -17.641 1 90.75 38 PHE B N 1
ATOM 2493 C CA . PHE B 1 38 ? -9.117 3.527 -18.297 1 90.75 38 PHE B CA 1
ATOM 2494 C C . PHE B 1 38 ? -9.5 2.082 -17.984 1 90.75 38 PHE B C 1
ATOM 2496 O O . PHE B 1 38 ? -9.016 1.158 -18.641 1 90.75 38 PHE B O 1
ATOM 2503 N N . GLY B 1 39 ? -10.32 1.83 -17.047 1 90.12 39 GLY B N 1
ATOM 2504 C CA . GLY B 1 39 ? -10.844 0.512 -16.719 1 90.12 39 GLY B CA 1
ATOM 2505 C C . GLY B 1 39 ? -9.766 -0.556 -16.641 1 90.12 39 GLY B C 1
ATOM 2506 O O . GLY B 1 39 ? -8.758 -0.382 -15.961 1 90.12 39 GLY B O 1
ATOM 2507 N N . LEU B 1 40 ? -9.914 -1.59 -17.375 1 90 40 LEU B N 1
ATOM 2508 C CA . LEU B 1 40 ? -9.047 -2.762 -17.359 1 90 40 LEU B CA 1
ATOM 2509 C C . LEU B 1 40 ? -7.637 -2.398 -17.797 1 90 40 LEU B C 1
ATOM 2511 O O . LEU B 1 40 ? -6.68 -3.115 -17.484 1 90 40 LEU B O 1
ATOM 2515 N N . PHE B 1 41 ? -7.426 -1.297 -18.438 1 92.19 41 PHE B N 1
ATOM 2516 C CA . PHE B 1 41 ? -6.121 -0.882 -18.922 1 92.19 41 PHE B CA 1
ATOM 2517 C C . PHE B 1 41 ? -5.191 -0.52 -17.766 1 92.19 41 PHE B C 1
ATOM 2519 O O . PHE B 1 41 ? -3.971 -0.5 -17.938 1 92.19 41 PHE B O 1
ATOM 2526 N N . TRP B 1 42 ? -5.844 -0.283 -16.672 1 90.31 42 TRP B N 1
ATOM 2527 C CA . TRP B 1 42 ? -5.039 0.027 -15.5 1 90.31 42 TRP B CA 1
ATOM 2528 C C . TRP B 1 42 ? -4.133 -1.146 -15.133 1 90.31 42 TRP B C 1
ATOM 2530 O O . TRP B 1 42 ? -3.062 -0.955 -14.555 1 90.31 42 TRP B O 1
ATOM 2540 N N . SER B 1 43 ? -4.504 -2.344 -15.508 1 91.75 43 SER B N 1
ATOM 2541 C CA . SER B 1 43 ? -3.672 -3.512 -15.234 1 91.75 43 SER B CA 1
ATOM 2542 C C . SER B 1 43 ? -2.318 -3.4 -15.93 1 91.75 43 SER B C 1
ATOM 2544 O O . SER B 1 43 ? -1.325 -3.959 -15.453 1 91.75 43 SER B O 1
ATOM 2546 N N . PHE B 1 44 ? -2.244 -2.662 -16.984 1 93.38 44 PHE B N 1
ATOM 2547 C CA . PHE B 1 44 ? -0.994 -2.455 -17.703 1 93.38 44 PHE B CA 1
ATOM 2548 C C . PHE B 1 44 ? -0.357 -1.127 -17.312 1 93.38 44 PHE B C 1
ATOM 2550 O O . PHE B 1 44 ? 0.869 -1.019 -17.234 1 93.38 44 PHE B O 1
ATOM 2557 N N . ILE B 1 45 ? -1.18 -0.197 -17.047 1 92.81 45 ILE B N 1
ATOM 2558 C CA . ILE B 1 45 ? -0.686 1.135 -16.719 1 92.81 45 ILE B CA 1
ATOM 2559 C C . ILE B 1 45 ? 0.062 1.089 -15.391 1 92.81 45 ILE B C 1
ATOM 2561 O O . ILE B 1 45 ? 1.128 1.693 -15.25 1 92.81 45 ILE B O 1
ATOM 2565 N N . ASN B 1 46 ? -0.41 0.309 -14.477 1 91.69 46 ASN B N 1
ATOM 2566 C CA . ASN B 1 46 ? 0.181 0.216 -13.148 1 91.69 46 ASN B CA 1
ATOM 2567 C C . ASN B 1 46 ? 1.612 -0.31 -13.203 1 91.69 46 ASN B C 1
ATOM 2569 O O . ASN B 1 46 ? 2.543 0.358 -12.75 1 91.69 46 ASN B O 1
ATOM 2573 N N . PRO B 1 47 ? 1.752 -1.431 -13.797 1 93.5 47 PRO B N 1
ATOM 2574 C CA . PRO B 1 47 ? 3.135 -1.912 -13.852 1 93.5 47 PRO B CA 1
ATOM 2575 C C . PRO B 1 47 ? 4.039 -1.021 -14.695 1 93.5 47 PRO B C 1
ATOM 2577 O O . PRO B 1 47 ? 5.234 -0.909 -14.422 1 93.5 47 PRO B O 1
ATOM 2580 N N . LEU B 1 48 ? 3.533 -0.381 -15.695 1 93.06 48 LEU B N 1
ATOM 2581 C CA . LEU B 1 48 ? 4.332 0.553 -16.484 1 93.06 48 LEU B CA 1
ATOM 2582 C C . LEU B 1 48 ? 4.809 1.719 -15.625 1 93.06 48 LEU B C 1
ATOM 2584 O O . LEU B 1 48 ? 5.984 2.092 -15.68 1 93.06 48 LEU B O 1
ATOM 2588 N N . ILE B 1 49 ? 3.881 2.248 -14.836 1 90.88 49 ILE B N 1
ATOM 2589 C CA . ILE B 1 49 ? 4.223 3.348 -13.945 1 90.88 49 ILE B CA 1
ATOM 2590 C C . ILE B 1 49 ? 5.246 2.877 -12.914 1 90.88 49 ILE B C 1
ATOM 2592 O O . ILE B 1 49 ? 6.23 3.574 -12.641 1 90.88 49 ILE B O 1
ATOM 2596 N N . MET B 1 50 ? 4.988 1.746 -12.422 1 88.56 50 MET B N 1
ATOM 2597 C CA . MET B 1 50 ? 5.891 1.204 -11.406 1 88.56 50 MET B CA 1
ATOM 2598 C C . MET B 1 50 ? 7.293 1.002 -11.977 1 88.56 50 MET B C 1
ATOM 2600 O O . MET B 1 50 ? 8.281 1.322 -11.328 1 88.56 50 MET B O 1
ATOM 2604 N N . LEU B 1 51 ? 7.371 0.417 -13.164 1 90.19 51 LEU B N 1
ATOM 2605 C CA . LEU B 1 51 ? 8.68 0.251 -13.789 1 90.19 51 LEU B CA 1
ATOM 2606 C C . LEU B 1 51 ? 9.375 1.598 -13.961 1 90.19 51 LEU B C 1
ATOM 2608 O O . LEU B 1 51 ? 10.586 1.708 -13.734 1 90.19 51 LEU B O 1
ATOM 2612 N N . GLY B 1 52 ? 8.609 2.576 -14.359 1 87.5 52 GLY B N 1
ATOM 2613 C CA . GLY B 1 52 ? 9.148 3.924 -14.438 1 87.5 52 GLY B CA 1
ATOM 2614 C C . GLY B 1 52 ? 9.656 4.445 -13.109 1 87.5 52 GLY B C 1
ATOM 2615 O O . GLY B 1 52 ? 10.75 5.016 -13.039 1 87.5 52 GLY B O 1
ATOM 2616 N N . ILE B 1 53 ? 8.867 4.262 -12.086 1 83.44 53 ILE B N 1
ATOM 2617 C CA . ILE B 1 53 ? 9.234 4.707 -10.742 1 83.44 53 ILE B CA 1
ATOM 2618 C C . ILE B 1 53 ? 10.531 4.016 -10.312 1 83.44 53 ILE B C 1
ATOM 2620 O O . ILE B 1 53 ? 11.438 4.664 -9.789 1 83.44 53 ILE B O 1
ATOM 2624 N N . TYR B 1 54 ? 10.602 2.73 -10.492 1 81.38 54 TYR B N 1
ATOM 2625 C CA . TYR B 1 54 ? 11.781 1.978 -10.086 1 81.38 54 TYR B CA 1
ATOM 2626 C C . TYR B 1 54 ? 13.008 2.412 -10.883 1 81.38 54 TYR B C 1
ATOM 2628 O O . TYR B 1 54 ? 14.109 2.506 -10.336 1 81.38 54 TYR B O 1
ATOM 2636 N N . THR B 1 55 ? 12.852 2.594 -12.164 1 80.88 55 THR B N 1
ATOM 2637 C CA . THR B 1 55 ? 13.945 3.096 -13 1 80.88 55 THR B CA 1
ATOM 2638 C C . THR B 1 55 ? 14.469 4.422 -12.461 1 80.88 55 THR B C 1
ATOM 2640 O O . THR B 1 55 ? 15.68 4.621 -12.352 1 80.88 55 THR B O 1
ATOM 2643 N N . PHE B 1 56 ? 13.578 5.285 -12.086 1 75.38 56 PHE B N 1
ATOM 2644 C CA . PHE B 1 56 ? 13.953 6.582 -11.539 1 75.38 56 PHE B CA 1
ATOM 2645 C C . PHE B 1 56 ? 14.633 6.422 -10.18 1 75.38 56 PHE B C 1
ATOM 2647 O O . PHE B 1 56 ? 15.672 7.027 -9.93 1 75.38 56 PHE B O 1
ATOM 2654 N N . ALA B 1 57 ? 13.938 5.734 -9.227 1 72 57 ALA B N 1
ATOM 2655 C CA . ALA B 1 57 ? 14.453 5.531 -7.875 1 72 57 ALA B CA 1
ATOM 2656 C C . ALA B 1 57 ? 15.875 4.969 -7.91 1 72 57 ALA B C 1
ATOM 2658 O O . ALA B 1 57 ? 16.75 5.418 -7.164 1 72 57 ALA B O 1
ATOM 2659 N N . PHE B 1 58 ? 16.125 4.07 -8.719 1 69.06 58 PHE B N 1
ATOM 2660 C CA . PHE B 1 58 ? 17.438 3.447 -8.789 1 69.06 58 PHE B CA 1
ATOM 2661 C C . PHE B 1 58 ? 18.453 4.379 -9.461 1 69.06 58 PHE B C 1
ATOM 2663 O O . PHE B 1 58 ? 19.625 4.387 -9.094 1 69.06 58 PHE B O 1
ATOM 2670 N N . SER B 1 59 ? 18.062 5.086 -10.406 1 67.44 59 SER B N 1
ATOM 2671 C CA . SER B 1 59 ? 18.969 6.008 -11.086 1 67.44 59 SER B CA 1
ATOM 2672 C C . SER B 1 59 ? 19.391 7.145 -10.164 1 67.44 59 SER B C 1
ATOM 2674 O O . SER B 1 59 ? 20.5 7.668 -10.289 1 67.44 59 SER B O 1
ATOM 2676 N N . VAL B 1 60 ? 18.5 7.473 -9.242 1 63.09 60 VAL B N 1
ATOM 2677 C CA . VAL B 1 60 ? 18.75 8.648 -8.422 1 63.09 60 VAL B CA 1
ATOM 2678 C C . VAL B 1 60 ? 19.203 8.227 -7.023 1 63.09 60 VAL B C 1
ATOM 2680 O O . VAL B 1 60 ? 20.125 8.812 -6.453 1 63.09 60 VAL B O 1
ATOM 2683 N N . VAL B 1 61 ? 18.438 7.309 -6.473 1 58.84 61 VAL B N 1
ATOM 2684 C CA . VAL B 1 61 ? 18.625 6.996 -5.059 1 58.84 61 VAL B CA 1
ATOM 2685 C C . VAL B 1 61 ? 19.641 5.863 -4.91 1 58.84 61 VAL B C 1
ATOM 2687 O O . VAL B 1 61 ? 20.484 5.891 -4.008 1 58.84 61 VAL B O 1
ATOM 2690 N N . PHE B 1 62 ? 19.391 4.789 -5.555 1 54.62 62 PHE B N 1
ATOM 2691 C CA . PHE B 1 62 ? 20.062 3.541 -5.195 1 54.62 62 PHE B CA 1
ATOM 2692 C C . PHE B 1 62 ? 21.203 3.242 -6.148 1 54.62 62 PHE B C 1
ATOM 2694 O O . PHE B 1 62 ? 21.234 2.193 -6.793 1 54.62 62 PHE B O 1
ATOM 2701 N N . LYS B 1 63 ? 21.844 4.328 -6.684 1 52.88 63 LYS B N 1
ATOM 2702 C CA . LYS B 1 63 ? 23 3.904 -7.469 1 52.88 63 LYS B CA 1
ATOM 2703 C C . LYS B 1 63 ? 23.781 2.807 -6.75 1 52.88 63 LYS B C 1
ATOM 2705 O O . LYS B 1 63 ? 24.812 2.35 -7.242 1 52.88 63 LYS B O 1
ATOM 2710 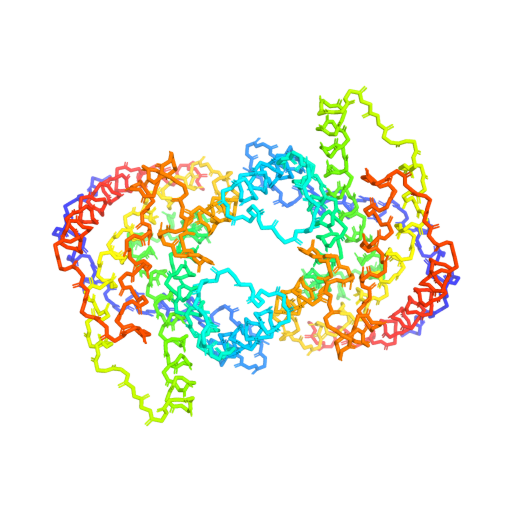N N . ALA B 1 64 ? 23.562 2.561 -5.688 1 46.56 64 ALA B N 1
ATOM 2711 C CA . ALA B 1 64 ? 24.422 1.835 -4.758 1 46.56 64 ALA B CA 1
ATOM 2712 C C . ALA B 1 64 ? 24.703 0.42 -5.254 1 46.56 64 ALA B C 1
ATOM 2714 O O . ALA B 1 64 ? 24.281 0.047 -6.352 1 46.56 64 ALA B O 1
ATOM 2715 N N . LYS B 1 65 ? 24.062 -0.803 -4.27 1 45.84 65 LYS B N 1
ATOM 2716 C CA . LYS B 1 65 ? 24.719 -1.948 -3.65 1 45.84 65 LYS B CA 1
ATOM 2717 C C . LYS B 1 65 ? 24.672 -3.168 -4.566 1 45.84 65 LYS B C 1
ATOM 2719 O O . LYS B 1 65 ? 24.875 -4.297 -4.117 1 45.84 65 LYS B O 1
ATOM 2724 N N . TRP B 1 66 ? 23.719 -3.176 -5.633 1 43.06 66 TRP B N 1
ATOM 2725 C CA . TRP B 1 66 ? 23.641 -4.551 -6.113 1 43.06 66 TRP B CA 1
ATOM 2726 C C . TRP B 1 66 ? 25 -5.027 -6.602 1 43.06 66 TRP B C 1
ATOM 2728 O O . TRP B 1 66 ? 25.109 -6.086 -7.23 1 43.06 66 TRP B O 1
ATOM 2738 N N . GLY B 1 67 ? 26.094 -4.324 -5.996 1 44.94 67 GLY B N 1
ATOM 2739 C CA . GLY B 1 67 ? 27.406 -4.832 -6.34 1 44.94 67 GLY B CA 1
ATOM 2740 C C . GLY B 1 67 ? 27.656 -4.914 -7.836 1 44.94 67 GLY B C 1
ATOM 2741 O O . GLY B 1 67 ? 28.625 -5.523 -8.281 1 44.94 67 GLY B O 1
ATOM 2742 N N . LEU B 1 68 ? 26.578 -4.797 -8.594 1 45.56 68 LEU B N 1
ATOM 2743 C CA . LEU B 1 68 ? 26.859 -4.965 -10.008 1 45.56 68 LEU B CA 1
ATOM 2744 C C . LEU B 1 68 ? 27.625 -3.758 -10.555 1 45.56 68 LEU B C 1
ATOM 2746 O O . LEU B 1 68 ? 27.203 -2.615 -10.375 1 45.56 68 LEU B O 1
ATOM 2750 N N . GLU B 1 69 ? 28.875 -3.785 -10.336 1 45.44 69 GLU B N 1
ATOM 2751 C CA . GLU B 1 69 ? 29.781 -2.766 -10.852 1 45.44 69 GLU B CA 1
ATOM 2752 C C . GLU B 1 69 ? 29.156 -2.023 -12.031 1 45.44 69 GLU B C 1
ATOM 2754 O O . GLU B 1 69 ? 29.125 -0.792 -12.047 1 45.44 69 GLU B O 1
ATOM 2759 N N . GLU B 1 70 ? 29.344 -2.482 -13.297 1 45.66 70 GLU B N 1
ATOM 2760 C CA . GLU B 1 70 ? 29.312 -1.919 -14.641 1 45.66 70 GLU B CA 1
ATOM 2761 C C . GLU B 1 70 ? 27.891 -1.829 -15.18 1 45.66 70 GLU B C 1
ATOM 2763 O O . GLU B 1 70 ? 27.672 -1.358 -16.297 1 45.66 70 GLU B O 1
ATOM 2768 N N . GLU B 1 71 ? 26.859 -2.359 -14.5 1 52.28 71 GLU B N 1
ATOM 2769 C CA . GLU B 1 71 ? 25.656 -2.492 -15.305 1 52.28 71 GLU B CA 1
ATOM 2770 C C . GLU B 1 71 ? 24.781 -1.241 -15.211 1 52.28 71 GLU B C 1
ATOM 2772 O O . GLU B 1 71 ? 24.812 -0.53 -14.203 1 52.28 71 GLU B O 1
ATOM 2777 N N . GLY B 1 72 ? 24.281 -0.764 -16.328 1 58.38 72 GLY B N 1
ATOM 2778 C CA . GLY B 1 72 ? 23.484 0.421 -16.609 1 58.38 72 GLY B CA 1
ATOM 2779 C C . GLY B 1 72 ? 22.219 0.493 -15.781 1 58.38 72 GLY B C 1
ATOM 2780 O O . GLY B 1 72 ? 21.75 -0.521 -15.258 1 58.38 72 GLY B O 1
ATOM 2781 N N . HIS B 1 73 ? 21.656 1.564 -15.367 1 58.84 73 HIS B N 1
ATOM 2782 C CA . HIS B 1 73 ? 20.438 1.92 -14.648 1 58.84 73 HIS B CA 1
ATOM 2783 C C . HIS B 1 73 ? 19.266 1.062 -15.102 1 58.84 73 HIS B C 1
ATOM 2785 O O . HIS B 1 73 ? 18.438 0.652 -14.273 1 58.84 73 HIS B O 1
ATOM 2791 N N . MET B 1 74 ? 19.281 0.703 -16.328 1 63.84 74 MET B N 1
ATOM 2792 C CA . MET B 1 74 ? 18.172 -0.039 -16.906 1 63.84 74 MET B CA 1
ATOM 2793 C C . MET B 1 74 ? 18.188 -1.491 -16.438 1 63.84 74 MET B C 1
ATOM 2795 O O . MET B 1 74 ? 17.125 -2.082 -16.203 1 63.84 74 MET B O 1
ATOM 2799 N N . ASP B 1 75 ? 19.281 -1.948 -16.188 1 78.12 75 ASP B N 1
ATOM 2800 C CA . ASP B 1 75 ? 19.375 -3.344 -15.758 1 78.12 75 ASP B CA 1
ATOM 2801 C C . ASP B 1 75 ? 18.891 -3.52 -14.32 1 78.12 75 ASP B C 1
ATOM 2803 O O . ASP B 1 75 ? 18.172 -4.473 -14.016 1 78.12 75 ASP B O 1
ATOM 2807 N N . PHE B 1 76 ? 19.109 -2.477 -13.633 1 80.31 76 PHE B N 1
ATOM 2808 C CA . PHE B 1 76 ? 18.703 -2.588 -12.234 1 80.31 76 PHE B CA 1
ATOM 2809 C C . PHE B 1 76 ? 17.188 -2.459 -12.109 1 80.31 76 PHE B C 1
ATOM 2811 O O . PHE B 1 76 ? 16.562 -3.164 -11.32 1 80.31 76 PHE B O 1
ATOM 2818 N N . ALA B 1 77 ? 16.672 -1.58 -12.852 1 85.81 77 ALA B N 1
ATOM 2819 C CA . ALA B 1 77 ? 15.227 -1.409 -12.836 1 85.81 77 ALA B CA 1
ATOM 2820 C C . ALA B 1 77 ? 14.516 -2.701 -13.234 1 85.81 77 ALA B C 1
ATOM 2822 O O . ALA B 1 77 ? 13.492 -3.061 -12.641 1 85.81 77 ALA B O 1
ATOM 2823 N N . LEU B 1 78 ? 15.133 -3.344 -14.18 1 90.81 78 LEU B N 1
ATOM 2824 C CA . LEU B 1 78 ? 14.539 -4.586 -14.656 1 90.81 78 LEU B CA 1
ATOM 2825 C C . LEU B 1 78 ? 14.688 -5.695 -13.625 1 90.81 78 LEU B C 1
ATOM 2827 O O . LEU B 1 78 ? 13.789 -6.523 -13.453 1 90.81 78 LEU B O 1
ATOM 2831 N N . ILE B 1 79 ? 15.797 -5.723 -12.93 1 90.25 79 ILE B N 1
ATOM 2832 C CA . ILE B 1 79 ? 16.016 -6.684 -11.859 1 90.25 79 ILE B CA 1
ATOM 2833 C C . ILE B 1 79 ? 14.984 -6.484 -10.758 1 90.25 79 ILE B C 1
ATOM 2835 O O . ILE B 1 79 ? 14.344 -7.441 -10.312 1 90.25 79 ILE B O 1
ATOM 2839 N N . LEU B 1 80 ? 14.859 -5.262 -10.383 1 88.69 80 LEU B N 1
ATOM 2840 C CA . LEU B 1 80 ? 13.898 -4.934 -9.336 1 88.69 80 LEU B CA 1
ATOM 2841 C C . LEU B 1 80 ? 12.477 -5.238 -9.797 1 88.69 80 LEU B C 1
ATOM 2843 O O . LEU B 1 80 ? 11.672 -5.777 -9.031 1 88.69 80 LEU B O 1
ATOM 2847 N N . PHE B 1 81 ? 12.18 -4.855 -10.977 1 93.44 81 PHE B N 1
ATOM 2848 C CA . PHE B 1 81 ? 10.844 -5.074 -11.523 1 93.44 81 PHE B CA 1
ATOM 2849 C C . PHE B 1 81 ? 10.516 -6.559 -11.57 1 93.44 81 PHE B C 1
ATOM 2851 O O . PHE B 1 81 ? 9.391 -6.965 -11.25 1 93.44 81 PHE B O 1
ATOM 2858 N N . ALA B 1 82 ? 11.453 -7.344 -11.961 1 95.25 82 ALA B N 1
ATOM 2859 C CA . ALA B 1 82 ? 11.266 -8.789 -11.992 1 95.25 82 ALA B CA 1
ATOM 2860 C C . ALA B 1 82 ? 10.945 -9.336 -10.602 1 95.25 82 ALA B C 1
ATOM 2862 O O . ALA B 1 82 ? 9.992 -10.094 -10.43 1 95.25 82 ALA B O 1
ATOM 2863 N N . SER B 1 83 ? 11.742 -8.914 -9.664 1 93.62 83 SER B N 1
ATOM 2864 C CA . SER B 1 83 ? 11.547 -9.359 -8.289 1 93.62 83 SER B CA 1
ATOM 2865 C C . SER B 1 83 ? 10.188 -8.914 -7.75 1 93.62 83 SER B C 1
ATOM 2867 O O . SER B 1 83 ? 9.469 -9.703 -7.137 1 93.62 83 SER B O 1
ATOM 2869 N N . LEU B 1 84 ? 9.859 -7.676 -8.023 1 94.06 84 LEU B N 1
ATOM 2870 C CA . LEU B 1 84 ? 8.617 -7.125 -7.484 1 94.06 84 LEU B CA 1
ATOM 2871 C C . LEU B 1 84 ? 7.406 -7.738 -8.18 1 94.06 84 LEU B C 1
ATOM 2873 O O . LEU B 1 84 ? 6.336 -7.852 -7.574 1 94.06 84 LEU B O 1
ATOM 2877 N N . THR B 1 85 ? 7.547 -8.086 -9.406 1 97.25 85 THR B N 1
ATOM 2878 C CA . THR B 1 85 ? 6.461 -8.766 -10.102 1 97.25 85 THR B CA 1
ATOM 2879 C C . THR B 1 85 ? 6.07 -10.055 -9.383 1 97.25 85 THR B C 1
ATOM 2881 O O . THR B 1 85 ? 4.887 -10.289 -9.117 1 97.25 85 THR B O 1
ATOM 2884 N N . ILE B 1 86 ? 7.059 -10.828 -8.977 1 97.56 86 ILE B N 1
ATOM 2885 C CA . ILE B 1 86 ? 6.84 -12.086 -8.266 1 97.56 86 ILE B CA 1
ATOM 2886 C C . ILE B 1 86 ? 6.32 -11.797 -6.859 1 97.56 86 ILE B C 1
ATOM 2888 O O . ILE B 1 86 ? 5.34 -12.398 -6.418 1 97.56 86 ILE B O 1
ATOM 2892 N N . PHE B 1 87 ? 6.902 -10.867 -6.23 1 96.56 87 PHE B N 1
ATOM 2893 C CA . PHE B 1 87 ? 6.527 -10.5 -4.871 1 96.56 87 PHE B CA 1
ATOM 2894 C C . PHE B 1 87 ? 5.09 -9.992 -4.82 1 96.56 87 PHE B C 1
ATOM 2896 O O . PHE B 1 87 ? 4.32 -10.375 -3.939 1 96.56 87 PHE B O 1
ATOM 2903 N N . ASN B 1 88 ? 4.773 -9.086 -5.73 1 96.5 88 ASN B N 1
ATOM 2904 C CA . ASN B 1 88 ? 3.449 -8.469 -5.734 1 96.5 88 ASN B CA 1
ATOM 2905 C C . ASN B 1 88 ? 2.352 -9.5 -5.996 1 96.5 88 ASN B C 1
ATOM 2907 O O . ASN B 1 88 ? 1.242 -9.375 -5.477 1 96.5 88 ASN B O 1
ATOM 2911 N N . PHE B 1 89 ? 2.621 -10.492 -6.801 1 98.12 89 PHE B N 1
ATOM 2912 C CA . PHE B 1 89 ? 1.68 -11.586 -6.992 1 98.12 89 PHE B CA 1
ATOM 2913 C C . PHE B 1 89 ? 1.323 -12.234 -5.66 1 98.12 89 PHE B C 1
ATOM 2915 O O . PHE B 1 89 ? 0.145 -12.359 -5.32 1 98.12 89 PHE B O 1
ATOM 2922 N N . PHE B 1 90 ? 2.305 -12.617 -4.906 1 98.06 90 PHE B N 1
ATOM 2923 C CA . PHE B 1 90 ? 2.115 -13.227 -3.598 1 98.06 90 PHE B CA 1
ATOM 2924 C C . PHE B 1 90 ? 1.45 -12.258 -2.633 1 98.06 90 PHE B C 1
ATOM 2926 O O . PHE B 1 90 ? 0.51 -12.617 -1.924 1 98.06 90 PHE B O 1
ATOM 2933 N N . GLY B 1 91 ? 1.907 -11.047 -2.637 1 97.31 91 GLY B N 1
ATOM 2934 C CA . GLY B 1 91 ? 1.387 -10.023 -1.746 1 97.31 91 GLY B CA 1
ATOM 2935 C C . GLY B 1 91 ? -0.086 -9.734 -1.964 1 97.31 91 GLY B C 1
ATOM 2936 O O . GLY B 1 91 ? -0.839 -9.562 -1.004 1 97.31 91 GLY B O 1
ATOM 2937 N N . GLU B 1 92 ? -0.458 -9.602 -3.199 1 96.5 92 GLU B N 1
ATOM 2938 C CA . GLU B 1 92 ? -1.857 -9.344 -3.525 1 96.5 92 GLU B CA 1
ATOM 2939 C C . GLU B 1 92 ? -2.758 -10.461 -2.99 1 96.5 92 GLU B C 1
ATOM 2941 O O . GLU B 1 92 ? -3.824 -10.188 -2.434 1 96.5 92 GLU B O 1
ATOM 2946 N N . ILE B 1 93 ? -2.338 -11.664 -3.168 1 98 93 ILE B N 1
ATOM 2947 C CA . ILE B 1 93 ? -3.117 -12.805 -2.699 1 98 93 ILE B CA 1
ATOM 2948 C C . ILE B 1 93 ? -3.207 -12.773 -1.175 1 98 93 ILE B C 1
ATOM 2950 O O . ILE B 1 93 ? -4.289 -12.953 -0.608 1 98 93 ILE B O 1
ATOM 2954 N N . LEU B 1 94 ? -2.088 -12.5 -0.524 1 97.12 94 LEU B N 1
ATOM 2955 C CA . LEU B 1 94 ? -2.076 -12.414 0.932 1 97.12 94 LEU B CA 1
ATOM 2956 C C . LEU B 1 94 ? -3.018 -11.32 1.421 1 97.12 94 LEU B C 1
ATOM 2958 O O . LEU B 1 94 ? -3.748 -11.516 2.395 1 97.12 94 LEU B O 1
ATOM 2962 N N . LYS B 1 95 ? -2.979 -10.289 0.745 1 96.31 95 LYS B N 1
ATOM 2963 C CA . LYS B 1 95 ? -3.74 -9.117 1.169 1 96.31 95 LYS B CA 1
ATOM 2964 C C . LYS B 1 95 ? -5.242 -9.367 1.061 1 96.31 95 LYS B C 1
ATOM 2966 O O . LYS B 1 95 ? -6.004 -8.992 1.954 1 96.31 95 LYS B O 1
ATOM 2971 N N . GLU B 1 96 ? -5.695 -10 0.064 1 97.44 96 GLU B N 1
ATOM 2972 C CA . GLU B 1 96 ? -7.113 -10.148 -0.234 1 97.44 96 GLU B CA 1
ATOM 2973 C C . GLU B 1 96 ? -7.703 -11.367 0.469 1 97.44 96 GLU B C 1
ATOM 2975 O O . GLU B 1 96 ? -8.906 -11.43 0.714 1 97.44 96 GLU B O 1
ATOM 2980 N N . SER B 1 97 ? -6.902 -12.273 0.757 1 98.44 97 SER B N 1
ATOM 2981 C CA . SER B 1 97 ? -7.355 -13.602 1.169 1 98.44 97 SER B CA 1
ATOM 2982 C C . SER B 1 97 ? -8.227 -13.523 2.418 1 98.44 97 SER B C 1
ATOM 2984 O O . SER B 1 97 ? -9.289 -14.141 2.477 1 98.44 97 SER B O 1
ATOM 2986 N N . PRO B 1 98 ? -7.859 -12.727 3.459 1 97.31 98 PRO B N 1
ATOM 2987 C CA . PRO B 1 98 ? -8.68 -12.727 4.672 1 97.31 98 PRO B CA 1
ATOM 2988 C C . PRO B 1 98 ? -10.094 -12.203 4.434 1 97.31 98 PRO B C 1
ATOM 2990 O O . PRO B 1 98 ? -11 -12.477 5.227 1 97.31 98 PRO B O 1
ATOM 2993 N N . LEU B 1 99 ? -10.305 -11.508 3.352 1 95.12 99 LEU B N 1
ATOM 2994 C CA . LEU B 1 99 ? -11.578 -10.828 3.127 1 95.12 99 LEU B CA 1
ATOM 2995 C C . LEU B 1 99 ? -12.453 -11.625 2.154 1 95.12 99 LEU B C 1
ATOM 2997 O O . LEU B 1 99 ? -13.625 -11.297 1.967 1 95.12 99 LEU B O 1
ATOM 3001 N N . LEU B 1 100 ? -11.953 -12.672 1.583 1 97.31 100 LEU B N 1
ATOM 3002 C CA . LEU B 1 100 ? -12.625 -13.375 0.493 1 97.31 100 LEU B CA 1
ATOM 3003 C C . LEU B 1 100 ? -14 -13.867 0.931 1 97.31 100 LEU B C 1
ATOM 3005 O O . LEU B 1 100 ? -14.977 -13.75 0.184 1 97.31 100 LEU B O 1
ATOM 3009 N N . ILE B 1 101 ? -14.086 -14.406 2.127 1 96.75 101 ILE B N 1
ATOM 3010 C CA . ILE B 1 101 ? -15.336 -14.984 2.596 1 96.75 101 ILE B CA 1
ATOM 3011 C C . ILE B 1 101 ? -16.172 -13.922 3.295 1 96.75 101 ILE B C 1
ATOM 3013 O O . ILE B 1 101 ? -17.375 -13.789 3.029 1 96.75 101 ILE B O 1
ATOM 3017 N N . VAL B 1 102 ? -15.531 -13.086 4.035 1 94 102 VAL B N 1
ATOM 3018 C CA . VAL B 1 102 ? -16.188 -12.086 4.871 1 94 102 VAL B CA 1
ATOM 3019 C C . VAL B 1 102 ? -16.922 -11.078 3.988 1 94 102 VAL B C 1
ATOM 3021 O O . VAL B 1 102 ? -17.984 -10.578 4.359 1 94 102 VAL B O 1
ATOM 3024 N N . SER B 1 103 ? -16.391 -10.859 2.881 1 92.75 103 SER B N 1
ATOM 3025 C CA . SER B 1 103 ? -16.969 -9.836 2.014 1 92.75 103 SER B CA 1
ATOM 3026 C C . SER B 1 103 ? -18.141 -10.383 1.209 1 92.75 103 SER B C 1
ATOM 3028 O O . SER B 1 103 ? -18.812 -9.641 0.489 1 92.75 103 SER B O 1
ATOM 3030 N N . GLN B 1 104 ? -18.375 -11.68 1.334 1 93.44 104 GLN B N 1
ATOM 3031 C CA . GLN B 1 104 ? -19.453 -12.312 0.585 1 93.44 104 GLN B CA 1
ATOM 3032 C C . GLN B 1 104 ? -20.344 -13.148 1.504 1 93.44 104 GLN B C 1
ATOM 3034 O O . GLN B 1 104 ? -20.469 -14.359 1.313 1 93.44 104 GLN B O 1
ATOM 3039 N N . PRO B 1 105 ? -21.016 -12.453 2.402 1 93.31 105 PRO B N 1
ATOM 3040 C CA . PRO B 1 105 ? -21.828 -13.242 3.328 1 93.31 105 PRO B CA 1
ATOM 3041 C C . PRO B 1 105 ? -23 -13.953 2.635 1 93.31 105 PRO B C 1
ATOM 3043 O O . PRO B 1 105 ? -23.422 -15.023 3.078 1 93.31 105 PRO B O 1
ATOM 3046 N N . ASN B 1 106 ? -23.469 -13.398 1.555 1 93.81 106 ASN B N 1
ATOM 3047 C CA . ASN B 1 106 ? -24.578 -14.008 0.823 1 93.81 106 ASN B CA 1
ATOM 3048 C C . ASN B 1 106 ? -24.188 -15.375 0.258 1 93.81 106 ASN B C 1
ATOM 3050 O O . ASN B 1 106 ? -25.031 -16.266 0.173 1 93.81 106 ASN B O 1
ATOM 3054 N N . PHE B 1 107 ? -22.891 -15.562 -0.143 1 93.44 107 PHE B N 1
ATOM 3055 C CA . PHE B 1 107 ? -22.422 -16.844 -0.667 1 93.44 107 PHE B CA 1
ATOM 3056 C C . PHE B 1 107 ? -22.391 -17.891 0.432 1 93.44 107 PHE B C 1
ATOM 3058 O O . PHE B 1 107 ? -22.469 -19.094 0.153 1 93.44 107 PHE B O 1
ATOM 3065 N N . VAL B 1 108 ? -22.312 -17.438 1.664 1 92.19 108 VAL B N 1
ATOM 3066 C CA . VAL B 1 108 ? -22.203 -18.344 2.807 1 92.19 108 VAL B CA 1
ATOM 3067 C C . VAL B 1 108 ? -23.594 -18.734 3.297 1 92.19 108 VAL B C 1
ATOM 3069 O O . VAL B 1 108 ? -23.859 -19.891 3.605 1 92.19 108 VAL B O 1
ATOM 3072 N N . LYS B 1 1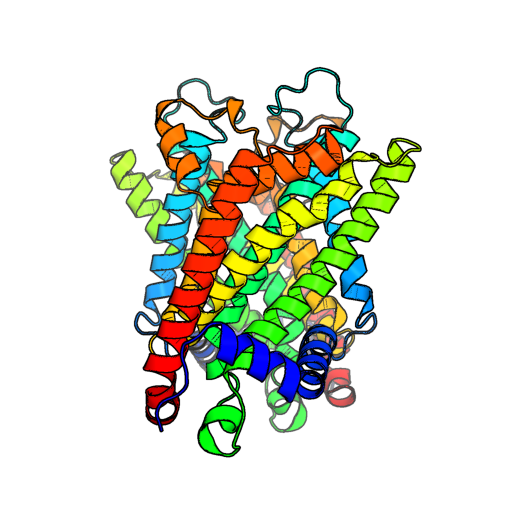09 ? -24.562 -17.812 3.299 1 90.56 109 LYS B N 1
ATOM 3073 C CA . LYS B 1 109 ? -25.812 -18 4.016 1 90.56 109 LYS B CA 1
ATOM 3074 C C . LYS B 1 109 ? -26.953 -18.312 3.055 1 90.56 109 LYS B C 1
ATOM 3076 O O . LYS B 1 109 ? -27.875 -19.062 3.402 1 90.56 109 LYS B O 1
ATOM 3081 N N . LYS B 1 110 ? -27 -17.75 1.92 1 83.12 110 LYS B N 1
ATOM 3082 C CA . LYS B 1 110 ? -28.219 -17.75 1.126 1 83.12 110 LYS B CA 1
ATOM 3083 C C . LYS B 1 110 ? -28.109 -18.719 -0.05 1 83.12 110 LYS B C 1
ATOM 3085 O O . LYS B 1 110 ? -29.125 -19.234 -0.538 1 83.12 110 LYS B O 1
ATOM 3090 N N . VAL B 1 111 ? -26.953 -18.922 -0.507 1 79.12 111 VAL B N 1
ATOM 3091 C CA . VAL B 1 111 ? -26.781 -19.719 -1.719 1 79.12 111 VAL B CA 1
ATOM 3092 C C . VAL B 1 111 ? -25.859 -20.906 -1.437 1 79.12 111 VAL B C 1
ATOM 3094 O O . VAL B 1 111 ? -24.969 -20.812 -0.596 1 79.12 111 VAL B O 1
ATOM 3097 N N . VAL B 1 112 ? -26.328 -21.969 -2.09 1 86.62 112 VAL B N 1
ATOM 3098 C CA . VAL B 1 112 ? -25.375 -23.062 -2.09 1 86.62 112 VAL B CA 1
ATOM 3099 C C . VAL B 1 112 ? -24.188 -22.719 -2.992 1 86.62 112 VAL B C 1
ATOM 3101 O O . VAL B 1 112 ? -24.312 -22.734 -4.219 1 86.62 112 VAL B O 1
ATOM 3104 N N . PHE B 1 113 ? -23.172 -22.188 -2.49 1 93.75 113 PHE B N 1
ATOM 3105 C CA . PHE B 1 113 ? -22 -21.719 -3.236 1 93.75 113 PHE B CA 1
ATOM 3106 C C . PHE B 1 113 ? -20.75 -22.484 -2.812 1 93.75 113 PHE B C 1
ATOM 3108 O O . PHE B 1 113 ? -20.531 -22.719 -1.622 1 93.75 113 PHE B O 1
ATOM 3115 N N . PRO B 1 114 ? -20 -22.969 -3.83 1 96 114 PRO B N 1
ATOM 3116 C CA . PRO B 1 114 ? -18.734 -23.609 -3.49 1 96 114 PRO B CA 1
ATOM 3117 C C . PRO B 1 114 ? -17.656 -22.625 -3.047 1 96 114 PRO B C 1
ATOM 3119 O O . PRO B 1 114 ? -16.859 -22.172 -3.863 1 96 114 PRO B O 1
ATOM 3122 N N . LEU B 1 115 ? -17.578 -22.391 -1.832 1 96.88 115 LEU B N 1
ATOM 3123 C CA . LEU B 1 115 ? -16.75 -21.328 -1.27 1 96.88 115 LEU B CA 1
ATOM 3124 C C . LEU B 1 115 ? -15.281 -21.547 -1.596 1 96.88 115 LEU B C 1
ATOM 3126 O O . LEU B 1 115 ? -14.516 -20.578 -1.685 1 96.88 115 LEU B O 1
ATOM 3130 N N . GLU B 1 116 ? -14.938 -22.797 -1.819 1 97.38 116 GLU B N 1
ATOM 3131 C CA . GLU B 1 116 ? -13.531 -23.141 -2.023 1 97.38 116 GLU B CA 1
ATOM 3132 C C . GLU B 1 116 ? -13.016 -22.609 -3.354 1 97.38 116 GLU B C 1
ATOM 3134 O O . GLU B 1 116 ? -11.812 -22.594 -3.598 1 97.38 116 GLU B O 1
ATOM 3139 N N . ILE B 1 117 ? -13.875 -22.078 -4.188 1 97.75 117 ILE B N 1
ATOM 3140 C CA . ILE B 1 117 ? -13.414 -21.578 -5.484 1 97.75 117 ILE B CA 1
ATOM 3141 C C . ILE B 1 117 ? -12.969 -20.125 -5.355 1 97.75 117 ILE B C 1
ATOM 3143 O O . ILE B 1 117 ? -12.32 -19.594 -6.25 1 97.75 117 ILE B O 1
ATOM 3147 N N . LEU B 1 118 ? -13.359 -19.469 -4.25 1 98.12 118 LEU B N 1
ATOM 3148 C CA . LEU B 1 118 ? -13.086 -18.047 -4.105 1 98.12 118 LEU B CA 1
ATOM 3149 C C . LEU B 1 118 ? -11.586 -17.781 -4.047 1 98.12 118 LEU B C 1
ATOM 3151 O O . LEU B 1 118 ? -11.078 -16.891 -4.734 1 98.12 118 LEU B O 1
ATOM 3155 N N . PRO B 1 119 ? -10.805 -18.562 -3.258 1 98.69 119 PRO B N 1
ATOM 3156 C CA . PRO B 1 119 ? -9.352 -18.375 -3.275 1 98.69 119 PRO B CA 1
ATOM 3157 C C . PRO B 1 119 ? -8.742 -18.625 -4.648 1 98.69 119 PRO B C 1
ATOM 3159 O O . PRO B 1 119 ? -7.777 -17.969 -5.035 1 98.69 119 PRO B O 1
ATOM 3162 N N . ILE B 1 120 ? -9.344 -19.531 -5.367 1 98.75 120 ILE B N 1
ATOM 3163 C CA . ILE B 1 120 ? -8.859 -19.844 -6.707 1 98.75 120 ILE B CA 1
ATOM 3164 C C . ILE B 1 120 ? -9.109 -18.672 -7.641 1 98.75 120 ILE B C 1
ATOM 3166 O O . ILE B 1 120 ? -8.227 -18.281 -8.414 1 98.75 120 ILE B O 1
ATOM 3170 N N . ALA B 1 121 ? -10.312 -18.141 -7.562 1 98.56 121 ALA B N 1
ATOM 3171 C CA . ALA B 1 121 ? -10.633 -16.969 -8.391 1 98.56 121 ALA B CA 1
ATOM 3172 C C . ALA B 1 121 ? -9.719 -15.797 -8.07 1 98.56 121 ALA B C 1
ATOM 3174 O O . ALA B 1 121 ? -9.297 -15.07 -8.969 1 98.56 121 ALA B O 1
ATOM 3175 N N . ASN B 1 122 ? -9.445 -15.617 -6.793 1 98.5 122 ASN B N 1
ATOM 3176 C CA . ASN B 1 122 ? -8.539 -14.555 -6.363 1 98.5 122 ASN B CA 1
ATOM 3177 C C . ASN B 1 122 ? -7.133 -14.766 -6.922 1 98.5 122 ASN B C 1
ATOM 3179 O O . ASN B 1 122 ? -6.48 -13.812 -7.355 1 98.5 122 ASN B O 1
ATOM 3183 N N . LEU B 1 123 ? -6.668 -15.984 -6.875 1 98.69 123 LEU B N 1
ATOM 3184 C CA . LEU B 1 123 ? -5.359 -16.344 -7.414 1 98.69 123 LEU B CA 1
ATOM 3185 C C . LEU B 1 123 ? -5.297 -16.062 -8.914 1 98.69 123 LEU B C 1
ATOM 3187 O O . LEU B 1 123 ? -4.305 -15.516 -9.406 1 98.69 123 LEU B O 1
ATOM 3191 N N . LEU B 1 124 ? -6.348 -16.391 -9.578 1 98.56 124 LEU B N 1
ATOM 3192 C CA . LEU B 1 124 ? -6.383 -16.156 -11.016 1 98.56 124 LEU B CA 1
ATOM 3193 C C . LEU B 1 124 ? -6.41 -14.656 -11.328 1 98.56 124 LEU B C 1
ATOM 3195 O O . LEU B 1 124 ? -5.809 -14.211 -12.305 1 98.56 124 LEU B O 1
ATOM 3199 N N . SER B 1 125 ? -7.109 -13.914 -10.516 1 98 125 SER B N 1
ATOM 3200 C CA . SER B 1 125 ? -7.102 -12.469 -10.672 1 98 125 SER B CA 1
ATOM 3201 C C . SER B 1 125 ? -5.695 -11.898 -10.523 1 98 125 SER B C 1
ATOM 3203 O O . SER B 1 125 ? -5.262 -11.078 -11.336 1 98 125 SER B O 1
ATOM 3205 N N . ALA B 1 126 ? -4.996 -12.328 -9.508 1 98.19 126 ALA B N 1
ATOM 3206 C CA . ALA B 1 126 ? -3.613 -11.906 -9.297 1 98.19 126 ALA B CA 1
ATOM 3207 C C . ALA B 1 126 ? -2.725 -12.32 -10.461 1 98.19 126 ALA B C 1
ATOM 3209 O O . ALA B 1 126 ? -1.775 -11.617 -10.812 1 98.19 126 ALA B O 1
ATOM 3210 N N . SER B 1 127 ? -3.074 -13.477 -11.055 1 98.44 127 SER B N 1
ATOM 3211 C CA . SER B 1 127 ? -2.314 -13.977 -12.195 1 98.44 127 SER B CA 1
ATOM 3212 C C . SER B 1 127 ? -2.482 -13.062 -13.406 1 98.44 127 SER B C 1
ATOM 3214 O O . SER B 1 127 ? -1.552 -12.891 -14.195 1 98.44 127 SER B O 1
ATOM 3216 N N . VAL B 1 128 ? -3.646 -12.492 -13.555 1 97.25 128 VAL B N 1
ATOM 3217 C CA . VAL B 1 128 ? -3.883 -11.547 -14.641 1 97.25 128 VAL B CA 1
ATOM 3218 C C . VAL B 1 128 ? -2.994 -10.32 -14.461 1 97.25 128 VAL B C 1
ATOM 3220 O O . VAL B 1 128 ? -2.355 -9.867 -15.406 1 97.25 128 VAL B O 1
ATOM 3223 N N . HIS B 1 129 ? -2.891 -9.844 -13.273 1 96.81 129 HIS B N 1
ATOM 3224 C CA . HIS B 1 129 ? -2.057 -8.688 -12.984 1 96.81 129 HIS B CA 1
ATOM 3225 C C . HIS B 1 129 ? -0.577 -9.016 -13.156 1 96.81 129 HIS B C 1
ATOM 3227 O O . HIS B 1 129 ? 0.176 -8.219 -13.727 1 96.81 129 HIS B O 1
ATOM 3233 N N . MET B 1 130 ? -0.172 -10.148 -12.719 1 97.94 130 MET B N 1
ATOM 3234 C CA . MET B 1 130 ? 1.211 -10.57 -12.922 1 97.94 130 MET B CA 1
ATOM 3235 C C . MET B 1 130 ? 1.52 -10.727 -14.406 1 97.94 130 MET B C 1
ATOM 3237 O O . MET B 1 130 ? 2.609 -10.367 -14.859 1 97.94 130 MET B O 1
ATOM 3241 N N . GLY B 1 131 ? 0.567 -11.32 -15.102 1 98.12 131 GLY B N 1
ATOM 3242 C CA . GLY B 1 131 ? 0.733 -11.438 -16.547 1 98.12 131 GLY B CA 1
ATOM 3243 C C . GLY B 1 131 ? 0.956 -10.109 -17.234 1 98.12 131 GLY B C 1
ATOM 3244 O O . GLY B 1 131 ? 1.827 -9.984 -18.094 1 98.12 131 GLY B O 1
ATOM 3245 N N . ALA B 1 132 ? 0.167 -9.117 -16.859 1 97.38 132 ALA B N 1
ATOM 3246 C CA . ALA B 1 132 ? 0.343 -7.773 -17.406 1 97.38 132 ALA B CA 1
ATOM 3247 C C . ALA B 1 132 ? 1.733 -7.23 -17.078 1 97.38 132 ALA B C 1
ATOM 3249 O O . ALA B 1 132 ? 2.391 -6.645 -17.938 1 97.38 132 ALA B O 1
ATOM 3250 N N . SER B 1 133 ? 2.18 -7.41 -15.883 1 97.75 133 SER B N 1
ATOM 3251 C CA . SER B 1 133 ? 3.506 -6.965 -15.477 1 97.75 133 SER B CA 1
ATOM 3252 C C . SER B 1 133 ? 4.598 -7.656 -16.281 1 97.75 133 SER B C 1
ATOM 3254 O O . SER B 1 133 ? 5.594 -7.031 -16.656 1 97.75 133 SER B O 1
ATOM 3256 N N . LEU B 1 134 ? 4.387 -8.992 -16.547 1 97.94 134 LEU B N 1
ATOM 3257 C CA . LEU B 1 134 ? 5.363 -9.75 -17.312 1 97.94 134 LEU B CA 1
ATOM 3258 C C . LEU B 1 134 ? 5.445 -9.242 -18.75 1 97.94 134 LEU B C 1
ATOM 3260 O O . LEU B 1 134 ? 6.531 -9.195 -19.344 1 97.94 134 LEU B O 1
ATOM 3264 N N . VAL B 1 135 ? 4.316 -8.891 -19.281 1 97.81 135 VAL B N 1
ATOM 3265 C CA . VAL B 1 135 ? 4.309 -8.328 -20.641 1 97.81 135 VAL B CA 1
ATOM 3266 C C . VAL B 1 135 ? 5.094 -7.016 -20.656 1 97.81 135 VAL B C 1
ATOM 3268 O O . VAL B 1 135 ? 5.93 -6.801 -21.531 1 97.81 135 VAL B O 1
ATOM 3271 N N . VAL B 1 136 ? 4.801 -6.148 -19.672 1 97 136 VAL B N 1
ATOM 3272 C CA . VAL B 1 136 ? 5.523 -4.883 -19.578 1 97 136 VAL B CA 1
ATOM 3273 C C . VAL B 1 136 ? 7.02 -5.152 -19.422 1 97 136 VAL B C 1
ATOM 3275 O O . VAL B 1 136 ? 7.84 -4.492 -20.062 1 97 136 VAL B O 1
ATOM 3278 N N . PHE B 1 137 ? 7.355 -6.113 -18.609 1 97.12 137 PHE B N 1
ATOM 3279 C CA . PHE B 1 137 ? 8.742 -6.496 -18.406 1 97.12 137 PHE B CA 1
ATOM 3280 C C . PHE B 1 137 ? 9.398 -6.902 -19.719 1 97.12 137 PHE B C 1
ATOM 3282 O O . PHE B 1 137 ? 10.484 -6.422 -20.047 1 97.12 137 PHE B O 1
ATOM 3289 N N . LEU B 1 138 ? 8.742 -7.773 -20.453 1 97.06 138 LEU B N 1
ATOM 3290 C CA . LEU B 1 138 ? 9.305 -8.305 -21.688 1 97.06 138 LEU B CA 1
ATOM 3291 C C . LEU B 1 138 ? 9.469 -7.203 -22.734 1 97.06 138 LEU B C 1
ATOM 3293 O O . LEU B 1 138 ? 10.469 -7.172 -23.453 1 97.06 138 LEU B O 1
ATOM 3297 N N . VAL B 1 139 ? 8.523 -6.316 -22.812 1 96.44 139 VAL B N 1
ATOM 3298 C CA . VAL B 1 139 ? 8.594 -5.211 -23.75 1 96.44 139 VAL B CA 1
ATOM 3299 C C . VAL B 1 139 ? 9.789 -4.316 -23.422 1 96.44 139 VAL B C 1
ATOM 3301 O O . VAL B 1 139 ? 10.602 -4.004 -24.297 1 96.44 139 VAL B O 1
ATOM 3304 N N . PHE B 1 140 ? 9.922 -3.982 -22.234 1 93.94 140 PHE B N 1
ATOM 3305 C CA . PHE B 1 140 ? 10.992 -3.078 -21.828 1 93.94 140 PHE B CA 1
ATOM 3306 C C . PHE B 1 140 ? 12.344 -3.77 -21.922 1 93.94 140 PHE B C 1
ATOM 3308 O O . PHE B 1 140 ? 13.344 -3.154 -22.312 1 93.94 140 PHE B O 1
ATOM 3315 N N . TYR B 1 141 ? 12.375 -5.004 -21.469 1 94.94 141 TYR B N 1
ATOM 3316 C CA . TYR B 1 141 ? 13.609 -5.773 -21.625 1 94.94 141 TYR B CA 1
ATOM 3317 C C . TYR B 1 141 ? 14.023 -5.852 -23.078 1 94.94 141 TYR B C 1
ATOM 3319 O O . TYR B 1 141 ? 15.203 -5.676 -23.406 1 94.94 141 TYR B O 1
ATOM 3327 N N . GLY B 1 142 ? 13.133 -6.16 -23.984 1 95.44 142 GLY B N 1
ATOM 3328 C CA . GLY B 1 142 ? 13.398 -6.219 -25.406 1 95.44 142 GLY B CA 1
ATOM 3329 C C . GLY B 1 142 ? 13.922 -4.91 -25.969 1 95.44 142 GLY B C 1
ATOM 3330 O O . GLY B 1 142 ? 14.844 -4.902 -26.797 1 95.44 142 GLY B O 1
ATOM 3331 N N . ILE B 1 143 ? 13.344 -3.795 -25.547 1 93.25 143 ILE B N 1
ATOM 3332 C CA . ILE B 1 143 ? 13.773 -2.479 -26 1 93.25 143 ILE B CA 1
ATOM 3333 C C . ILE B 1 143 ? 15.188 -2.188 -25.5 1 93.25 143 ILE B C 1
ATOM 3335 O O . ILE B 1 143 ? 16.031 -1.693 -26.25 1 93.25 143 ILE B O 1
ATOM 3339 N N . ALA B 1 144 ? 15.43 -2.549 -24.312 1 88.44 144 ALA B N 1
ATOM 3340 C CA . ALA B 1 144 ? 16.703 -2.219 -23.672 1 88.44 144 ALA B CA 1
ATOM 3341 C C . ALA B 1 144 ? 17.828 -3.117 -24.188 1 88.44 144 ALA B C 1
ATOM 3343 O O . ALA B 1 144 ? 18.969 -2.674 -24.328 1 88.44 144 ALA B O 1
ATOM 3344 N N . HIS B 1 145 ? 17.484 -4.355 -24.484 1 91.69 145 HIS B N 1
ATOM 3345 C CA . HIS B 1 145 ? 18.531 -5.32 -24.781 1 91.69 145 HIS B CA 1
ATOM 3346 C C . HIS B 1 145 ? 18.422 -5.812 -26.234 1 91.69 145 HIS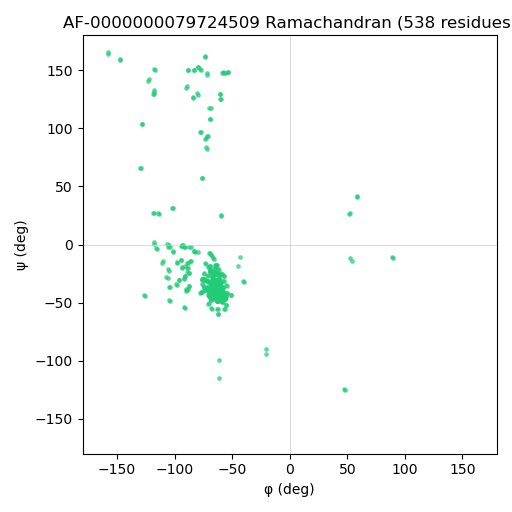 B C 1
ATOM 3348 O O . HIS B 1 145 ? 19.266 -6.574 -26.703 1 91.69 145 HIS B O 1
ATOM 3354 N N . LEU B 1 146 ? 17.406 -5.332 -26.859 1 92.62 146 LEU B N 1
ATOM 3355 C CA . LEU B 1 146 ? 17.141 -5.73 -28.234 1 92.62 146 LEU B CA 1
ATOM 3356 C C . LEU B 1 146 ? 17.125 -7.246 -28.375 1 92.62 146 LEU B C 1
ATOM 3358 O O . LEU B 1 146 ? 17.578 -7.793 -29.375 1 92.62 146 LEU B O 1
ATOM 3362 N N . SER B 1 147 ? 16.797 -7.887 -27.281 1 92.94 147 SER B N 1
ATOM 3363 C CA . SER B 1 147 ? 16.656 -9.336 -27.203 1 92.94 147 SER B CA 1
ATOM 3364 C C . SER B 1 147 ? 15.766 -9.75 -26.031 1 92.94 147 SER B C 1
ATOM 3366 O O . SER B 1 147 ? 15.367 -8.906 -25.234 1 92.94 147 SER B O 1
ATOM 3368 N N . ILE B 1 148 ? 15.297 -11.008 -26 1 93.94 148 ILE B N 1
ATOM 3369 C CA . ILE B 1 148 ? 14.586 -11.602 -24.875 1 93.94 148 ILE B CA 1
ATOM 3370 C C . ILE B 1 148 ? 15.375 -12.805 -24.344 1 93.94 148 ILE B C 1
ATOM 3372 O O . ILE B 1 148 ? 15.883 -13.609 -25.125 1 93.94 148 ILE B O 1
ATOM 3376 N N . PRO B 1 149 ? 15.57 -12.789 -23.078 1 93.31 149 PRO B N 1
ATOM 3377 C CA . PRO B 1 149 ? 16.281 -13.953 -22.547 1 93.31 149 PRO B CA 1
ATOM 3378 C C . PRO B 1 149 ? 15.547 -15.266 -22.812 1 93.31 149 PRO B C 1
ATOM 3380 O O . PRO B 1 149 ? 14.391 -15.414 -22.406 1 93.31 149 PRO B O 1
ATOM 3383 N N . TRP B 1 150 ? 16.188 -16.203 -23.422 1 95 150 TRP B N 1
ATOM 3384 C CA . TRP B 1 150 ? 15.555 -17.469 -23.734 1 95 150 TRP B CA 1
ATOM 3385 C C . TRP B 1 150 ? 15.203 -18.234 -22.453 1 95 150 TRP B C 1
ATOM 3387 O O . TRP B 1 150 ? 14.273 -19.031 -22.438 1 95 150 TRP B O 1
ATOM 3397 N N . THR B 1 151 ? 15.922 -17.969 -21.359 1 97.56 151 THR B N 1
ATOM 3398 C CA . THR B 1 151 ? 15.75 -18.672 -20.094 1 97.56 151 THR B CA 1
ATOM 3399 C C . THR B 1 151 ? 14.398 -18.344 -19.469 1 97.56 151 THR B C 1
ATOM 3401 O O . THR B 1 151 ? 13.961 -19 -18.531 1 97.56 151 THR B O 1
ATOM 3404 N N . ILE B 1 152 ? 13.672 -17.375 -20 1 97.38 152 ILE B N 1
ATOM 3405 C CA . ILE B 1 152 ? 12.375 -16.984 -19.469 1 97.38 152 ILE B CA 1
ATOM 3406 C C . ILE B 1 152 ? 11.383 -18.141 -19.641 1 97.38 152 ILE B C 1
ATOM 3408 O O . ILE B 1 152 ? 10.367 -18.203 -18.953 1 97.38 152 ILE B O 1
ATOM 3412 N N . VAL B 1 153 ? 11.695 -19.109 -20.562 1 97.62 153 VAL B N 1
ATOM 3413 C CA . VAL B 1 153 ? 10.836 -20.266 -20.812 1 97.62 153 VAL B CA 1
ATOM 3414 C C . VAL B 1 153 ? 10.719 -21.094 -19.531 1 97.62 153 VAL B C 1
ATOM 3416 O O . VAL B 1 153 ? 9.773 -21.875 -19.375 1 97.62 153 VAL B O 1
ATOM 3419 N N . PHE B 1 154 ? 11.68 -20.969 -18.594 1 98.44 154 PHE B N 1
ATOM 3420 C CA . PHE B 1 154 ? 11.695 -21.734 -17.359 1 98.44 154 PHE B CA 1
ATOM 3421 C C . PHE B 1 154 ? 10.867 -21.062 -16.266 1 98.44 154 PHE B C 1
ATOM 3423 O O . PHE B 1 154 ? 10.719 -21.594 -15.172 1 98.44 154 PHE B O 1
ATOM 3430 N N . LEU B 1 155 ? 10.297 -19.891 -16.547 1 98.5 155 LEU B N 1
ATOM 3431 C CA . LEU B 1 155 ? 9.562 -19.109 -15.555 1 98.5 155 LEU B CA 1
ATOM 3432 C C . LEU B 1 155 ? 8.406 -19.922 -14.984 1 98.5 155 LEU B C 1
ATOM 3434 O O . LEU B 1 155 ? 8.109 -19.828 -13.789 1 98.5 155 LEU B O 1
ATOM 3438 N N . PRO B 1 156 ? 7.703 -20.766 -15.773 1 98.31 156 PRO B N 1
ATOM 3439 C CA . PRO B 1 156 ? 6.613 -21.578 -15.219 1 98.31 156 PRO B CA 1
ATOM 3440 C C . PRO B 1 156 ? 7.07 -22.469 -14.062 1 98.31 156 PRO B C 1
ATOM 3442 O O . PRO B 1 156 ? 6.293 -22.734 -13.141 1 98.31 156 PRO B O 1
ATOM 3445 N N . PHE B 1 157 ? 8.273 -22.922 -14.062 1 98.25 157 PHE B N 1
ATOM 3446 C CA . PHE B 1 157 ? 8.789 -23.781 -12.992 1 98.25 157 PHE B CA 1
ATOM 3447 C C . PHE B 1 157 ? 8.914 -23 -11.688 1 98.25 157 PHE B C 1
ATOM 3449 O O . PHE B 1 157 ? 8.977 -23.594 -10.609 1 98.25 157 PHE B O 1
ATOM 3456 N N . ILE B 1 158 ? 9 -21.688 -11.773 1 98.56 158 ILE B N 1
ATOM 3457 C CA . ILE B 1 158 ? 9.031 -20.828 -10.594 1 98.56 158 ILE B CA 1
ATOM 3458 C C . ILE B 1 158 ? 7.609 -20.484 -10.172 1 98.56 158 ILE B C 1
ATOM 3460 O O . ILE B 1 158 ? 7.301 -20.453 -8.977 1 98.56 158 ILE B O 1
ATOM 3464 N N . ILE B 1 159 ? 6.746 -20.312 -11.133 1 98.5 159 ILE B N 1
ATOM 3465 C CA . ILE B 1 159 ? 5.375 -19.875 -10.883 1 98.5 159 ILE B CA 1
ATOM 3466 C C . ILE B 1 159 ? 4.59 -21.016 -10.242 1 98.5 159 ILE B C 1
ATOM 3468 O O . ILE B 1 159 ? 3.715 -20.781 -9.406 1 98.5 159 ILE B O 1
ATOM 3472 N N . ILE B 1 160 ? 4.918 -22.234 -10.555 1 98.44 160 ILE B N 1
ATOM 3473 C CA . ILE B 1 160 ? 4.18 -23.391 -10.062 1 98.44 160 ILE B CA 1
ATOM 3474 C C . ILE B 1 160 ? 4.273 -23.453 -8.539 1 98.44 160 ILE B C 1
ATOM 3476 O O . ILE B 1 160 ? 3.254 -23.375 -7.848 1 98.44 160 ILE B O 1
ATOM 3480 N N . PRO B 1 161 ? 5.531 -23.562 -7.961 1 98.25 161 PRO B N 1
ATOM 3481 C CA . PRO B 1 161 ? 5.582 -23.578 -6.5 1 98.25 161 PRO B CA 1
ATOM 3482 C C . PRO B 1 161 ? 5.023 -22.297 -5.875 1 98.25 161 PRO B C 1
ATOM 3484 O O . PRO B 1 161 ? 4.434 -22.344 -4.793 1 98.25 161 PRO B O 1
ATOM 3487 N N . LEU B 1 162 ? 5.188 -21.156 -6.535 1 98.56 162 LEU B N 1
ATOM 3488 C CA . LEU B 1 162 ? 4.641 -19.891 -6.047 1 98.56 162 LEU B CA 1
ATOM 3489 C C . LEU B 1 162 ? 3.121 -19.969 -5.938 1 98.56 162 LEU B C 1
ATOM 3491 O O . LEU B 1 162 ? 2.545 -19.531 -4.938 1 98.56 162 LEU B O 1
ATOM 3495 N N . THR B 1 163 ? 2.471 -20.484 -6.957 1 98.62 163 THR B N 1
ATOM 3496 C CA . THR B 1 163 ? 1.02 -20.609 -7.012 1 98.62 163 THR B CA 1
ATOM 3497 C C . THR B 1 163 ? 0.521 -21.578 -5.934 1 98.62 163 THR B C 1
ATOM 3499 O O . THR B 1 163 ? -0.472 -21.297 -5.258 1 98.62 163 THR B O 1
ATOM 3502 N N . LEU B 1 164 ? 1.184 -22.688 -5.797 1 98.62 164 LEU B N 1
ATOM 3503 C CA . LEU B 1 164 ? 0.788 -23.688 -4.805 1 98.62 164 LEU B CA 1
ATOM 3504 C C . LEU B 1 164 ? 0.895 -23.109 -3.395 1 98.62 164 LEU B C 1
ATOM 3506 O O . LEU B 1 164 ? -0.036 -23.25 -2.596 1 98.62 164 LEU B O 1
ATOM 3510 N N . LEU B 1 165 ? 2.004 -22.453 -3.146 1 98 165 LEU B N 1
ATOM 3511 C CA . LEU B 1 165 ? 2.211 -21.828 -1.844 1 98 165 LEU B CA 1
ATOM 3512 C C . LEU B 1 165 ? 1.173 -20.75 -1.59 1 98 165 LEU B C 1
ATOM 3514 O O . LEU B 1 165 ? 0.586 -20.688 -0.507 1 98 165 LEU B O 1
ATOM 3518 N N . SER B 1 166 ? 0.901 -19.891 -2.568 1 98.56 166 SER B N 1
ATOM 3519 C CA . SER B 1 166 ? -0.045 -18.781 -2.455 1 98.56 166 SER B CA 1
ATOM 3520 C C . SER B 1 166 ? -1.458 -19.297 -2.189 1 98.56 166 SER B C 1
ATOM 3522 O O . SER B 1 166 ? -2.178 -18.734 -1.359 1 98.56 166 SER B O 1
ATOM 3524 N N . LEU B 1 167 ? -1.792 -20.312 -2.898 1 98.62 167 LEU B N 1
ATOM 3525 C CA . LEU B 1 167 ? -3.135 -20.859 -2.73 1 98.62 167 LEU B CA 1
ATOM 3526 C C . LEU B 1 167 ? -3.301 -21.484 -1.351 1 98.62 167 LEU B C 1
ATOM 3528 O O . LEU B 1 167 ? -4.348 -21.328 -0.717 1 98.62 167 LEU B O 1
ATOM 3532 N N . GLY B 1 168 ? -2.311 -22.219 -0.934 1 98.56 168 GLY B N 1
ATOM 3533 C CA . GLY B 1 168 ? -2.354 -22.781 0.407 1 98.56 168 GLY B CA 1
ATOM 3534 C C . GLY B 1 168 ? -2.531 -21.734 1.487 1 98.56 168 GLY B C 1
ATOM 3535 O O . GLY B 1 168 ? -3.404 -21.859 2.348 1 98.56 168 GLY B O 1
ATOM 3536 N N . VAL B 1 169 ? -1.768 -20.703 1.387 1 97.62 169 VAL B N 1
ATOM 3537 C CA . VAL B 1 169 ? -1.852 -19.609 2.357 1 97.62 169 VAL B CA 1
ATOM 3538 C C . VAL B 1 169 ? -3.203 -18.906 2.232 1 97.62 169 VAL B C 1
ATOM 3540 O O . VAL B 1 169 ? -3.793 -18.5 3.236 1 97.62 169 VAL B O 1
ATOM 3543 N N . SER B 1 170 ? -3.641 -18.766 1.048 1 98.69 170 SER B N 1
ATOM 3544 C CA . SER B 1 170 ? -4.922 -18.109 0.801 1 98.69 170 SER B CA 1
ATOM 3545 C C . SER B 1 170 ? -6.062 -18.844 1.501 1 98.69 170 SER B C 1
ATOM 3547 O O . SER B 1 170 ? -6.93 -18.219 2.105 1 98.69 170 SER B O 1
ATOM 3549 N N . TYR B 1 171 ? -6.031 -20.156 1.414 1 98.75 171 TYR B N 1
ATOM 3550 C CA . TYR B 1 171 ? -7.066 -20.938 2.076 1 98.75 171 TYR B CA 1
ATOM 3551 C C . TYR B 1 171 ? -7.02 -20.75 3.586 1 98.75 171 TYR B C 1
ATOM 3553 O O . TYR B 1 171 ? -8.055 -20.594 4.23 1 98.75 171 TYR B O 1
ATOM 3561 N N . ILE B 1 172 ? -5.832 -20.719 4.105 1 98.31 172 ILE B N 1
ATOM 3562 C CA . ILE B 1 172 ? -5.672 -20.547 5.543 1 98.31 172 ILE B CA 1
ATOM 3563 C C . ILE B 1 172 ? -6.16 -19.156 5.949 1 98.31 172 ILE B C 1
ATOM 3565 O O . ILE B 1 172 ? -6.965 -19.016 6.875 1 98.31 172 ILE B O 1
ATOM 3569 N N . LEU B 1 173 ? -5.777 -18.156 5.238 1 98.19 173 LEU B N 1
ATOM 3570 C CA . LEU B 1 173 ? -6.102 -16.781 5.574 1 98.19 173 LEU B CA 1
ATOM 3571 C C . LEU B 1 173 ? -7.582 -16.5 5.352 1 98.19 173 LEU B C 1
ATOM 3573 O O . LEU B 1 173 ? -8.195 -15.727 6.094 1 98.19 173 LEU B O 1
ATOM 3577 N N . ALA B 1 174 ? -8.148 -17.078 4.277 1 98.31 174 ALA B N 1
ATOM 3578 C CA . ALA B 1 174 ? -9.578 -16.922 4.027 1 98.31 174 ALA B CA 1
ATOM 3579 C C . ALA B 1 174 ? -10.406 -17.453 5.195 1 98.31 174 ALA B C 1
ATOM 3581 O O . ALA B 1 174 ? -11.422 -16.875 5.57 1 98.31 174 ALA B O 1
ATOM 3582 N N . SER B 1 175 ? -9.93 -18.531 5.695 1 97.19 175 SER B N 1
ATOM 3583 C CA . SER B 1 175 ? -10.594 -19.141 6.844 1 97.19 175 SER B CA 1
ATOM 3584 C C . SER B 1 175 ? -10.398 -18.297 8.102 1 97.19 175 SER B C 1
ATOM 3586 O O . SER B 1 175 ? -11.375 -17.969 8.789 1 97.19 175 SER B O 1
ATOM 3588 N N . LEU B 1 176 ? -9.18 -17.938 8.391 1 96.25 176 LEU B N 1
ATOM 3589 C CA . LEU B 1 176 ? -8.852 -17.188 9.602 1 96.25 176 LEU B CA 1
ATOM 3590 C C . LEU B 1 176 ? -9.539 -15.828 9.594 1 96.25 176 LEU B C 1
ATOM 3592 O O . LEU B 1 176 ? -9.953 -15.336 10.648 1 96.25 176 LEU B O 1
ATOM 3596 N N . GLY B 1 177 ? -9.625 -15.227 8.469 1 95.56 177 GLY B N 1
ATOM 3597 C CA . GLY B 1 177 ? -10.234 -13.906 8.344 1 95.56 177 GLY B CA 1
ATOM 3598 C C . GLY B 1 177 ? -11.688 -13.875 8.766 1 95.56 177 GLY B C 1
ATOM 3599 O O . GLY B 1 177 ? -12.195 -12.844 9.203 1 95.56 177 GLY B O 1
ATOM 3600 N N . VAL B 1 178 ? -12.359 -15 8.602 1 95 178 VAL B N 1
ATOM 3601 C CA . VAL B 1 178 ? -13.766 -15.094 8.984 1 95 178 VAL B CA 1
ATOM 3602 C C . VAL B 1 178 ? -13.898 -15 10.5 1 95 178 VAL B C 1
ATOM 3604 O O . VAL B 1 178 ? -14.828 -14.359 11.008 1 95 178 VAL B O 1
ATOM 3607 N N . PHE B 1 179 ? -12.945 -15.531 11.141 1 94.19 179 PHE B N 1
ATOM 3608 C CA . PHE B 1 179 ? -13.031 -15.625 12.594 1 94.19 179 PHE B CA 1
ATOM 3609 C C . PHE B 1 179 ? -12.297 -14.469 13.258 1 94.19 179 PHE B C 1
ATOM 3611 O O . PHE B 1 179 ? -12.664 -14.047 14.359 1 94.19 179 PHE B O 1
ATOM 3618 N N . PHE B 1 180 ? -11.273 -14 12.602 1 93.25 180 PHE B N 1
ATOM 3619 C CA . PHE B 1 180 ? -10.461 -12.922 13.156 1 93.25 180 PHE B CA 1
ATOM 3620 C C . PHE B 1 180 ? -10.305 -11.797 12.141 1 93.25 180 PHE B C 1
ATOM 3622 O O . PHE B 1 180 ? -9.375 -11.805 11.328 1 93.25 180 PHE B O 1
ATOM 3629 N N . ARG B 1 181 ? -11.016 -10.734 12.328 1 90.44 181 ARG B N 1
ATOM 3630 C CA . ARG B 1 181 ? -11.023 -9.625 11.383 1 90.44 181 ARG B CA 1
ATOM 3631 C C . ARG B 1 181 ? -9.688 -8.891 11.391 1 90.44 181 ARG B C 1
ATOM 3633 O O . ARG B 1 181 ? -9.32 -8.258 10.398 1 90.44 181 ARG B O 1
ATOM 3640 N N . ASP B 1 182 ? -8.945 -8.992 12.469 1 92.62 182 ASP B N 1
ATOM 3641 C CA . ASP B 1 182 ? -7.656 -8.32 12.609 1 92.62 182 ASP B CA 1
ATOM 3642 C C . ASP B 1 182 ? -6.648 -8.852 11.586 1 92.62 182 ASP B C 1
ATOM 3644 O O . ASP B 1 182 ? -5.668 -8.172 11.273 1 92.62 182 ASP B O 1
ATOM 3648 N N . ILE B 1 183 ? -6.898 -9.969 11.062 1 92.38 183 ILE B N 1
ATOM 3649 C CA . ILE B 1 183 ? -5.957 -10.586 10.133 1 92.38 183 ILE B CA 1
ATOM 3650 C C . ILE B 1 183 ? -5.84 -9.727 8.875 1 92.38 183 ILE B C 1
ATOM 3652 O O . ILE B 1 183 ? -4.754 -9.586 8.305 1 92.38 183 ILE B O 1
ATOM 3656 N N . GLY B 1 184 ? -6.926 -9.141 8.508 1 89.75 184 GLY B N 1
ATOM 3657 C CA . GLY B 1 184 ? -6.914 -8.273 7.344 1 89.75 184 GLY B CA 1
ATOM 3658 C C . GLY B 1 184 ? -5.984 -7.082 7.496 1 89.75 184 GLY B C 1
ATOM 3659 O O . GLY B 1 184 ? -5.207 -6.773 6.594 1 89.75 184 GLY B O 1
ATOM 3660 N N . TYR B 1 185 ? -5.953 -6.492 8.617 1 83.94 185 TYR B N 1
ATOM 3661 C CA . TYR B 1 185 ? -5.113 -5.332 8.891 1 83.94 185 TYR B CA 1
ATOM 3662 C C . TYR B 1 185 ? -3.658 -5.746 9.086 1 83.94 185 TYR B C 1
ATOM 3664 O O . TYR B 1 185 ? -2.742 -5.023 8.688 1 83.94 185 TYR B O 1
ATOM 3672 N N . PHE B 1 186 ? -3.535 -6.867 9.539 1 88.12 186 PHE B N 1
ATOM 3673 C CA . PHE B 1 186 ? -2.201 -7.375 9.844 1 88.12 186 PHE B CA 1
ATOM 3674 C C . PHE B 1 186 ? -1.466 -7.762 8.57 1 88.12 186 PHE B C 1
ATOM 3676 O O . PHE B 1 186 ? -0.236 -7.695 8.516 1 88.12 186 PHE B O 1
ATOM 3683 N N . MET B 1 187 ? -2.277 -8.164 7.594 1 91.62 187 MET B N 1
ATOM 3684 C CA . MET B 1 187 ? -1.648 -8.672 6.375 1 91.62 187 MET B CA 1
ATOM 3685 C C . MET B 1 187 ? -0.829 -7.582 5.695 1 91.62 187 MET B C 1
ATOM 3687 O O . MET B 1 187 ? 0.222 -7.863 5.113 1 91.62 187 MET B O 1
ATOM 3691 N N . THR B 1 188 ? -1.243 -6.383 5.773 1 87.5 188 THR B N 1
ATOM 3692 C CA . THR B 1 188 ? -0.483 -5.289 5.184 1 87.5 188 THR B CA 1
ATOM 3693 C C . THR B 1 188 ? 0.911 -5.203 5.797 1 87.5 188 THR B C 1
ATOM 3695 O O . THR B 1 188 ? 1.897 -4.996 5.09 1 87.5 188 THR B O 1
ATOM 3698 N N . HIS B 1 189 ? 0.948 -5.379 7.074 1 86.62 189 HIS B N 1
ATOM 3699 C CA . HIS B 1 189 ? 2.225 -5.336 7.781 1 86.62 189 HIS B CA 1
ATOM 3700 C C . HIS B 1 189 ? 3.072 -6.562 7.457 1 86.62 189 HIS B C 1
ATOM 3702 O O . HIS B 1 189 ? 4.281 -6.449 7.246 1 86.62 189 HIS B O 1
ATOM 3708 N N . ILE B 1 190 ? 2.402 -7.688 7.383 1 90.44 190 ILE B N 1
ATOM 3709 C CA . ILE B 1 190 ? 3.109 -8.922 7.066 1 90.44 190 ILE B CA 1
ATOM 3710 C C . ILE B 1 190 ? 3.736 -8.82 5.68 1 90.44 190 ILE B C 1
ATOM 3712 O O . ILE B 1 190 ? 4.887 -9.219 5.477 1 90.44 190 ILE B O 1
ATOM 3716 N N . ILE B 1 191 ? 3.02 -8.273 4.762 1 92.75 191 ILE B N 1
ATOM 3717 C CA . ILE B 1 191 ? 3.508 -8.125 3.396 1 92.75 191 ILE B CA 1
ATOM 3718 C C . ILE B 1 191 ? 4.711 -7.18 3.377 1 92.75 191 ILE B C 1
ATOM 3720 O O . ILE B 1 191 ? 5.707 -7.445 2.699 1 92.75 191 ILE B O 1
ATOM 3724 N N . THR B 1 192 ? 4.625 -6.117 4.125 1 86.19 192 THR B N 1
ATOM 3725 C CA . THR B 1 192 ? 5.746 -5.188 4.203 1 86.19 192 THR B CA 1
ATOM 3726 C C . THR B 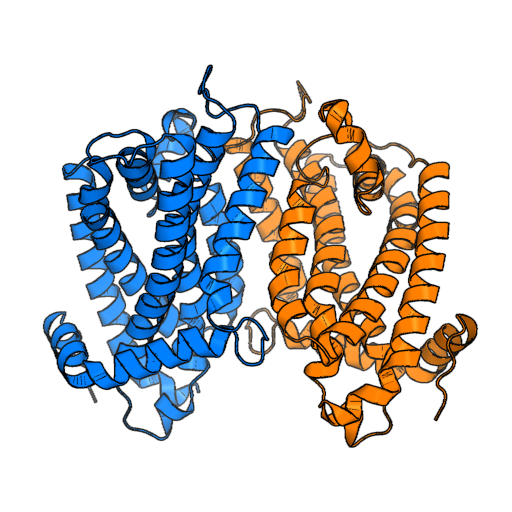1 192 ? 6.965 -5.859 4.832 1 86.19 192 THR B C 1
ATOM 3728 O O . THR B 1 192 ? 8.086 -5.688 4.359 1 86.19 192 THR B O 1
ATOM 3731 N N . ILE B 1 193 ? 6.754 -6.605 5.91 1 84.19 193 ILE B N 1
ATOM 3732 C CA . ILE B 1 193 ? 7.828 -7.363 6.543 1 84.19 193 ILE B CA 1
ATOM 3733 C C . ILE B 1 193 ? 8.461 -8.312 5.523 1 84.19 193 ILE B C 1
ATOM 3735 O O . ILE B 1 193 ? 9.688 -8.367 5.398 1 84.19 193 ILE B O 1
ATOM 3739 N N . LEU B 1 194 ? 7.617 -8.977 4.766 1 88.81 194 LEU B N 1
ATOM 3740 C CA . LEU B 1 194 ? 8.109 -9.906 3.754 1 88.81 194 LEU B CA 1
ATOM 3741 C C . LEU B 1 194 ? 8.906 -9.172 2.682 1 88.81 194 LEU B C 1
ATOM 3743 O O . LEU B 1 194 ? 9.906 -9.695 2.184 1 88.81 194 LEU B O 1
ATOM 3747 N N . LEU B 1 195 ? 8.438 -8.016 2.309 1 87.19 195 LEU B N 1
ATOM 3748 C CA . LEU B 1 195 ? 9.133 -7.23 1.291 1 87.19 195 LEU B CA 1
ATOM 3749 C C . LEU B 1 195 ? 10.57 -6.941 1.712 1 87.19 195 LEU B C 1
ATOM 3751 O O . LEU B 1 195 ? 11.5 -7.117 0.922 1 87.19 195 LEU B O 1
ATOM 3755 N N . PHE B 1 196 ? 10.742 -6.625 2.957 1 77.94 196 PHE B N 1
ATOM 3756 C CA . PHE B 1 196 ? 12.055 -6.184 3.404 1 77.94 196 PHE B CA 1
ATOM 3757 C C . PHE B 1 196 ? 12.906 -7.367 3.838 1 77.94 196 PHE B C 1
ATOM 3759 O O . PHE B 1 196 ? 14.133 -7.254 3.951 1 77.94 196 PHE B O 1
ATOM 3766 N N . THR B 1 197 ? 12.266 -8.453 4.137 1 80.81 197 THR B N 1
ATOM 3767 C CA . THR B 1 197 ? 13.039 -9.625 4.543 1 80.81 197 THR B CA 1
ATOM 3768 C C . THR B 1 197 ? 13.312 -10.531 3.346 1 80.81 197 THR B C 1
ATOM 3770 O O . THR B 1 197 ? 14.102 -11.477 3.443 1 80.81 197 THR B O 1
ATOM 3773 N N . SER B 1 198 ? 12.625 -10.289 2.287 1 86.31 198 SER B N 1
ATOM 3774 C CA . SER B 1 198 ? 12.906 -11.016 1.053 1 86.31 198 SER B CA 1
ATOM 3775 C C . SER B 1 198 ? 13.977 -10.312 0.227 1 86.31 198 SER B C 1
ATOM 3777 O O . SER B 1 198 ? 14.148 -9.094 0.329 1 86.31 198 SER B O 1
ATOM 3779 N N . PRO B 1 199 ? 14.711 -11.039 -0.497 1 83.88 199 PRO B N 1
ATOM 3780 C CA . PRO B 1 199 ? 15.75 -10.414 -1.317 1 83.88 199 PRO B CA 1
ATOM 3781 C C . PRO B 1 199 ? 15.188 -9.734 -2.564 1 83.88 199 PRO B C 1
ATOM 3783 O O . PRO B 1 199 ? 15.586 -10.062 -3.684 1 83.88 199 PRO B O 1
ATOM 3786 N N . VAL B 1 200 ? 14.281 -8.82 -2.277 1 85.62 200 VAL B N 1
ATOM 3787 C CA . VAL B 1 200 ? 13.672 -8.07 -3.365 1 85.62 200 VAL B CA 1
ATOM 3788 C C . VAL B 1 200 ? 14.633 -6.988 -3.857 1 85.62 200 VAL B C 1
ATOM 3790 O O . VAL B 1 200 ? 14.82 -6.816 -5.062 1 85.62 200 VAL B O 1
ATOM 3793 N N . PHE B 1 201 ? 15.289 -6.332 -2.895 1 76.81 201 PHE B N 1
ATOM 3794 C CA . PHE B 1 201 ? 16.109 -5.164 -3.209 1 76.81 201 PHE B CA 1
ATOM 3795 C C . PHE B 1 201 ? 17.594 -5.512 -3.172 1 76.81 201 PHE B C 1
ATOM 3797 O O . PHE B 1 201 ? 18.438 -4.645 -3.369 1 76.81 201 PHE B O 1
ATOM 3804 N N . PHE B 1 202 ? 17.891 -6.734 -2.84 1 74.38 202 PHE B N 1
ATOM 3805 C CA . PHE B 1 202 ? 19.281 -7.133 -2.699 1 74.38 202 PHE B CA 1
ATOM 3806 C C . PHE B 1 202 ? 19.469 -8.594 -3.094 1 74.38 202 PHE B C 1
ATOM 3808 O O . PHE B 1 202 ? 18.5 -9.352 -3.168 1 74.38 202 PHE B O 1
ATOM 3815 N N . SER B 1 203 ? 20.703 -8.828 -3.377 1 73.38 203 SER B N 1
ATOM 3816 C CA . SER B 1 203 ? 21.031 -10.219 -3.672 1 73.38 203 SER B CA 1
ATOM 3817 C C . SER B 1 203 ? 21.266 -11.016 -2.395 1 73.38 203 SER B C 1
ATOM 3819 O O . SER B 1 203 ? 21.719 -10.461 -1.391 1 73.38 203 SER B O 1
ATOM 3821 N N . MET B 1 204 ? 20.969 -12.289 -2.447 1 73.06 204 MET B N 1
ATOM 3822 C CA . MET B 1 204 ? 21.141 -13.164 -1.297 1 73.06 204 MET B CA 1
ATOM 3823 C C . MET B 1 204 ? 22.594 -13.172 -0.831 1 73.06 204 MET B C 1
ATOM 3825 O O . MET B 1 204 ? 22.875 -13.312 0.362 1 73.06 204 MET B O 1
ATOM 3829 N N . ASP B 1 205 ? 23.438 -12.891 -1.68 1 69.94 205 ASP B N 1
ATOM 3830 C CA . ASP B 1 205 ? 24.859 -12.953 -1.367 1 69.94 205 ASP B CA 1
ATOM 3831 C C . ASP B 1 205 ? 25.281 -11.789 -0.47 1 69.94 205 ASP B C 1
ATOM 3833 O O . ASP B 1 205 ? 26.328 -11.828 0.164 1 69.94 205 ASP B O 1
ATOM 3837 N N . ARG B 1 206 ? 24.438 -10.797 -0.402 1 68.69 206 ARG B N 1
ATOM 3838 C CA . ARG B 1 206 ? 24.797 -9.602 0.368 1 68.69 206 ARG B CA 1
ATOM 3839 C C . ARG B 1 206 ? 24.25 -9.695 1.791 1 68.69 206 ARG B C 1
ATOM 3841 O O . ARG B 1 206 ? 24.531 -8.828 2.623 1 68.69 206 ARG B O 1
ATOM 3848 N N . ILE B 1 207 ? 23.594 -10.695 2.082 1 71.81 207 ILE B N 1
ATOM 3849 C CA . ILE B 1 207 ? 23.047 -10.883 3.42 1 71.81 207 ILE B CA 1
ATOM 3850 C C . ILE B 1 207 ? 24.109 -11.484 4.34 1 71.81 207 ILE B C 1
ATOM 3852 O O . ILE B 1 207 ? 24.734 -12.492 4 1 71.81 207 ILE B O 1
ATOM 3856 N N . PRO B 1 208 ? 24.281 -10.758 5.449 1 72.75 208 PRO B N 1
ATOM 3857 C CA . PRO B 1 208 ? 25.219 -11.32 6.414 1 72.75 208 PRO B CA 1
ATOM 3858 C C . PRO B 1 208 ? 24.891 -12.758 6.797 1 72.75 208 PRO B C 1
ATOM 3860 O O . PRO B 1 208 ? 23.719 -13.141 6.84 1 72.75 208 PRO B O 1
ATOM 3863 N N . GLU B 1 209 ? 25.906 -13.539 7.09 1 74.06 209 GLU B N 1
ATOM 3864 C CA . GLU B 1 209 ? 25.781 -14.969 7.363 1 74.06 209 GLU B CA 1
ATOM 3865 C C . GLU B 1 209 ? 24.781 -15.234 8.477 1 74.06 209 GLU B C 1
ATOM 3867 O O . GLU B 1 209 ? 24.031 -16.219 8.422 1 74.06 209 GLU B O 1
ATOM 3872 N N . LYS B 1 210 ? 24.75 -14.336 9.43 1 75.12 210 LYS B N 1
ATOM 3873 C CA . LYS B 1 210 ? 23.891 -14.539 10.594 1 75.12 210 LYS B CA 1
ATOM 3874 C C . LYS B 1 210 ? 22.406 -14.508 10.195 1 75.12 210 LYS B C 1
ATOM 3876 O O . LYS B 1 210 ? 21.578 -15.094 10.883 1 75.12 210 LYS B O 1
ATOM 3881 N N . PHE B 1 211 ? 22.094 -13.891 9.102 1 72.62 211 PHE B N 1
ATOM 3882 C CA . PHE B 1 211 ? 20.688 -13.742 8.727 1 72.62 211 PHE B CA 1
ATOM 3883 C C . PHE B 1 211 ? 20.344 -14.672 7.566 1 72.62 211 PHE B C 1
ATOM 3885 O O . PHE B 1 211 ? 19.188 -14.742 7.148 1 72.62 211 PHE B O 1
ATOM 3892 N N . ARG B 1 212 ? 21.219 -15.391 7.113 1 74.06 212 ARG B N 1
ATOM 3893 C CA . ARG B 1 212 ? 20.984 -16.266 5.965 1 74.06 212 ARG B CA 1
ATOM 3894 C C . ARG B 1 212 ? 19.969 -17.344 6.289 1 74.06 212 ARG B C 1
ATOM 3896 O O . ARG B 1 212 ? 19.219 -17.781 5.418 1 74.06 212 ARG B O 1
ATOM 3903 N N . HIS B 1 213 ? 20.062 -17.719 7.555 1 74.81 213 HIS B N 1
ATOM 3904 C CA . HIS B 1 213 ? 19.109 -18.75 7.957 1 74.81 213 HIS B CA 1
ATOM 3905 C C . HIS B 1 213 ? 17.672 -18.25 7.836 1 74.81 213 HIS B C 1
ATOM 3907 O O . HIS B 1 213 ? 16.75 -19.031 7.574 1 74.81 213 HIS B O 1
ATOM 3913 N N . LEU B 1 214 ? 17.5 -17 8.008 1 72.38 214 LEU B N 1
ATOM 3914 C CA . LEU B 1 214 ? 16.172 -16.406 7.887 1 72.38 214 LEU B CA 1
ATOM 3915 C C . LEU B 1 214 ? 15.688 -16.469 6.441 1 72.38 214 LEU B C 1
ATOM 3917 O O . LEU B 1 214 ? 14.484 -16.578 6.191 1 72.38 214 LEU B O 1
ATOM 3921 N N . MET B 1 215 ? 16.609 -16.422 5.621 1 74.5 215 MET B N 1
ATOM 3922 C CA . MET B 1 215 ? 16.281 -16.469 4.203 1 74.5 215 MET B CA 1
ATOM 3923 C C . MET B 1 215 ? 15.805 -17.859 3.801 1 74.5 215 MET B C 1
ATOM 3925 O O . MET B 1 215 ? 15.031 -18.016 2.854 1 74.5 215 MET B O 1
ATOM 3929 N N . LEU B 1 216 ? 16.328 -18.766 4.605 1 74 216 LEU B N 1
ATOM 3930 C CA . LEU B 1 216 ? 15.914 -20.141 4.316 1 74 216 LEU B CA 1
ATOM 3931 C C . LEU B 1 216 ? 14.453 -20.359 4.688 1 74 216 LEU B C 1
ATOM 3933 O O . LEU B 1 216 ? 13.781 -21.219 4.105 1 74 216 LEU B O 1
ATOM 3937 N N . VAL B 1 217 ? 14.008 -19.5 5.492 1 79.38 217 VAL B N 1
ATOM 3938 C CA . VAL B 1 217 ? 12.633 -19.656 5.957 1 79.38 217 VAL B CA 1
ATOM 3939 C C . VAL B 1 217 ? 11.711 -18.766 5.137 1 79.38 217 VAL B C 1
ATOM 3941 O O . VAL B 1 217 ? 10.492 -18.938 5.145 1 79.38 217 VAL B O 1
ATOM 3944 N N . ASN B 1 218 ? 12.258 -17.859 4.465 1 86.88 218 ASN B N 1
ATOM 3945 C CA . ASN B 1 218 ? 11.484 -16.969 3.609 1 86.88 218 ASN B CA 1
ATOM 3946 C C . ASN B 1 218 ? 10.906 -17.719 2.404 1 86.88 218 ASN B C 1
ATOM 3948 O O . ASN B 1 218 ? 11.656 -18.219 1.568 1 86.88 218 ASN B O 1
ATOM 3952 N N . PRO B 1 219 ? 9.602 -17.734 2.379 1 90.5 219 PRO B N 1
ATOM 3953 C CA . PRO B 1 219 ? 8.977 -18.547 1.326 1 90.5 219 PRO B CA 1
ATOM 3954 C C . PRO B 1 219 ? 9.25 -18 -0.073 1 90.5 219 PRO B C 1
ATOM 3956 O O . PRO B 1 219 ? 9.047 -18.703 -1.066 1 90.5 219 PRO B O 1
ATOM 3959 N N . LEU B 1 220 ? 9.766 -16.781 -0.177 1 94.62 220 LEU B N 1
ATOM 3960 C CA . LEU B 1 220 ? 9.875 -16.156 -1.487 1 94.62 220 LEU B CA 1
ATOM 3961 C C . LEU B 1 220 ? 11.336 -16.047 -1.915 1 94.62 220 LEU B C 1
ATOM 3963 O O . LEU B 1 220 ? 11.625 -15.812 -3.09 1 94.62 220 LEU B O 1
ATOM 3967 N N . ALA B 1 221 ? 12.273 -16.234 -1.001 1 91.69 221 ALA B N 1
ATOM 3968 C CA . ALA B 1 221 ? 13.68 -15.922 -1.249 1 91.69 221 ALA B CA 1
ATOM 3969 C C . ALA B 1 221 ? 14.203 -16.688 -2.457 1 91.69 221 ALA B C 1
ATOM 3971 O O . ALA B 1 221 ? 14.695 -16.094 -3.416 1 91.69 221 ALA B O 1
ATOM 3972 N N . ALA B 1 222 ? 14.055 -17.984 -2.379 1 92.94 222 ALA B N 1
ATOM 3973 C CA . ALA B 1 222 ? 14.586 -18.812 -3.459 1 92.94 222 ALA B CA 1
ATOM 3974 C C . ALA B 1 222 ? 13.82 -18.578 -4.758 1 92.94 222 ALA B C 1
ATOM 3976 O O . ALA B 1 222 ? 14.406 -18.625 -5.848 1 92.94 222 ALA B O 1
ATOM 3977 N N . LEU B 1 223 ? 12.555 -18.312 -4.691 1 96.69 223 LEU B N 1
ATOM 3978 C CA . LEU B 1 223 ? 11.742 -18.078 -5.879 1 96.69 223 LEU B CA 1
ATOM 3979 C C . LEU B 1 223 ? 12.156 -16.766 -6.559 1 96.69 223 LEU B C 1
ATOM 3981 O O . LEU B 1 223 ? 12.25 -16.703 -7.785 1 96.69 223 LEU B O 1
ATOM 3985 N N . LEU B 1 224 ? 12.398 -15.75 -5.75 1 95.88 224 LEU B N 1
ATOM 3986 C CA . LEU B 1 224 ? 12.828 -14.461 -6.281 1 95.88 224 LEU B CA 1
ATOM 3987 C C . LEU B 1 224 ? 14.188 -14.578 -6.969 1 95.88 224 LEU B C 1
ATOM 3989 O O . LEU B 1 224 ? 14.383 -14.047 -8.062 1 95.88 224 LEU B O 1
ATOM 3993 N N . GLU B 1 225 ? 15.086 -15.289 -6.355 1 93.12 225 GLU B N 1
ATOM 3994 C CA . GLU B 1 225 ? 16.422 -15.477 -6.93 1 93.12 225 GLU B CA 1
ATOM 3995 C C . GLU B 1 225 ? 16.344 -16.234 -8.258 1 93.12 225 GLU B C 1
ATOM 3997 O O . GLU B 1 225 ? 17 -15.844 -9.227 1 93.12 225 GLU B O 1
ATOM 4002 N N . ASN B 1 226 ? 15.594 -17.25 -8.281 1 96.5 226 ASN B N 1
ATOM 4003 C CA . ASN B 1 226 ? 15.461 -18.031 -9.508 1 96.5 226 ASN B CA 1
ATOM 4004 C C . ASN B 1 226 ? 14.727 -17.25 -10.594 1 96.5 226 ASN B C 1
ATOM 4006 O O . ASN B 1 226 ? 15.023 -17.391 -11.781 1 96.5 226 ASN B O 1
ATOM 4010 N N . ALA B 1 227 ? 13.773 -16.406 -10.195 1 97.25 227 ALA B N 1
ATOM 4011 C CA . ALA B 1 227 ? 13.086 -15.547 -11.164 1 97.25 227 ALA B CA 1
ATOM 4012 C C . ALA B 1 227 ? 14.062 -14.586 -11.844 1 97.25 227 ALA B C 1
ATOM 4014 O O . ALA B 1 227 ? 14.039 -14.438 -13.062 1 97.25 227 ALA B O 1
ATOM 4015 N N . ARG B 1 228 ? 14.898 -13.961 -11.062 1 95.25 228 ARG B N 1
ATOM 4016 C CA . ARG B 1 228 ? 15.898 -13.07 -11.641 1 95.25 228 ARG B CA 1
ATOM 4017 C C . ARG B 1 228 ? 16.844 -13.836 -12.562 1 95.25 228 ARG B C 1
ATOM 4019 O O . ARG B 1 228 ? 17.25 -13.328 -13.609 1 95.25 228 ARG B O 1
ATOM 4026 N N . SER B 1 229 ? 17.234 -15.031 -12.094 1 95.12 229 SER B N 1
ATOM 4027 C CA . SER B 1 229 ? 18.141 -15.852 -12.891 1 95.12 229 SER B CA 1
ATOM 4028 C C . SER B 1 229 ? 17.594 -16.078 -14.289 1 95.12 229 SER B C 1
ATOM 4030 O O . SER B 1 229 ? 18.312 -15.945 -15.281 1 95.12 229 SER B O 1
ATOM 4032 N N . VAL B 1 230 ? 16.281 -16.344 -14.375 1 97.62 230 VAL B N 1
ATOM 4033 C CA . VAL B 1 230 ? 15.742 -16.766 -15.664 1 97.62 230 VAL B CA 1
ATOM 4034 C C . VAL B 1 230 ? 15.273 -15.531 -16.453 1 97.62 230 VAL B C 1
ATOM 4036 O O . VAL B 1 230 ? 15.258 -15.547 -17.672 1 97.62 230 VAL B O 1
ATOM 4039 N N . MET B 1 231 ? 14.898 -14.469 -15.742 1 96.88 231 MET B N 1
ATOM 4040 C CA . MET B 1 231 ? 14.297 -13.32 -16.406 1 96.88 231 MET B CA 1
ATOM 4041 C C . MET B 1 231 ? 15.359 -12.297 -16.797 1 96.88 231 MET B C 1
ATOM 4043 O O . MET B 1 231 ? 15.188 -11.555 -17.766 1 96.88 231 MET B O 1
ATOM 4047 N N . VAL B 1 232 ? 16.422 -12.266 -16.031 1 94.06 232 VAL B N 1
ATOM 4048 C CA . VAL B 1 232 ? 17.344 -11.148 -16.219 1 94.06 232 VAL B CA 1
ATOM 4049 C C . VAL B 1 232 ? 18.766 -11.688 -16.469 1 94.06 232 VAL B C 1
ATOM 4051 O O . VAL B 1 232 ? 19.438 -11.266 -17.406 1 94.06 232 VAL B O 1
ATOM 4054 N N . PHE B 1 233 ? 19.203 -12.68 -15.703 1 92.19 233 PHE B N 1
ATOM 4055 C CA . PHE B 1 233 ? 20.609 -13.07 -15.695 1 92.19 233 PHE B CA 1
ATOM 4056 C C . PHE B 1 233 ? 20.875 -14.164 -16.719 1 92.19 233 PHE B C 1
ATOM 4058 O O . PHE B 1 233 ? 22 -14.633 -16.859 1 92.19 233 PHE B O 1
ATOM 4065 N N . GLU B 1 234 ? 19.812 -14.578 -17.375 1 94.69 234 GLU B N 1
ATOM 4066 C CA . GLU B 1 234 ? 19.922 -15.562 -18.453 1 94.69 234 GLU B CA 1
ATOM 4067 C C . GLU B 1 234 ? 20.562 -16.859 -17.953 1 94.69 234 GLU B C 1
ATOM 4069 O O . GLU B 1 234 ? 21.453 -17.406 -18.594 1 94.69 234 GLU B O 1
ATOM 4074 N N . LYS B 1 235 ? 20.188 -17.266 -16.812 1 96.44 235 LYS B N 1
ATOM 4075 C CA . LYS B 1 235 ? 20.641 -18.516 -16.203 1 96.44 235 LYS B CA 1
ATOM 4076 C C . LYS B 1 235 ? 19.484 -19.469 -15.969 1 96.44 235 LYS B C 1
ATOM 4078 O O . LYS B 1 235 ? 18.344 -19.031 -15.766 1 96.44 235 LYS B O 1
ATOM 4083 N N . THR B 1 236 ? 19.828 -20.766 -16.016 1 97.25 236 THR B N 1
ATOM 4084 C CA . THR B 1 236 ? 18.812 -21.766 -15.711 1 97.25 236 THR B CA 1
ATOM 4085 C C . THR B 1 236 ? 18.5 -21.766 -14.211 1 97.25 236 THR B C 1
ATOM 4087 O O . THR B 1 236 ? 19.359 -21.406 -13.398 1 97.25 236 THR B O 1
ATOM 4090 N N . PRO B 1 237 ? 17.25 -22.062 -13.875 1 97.69 237 PRO B N 1
ATOM 4091 C CA . PRO B 1 237 ? 16.906 -22.094 -12.445 1 97.69 237 PRO B CA 1
ATOM 4092 C C . PRO B 1 237 ? 17.469 -23.312 -11.727 1 97.69 237 PRO B C 1
ATOM 4094 O O . PRO B 1 237 ? 17.984 -24.234 -12.367 1 97.69 237 PRO B O 1
ATOM 4097 N N . ASP B 1 238 ? 17.547 -23.281 -10.508 1 97.06 238 ASP B N 1
ATOM 4098 C CA . ASP B 1 238 ? 17.906 -24.422 -9.672 1 97.06 238 ASP B CA 1
ATOM 4099 C C . ASP B 1 238 ? 16.719 -25.375 -9.516 1 97.06 238 ASP B C 1
ATOM 4101 O O . ASP B 1 238 ? 15.914 -25.234 -8.594 1 97.06 238 ASP B O 1
ATOM 4105 N N . PHE B 1 239 ? 16.688 -26.406 -10.312 1 97.5 239 PHE B N 1
ATOM 4106 C CA . PHE B 1 239 ? 15.547 -27.297 -10.375 1 97.5 239 PHE B CA 1
ATOM 4107 C C . PHE B 1 239 ? 15.398 -28.078 -9.07 1 97.5 239 PHE B C 1
ATOM 4109 O O . PHE B 1 239 ? 14.289 -28.453 -8.695 1 97.5 239 PHE B O 1
ATOM 4116 N N . LEU B 1 240 ? 16.484 -28.266 -8.406 1 96.94 240 LEU B N 1
ATOM 4117 C CA . LEU B 1 240 ? 16.406 -28.969 -7.133 1 96.94 240 LEU B CA 1
ATOM 4118 C C . LEU B 1 240 ? 15.672 -28.141 -6.094 1 96.94 240 LEU B C 1
ATOM 4120 O O . LEU B 1 240 ? 14.75 -28.641 -5.434 1 96.94 240 LEU B O 1
ATOM 4124 N N . ILE B 1 241 ? 16.047 -26.906 -6.004 1 95 241 ILE B N 1
ATOM 4125 C CA . ILE B 1 241 ? 15.406 -26 -5.047 1 95 241 ILE B CA 1
ATOM 4126 C C . ILE B 1 241 ? 13.938 -25.828 -5.418 1 95 241 ILE B C 1
ATOM 4128 O O . ILE B 1 241 ? 13.062 -25.859 -4.551 1 95 241 ILE B O 1
ATOM 4132 N N . LEU B 1 242 ? 13.641 -25.719 -6.672 1 97.38 242 LEU B N 1
ATOM 4133 C CA . LEU B 1 242 ? 12.273 -25.516 -7.121 1 97.38 242 LEU B CA 1
ATOM 4134 C C . LEU B 1 242 ? 11.422 -26.75 -6.852 1 97.38 242 LEU B C 1
ATOM 4136 O O . LEU B 1 242 ? 10.234 -26.641 -6.551 1 97.38 242 LEU B O 1
ATOM 4140 N N . SER B 1 243 ? 12.07 -27.906 -6.969 1 97.81 243 SER B N 1
ATOM 4141 C CA . SER B 1 243 ? 11.352 -29.141 -6.652 1 97.81 243 SER B CA 1
ATOM 4142 C C . SER B 1 243 ? 10.984 -29.203 -5.172 1 97.81 243 SER B C 1
ATOM 4144 O O . SER B 1 243 ? 9.875 -29.609 -4.816 1 97.81 243 SER B O 1
ATOM 4146 N N . VAL B 1 244 ? 11.922 -28.812 -4.34 1 96.25 244 VAL B N 1
ATOM 4147 C CA . VAL B 1 244 ? 11.672 -28.781 -2.902 1 96.25 244 VAL B CA 1
ATOM 4148 C C . VAL B 1 244 ? 10.531 -27.812 -2.605 1 96.25 244 VAL B C 1
ATOM 4150 O O . VAL B 1 244 ? 9.609 -28.125 -1.855 1 96.25 244 VAL B O 1
ATOM 4153 N N . TYR B 1 245 ? 10.562 -26.641 -3.254 1 96.81 245 TYR B N 1
ATOM 4154 C CA . TYR B 1 245 ? 9.516 -25.641 -3.072 1 96.81 245 TYR B CA 1
ATOM 4155 C C . TYR B 1 245 ? 8.172 -26.156 -3.572 1 96.81 245 TYR B C 1
ATOM 4157 O O . TYR B 1 245 ? 7.129 -25.859 -2.992 1 96.81 245 TYR B O 1
ATOM 4165 N N . THR B 1 246 ? 8.219 -26.938 -4.629 1 97.94 246 THR B N 1
ATOM 4166 C CA . THR B 1 246 ? 6.984 -27.5 -5.172 1 97.94 246 THR B CA 1
ATOM 4167 C C . THR B 1 246 ? 6.371 -28.5 -4.199 1 97.94 246 THR B C 1
ATOM 4169 O O . THR B 1 246 ? 5.164 -28.469 -3.949 1 97.94 246 THR B O 1
ATOM 4172 N N . VAL B 1 247 ? 7.215 -29.344 -3.662 1 97.81 247 VAL B N 1
ATOM 4173 C CA . VAL B 1 247 ? 6.742 -30.328 -2.697 1 97.81 247 VAL B CA 1
ATOM 4174 C C . VAL B 1 247 ? 6.164 -29.625 -1.476 1 97.81 247 VAL B C 1
ATOM 4176 O O . VAL B 1 247 ? 5.066 -29.953 -1.022 1 97.81 247 VAL B O 1
ATOM 4179 N N . PHE B 1 248 ? 6.863 -28.625 -0.995 1 95.62 248 PHE B N 1
ATOM 4180 C CA . PHE B 1 248 ? 6.371 -27.859 0.141 1 95.62 248 PHE B CA 1
ATOM 4181 C C . PHE B 1 248 ? 5.09 -27.125 -0.22 1 95.62 248 PHE B C 1
ATOM 4183 O O . PHE B 1 248 ? 4.184 -27 0.607 1 95.62 248 PHE B O 1
ATOM 4190 N N . GLY B 1 249 ? 5.051 -26.594 -1.448 1 97.5 249 GLY B N 1
ATOM 4191 C CA . GLY B 1 249 ? 3.842 -25.938 -1.927 1 97.5 249 GLY B CA 1
ATOM 4192 C C . GLY B 1 249 ? 2.633 -26.859 -1.921 1 97.5 249 GLY B C 1
ATOM 4193 O O . GLY B 1 249 ? 1.546 -26.453 -1.495 1 97.5 249 GLY B O 1
ATOM 4194 N N . VAL B 1 250 ? 2.84 -28.078 -2.338 1 97.88 250 VAL B N 1
ATOM 4195 C CA . VAL B 1 250 ? 1.752 -29.062 -2.357 1 97.88 250 VAL B CA 1
ATOM 4196 C C . VAL B 1 250 ? 1.309 -29.359 -0.93 1 97.88 250 VAL B C 1
ATOM 4198 O O . VAL B 1 250 ? 0.11 -29.406 -0.642 1 97.88 250 VAL B O 1
ATOM 4201 N N . LEU B 1 251 ? 2.25 -29.578 -0.082 1 97.31 251 LEU B N 1
ATOM 4202 C CA . LEU B 1 251 ? 1.938 -29.875 1.312 1 97.31 251 LEU B CA 1
ATOM 4203 C C . LEU B 1 251 ? 1.171 -28.719 1.952 1 97.31 251 LEU B C 1
ATOM 4205 O O . LEU B 1 251 ? 0.198 -28.938 2.676 1 97.31 251 LEU B O 1
ATOM 4209 N N . PHE B 1 252 ? 1.609 -27.531 1.636 1 96.56 252 PHE B N 1
ATOM 4210 C CA . PHE B 1 252 ? 0.958 -26.359 2.188 1 96.56 252 PHE B CA 1
ATOM 4211 C C . PHE B 1 252 ? -0.441 -26.188 1.608 1 96.56 252 PHE B C 1
ATOM 4213 O O . PHE B 1 252 ? -1.364 -25.766 2.311 1 96.56 252 PHE B O 1
ATOM 4220 N N . LEU B 1 253 ? -0.604 -26.453 0.337 1 98.5 253 LEU B N 1
ATOM 4221 C CA . LEU B 1 253 ? -1.915 -26.406 -0.301 1 98.5 253 LEU B CA 1
ATOM 4222 C C . LEU B 1 253 ? -2.871 -27.406 0.34 1 98.5 253 LEU B C 1
ATOM 4224 O O . LEU B 1 253 ? -4.012 -27.062 0.658 1 98.5 253 LEU B O 1
ATOM 4228 N N . VAL B 1 254 ? -2.416 -28.594 0.536 1 98.25 254 VAL B N 1
ATOM 4229 C CA . VAL B 1 254 ? -3.244 -29.641 1.135 1 98.25 254 VAL B CA 1
ATOM 4230 C C . VAL B 1 254 ? -3.625 -29.234 2.559 1 98.25 254 VAL B C 1
ATOM 4232 O O . VAL B 1 254 ? -4.789 -29.359 2.953 1 98.25 254 VAL B O 1
ATOM 4235 N N . PHE B 1 255 ? -2.639 -28.781 3.258 1 98.25 255 PHE B N 1
ATOM 4236 C CA . PHE B 1 255 ? -2.887 -28.359 4.633 1 98.25 255 PHE B CA 1
ATOM 4237 C C . PHE B 1 255 ? -3.854 -27.188 4.672 1 98.25 255 PHE B C 1
ATOM 4239 O O . PHE B 1 255 ? -4.805 -27.188 5.457 1 98.25 255 PHE B O 1
ATOM 4246 N N . GLY B 1 256 ? -3.59 -26.172 3.848 1 98.5 256 GLY B N 1
ATOM 4247 C CA . GLY B 1 256 ? -4.477 -25.016 3.799 1 98.5 256 GLY B CA 1
ATOM 4248 C C . GLY B 1 256 ? -5.895 -25.375 3.396 1 98.5 256 GLY B C 1
ATOM 4249 O O . GLY B 1 256 ? -6.855 -24.875 3.996 1 98.5 256 GLY B O 1
ATOM 4250 N N . TYR B 1 257 ? -5.98 -26.203 2.432 1 98.44 257 TYR B N 1
ATOM 4251 C CA . TYR B 1 257 ? -7.297 -26.641 1.981 1 98.44 257 TYR B CA 1
ATOM 4252 C C . TYR B 1 257 ? -8.016 -27.422 3.076 1 98.44 257 TYR B C 1
ATOM 4254 O O . TYR B 1 257 ? -9.219 -27.25 3.277 1 98.44 257 TYR B O 1
ATOM 4262 N N . TRP B 1 258 ? -7.27 -28.266 3.732 1 97.88 258 TRP B N 1
ATOM 4263 C CA . TRP B 1 258 ? -7.82 -29.016 4.852 1 97.88 258 TRP B CA 1
ATOM 4264 C C . TRP B 1 258 ? -8.344 -28.078 5.938 1 97.88 258 TRP B C 1
ATOM 4266 O O . TRP B 1 258 ? -9.461 -28.25 6.43 1 97.88 258 TRP B O 1
ATOM 4276 N N . VAL B 1 259 ? -7.602 -27.125 6.273 1 97.88 259 VAL B N 1
ATOM 4277 C CA . VAL B 1 259 ? -8 -26.156 7.285 1 97.88 259 VAL B CA 1
ATOM 4278 C C . VAL B 1 259 ? -9.266 -25.438 6.836 1 97.88 259 VAL B C 1
ATOM 4280 O O . VAL B 1 259 ? -10.211 -25.281 7.617 1 97.88 259 VAL B O 1
ATOM 4283 N N . PHE B 1 260 ? -9.312 -25.016 5.625 1 98.25 260 PHE B N 1
ATOM 4284 C CA . PHE B 1 260 ? -10.445 -24.281 5.074 1 98.25 260 PHE B CA 1
ATOM 4285 C C . PHE B 1 260 ? -11.719 -25.125 5.141 1 98.25 260 PHE B C 1
ATOM 4287 O O . PHE B 1 260 ? -12.75 -24.656 5.609 1 98.25 260 PHE B O 1
ATOM 4294 N N . GLN B 1 261 ? -11.609 -26.344 4.715 1 97.25 261 GLN B N 1
ATOM 4295 C CA . GLN B 1 261 ? -12.773 -27.219 4.668 1 97.25 261 GLN B CA 1
ATOM 4296 C C . GLN B 1 261 ? -13.258 -27.578 6.074 1 97.25 261 GLN B C 1
ATOM 4298 O O . GLN B 1 261 ? -14.461 -27.688 6.312 1 97.25 261 GLN B O 1
ATOM 4303 N N . LYS B 1 262 ? -12.336 -27.688 6.941 1 96.06 262 LYS B N 1
ATOM 4304 C CA . LYS B 1 262 ? -12.703 -28.047 8.305 1 96.06 262 LYS B CA 1
ATOM 4305 C C . LYS B 1 262 ? -13.359 -26.875 9.023 1 96.06 262 LYS B C 1
ATOM 4307 O O . LYS B 1 262 ? -14.227 -27.062 9.883 1 96.06 262 LYS B O 1
ATOM 4312 N N . THR B 1 263 ? -12.977 -25.703 8.672 1 95.62 263 THR B N 1
ATOM 4313 C CA . THR B 1 263 ? -13.477 -24.531 9.391 1 95.62 263 THR B CA 1
ATOM 4314 C C . THR B 1 263 ? -14.711 -23.969 8.703 1 95.62 263 THR B C 1
ATOM 4316 O O . THR B 1 263 ? -15.461 -23.188 9.297 1 95.62 263 THR B O 1
ATOM 4319 N N . ARG B 1 264 ? -14.93 -24.266 7.488 1 93.75 264 ARG B N 1
ATOM 4320 C CA . ARG B 1 264 ? -15.977 -23.688 6.648 1 93.75 264 ARG B CA 1
ATOM 4321 C C . ARG B 1 264 ? -17.344 -23.891 7.281 1 93.75 264 ARG B C 1
ATOM 4323 O O . ARG B 1 264 ? -18.25 -23.078 7.074 1 93.75 264 ARG B O 1
ATOM 4330 N N . LYS B 1 265 ? -17.5 -24.906 8.07 1 91.06 265 LYS B N 1
ATOM 4331 C CA . LYS B 1 265 ? -18.766 -25.172 8.734 1 91.06 265 LYS B CA 1
ATOM 4332 C C . LYS B 1 265 ? -19.125 -24.062 9.719 1 91.06 265 LYS B C 1
ATOM 4334 O O . LYS B 1 265 ? -20.297 -23.828 10 1 91.06 265 LYS B O 1
ATOM 4339 N N . GLY B 1 266 ? -18.141 -23.375 10.18 1 92.94 266 GLY B N 1
ATOM 4340 C CA . GLY B 1 266 ? -18.359 -22.328 11.172 1 92.94 266 GLY B CA 1
ATOM 4341 C C . GLY B 1 266 ? -18.547 -20.953 10.57 1 92.94 266 GLY B C 1
ATOM 4342 O O . GLY B 1 266 ? -18.844 -20 11.281 1 92.94 266 GLY B O 1
ATOM 4343 N N . PHE B 1 267 ? -18.484 -20.859 9.273 1 95 267 PHE B N 1
ATOM 4344 C CA . PHE B 1 267 ? -18.547 -19.562 8.625 1 95 267 PHE B CA 1
ATOM 4345 C C . PHE B 1 267 ? -19.906 -18.922 8.828 1 95 267 PHE B C 1
ATOM 4347 O O . PHE B 1 267 ? -20 -17.734 9.156 1 95 267 PHE B O 1
ATOM 4354 N N . SER B 1 268 ? -20.969 -19.656 8.688 1 92.44 268 SER B N 1
ATOM 4355 C CA . SER B 1 268 ? -22.312 -19.125 8.766 1 92.44 268 SER B CA 1
ATOM 4356 C C . SER B 1 268 ? -22.641 -18.641 10.172 1 92.44 268 SER B C 1
ATOM 4358 O O . SER B 1 268 ? -23.438 -17.703 10.344 1 92.44 268 SER B O 1
ATOM 4360 N N . ASP B 1 269 ? -21.984 -19.172 11.117 1 91.69 269 ASP B N 1
ATOM 4361 C CA . ASP B 1 269 ? -22.25 -18.812 12.516 1 91.69 269 ASP B CA 1
ATOM 4362 C C . ASP B 1 269 ? -21.688 -17.438 12.844 1 91.69 269 ASP B C 1
ATOM 4364 O O . ASP B 1 269 ? -22.172 -16.766 13.758 1 91.69 269 ASP B O 1
ATOM 4368 N N . VAL B 1 270 ? -20.719 -17.094 12.094 1 90.5 270 VAL B N 1
ATOM 4369 C CA . VAL B 1 270 ? -20 -15.891 12.477 1 90.5 270 VAL B CA 1
ATOM 4370 C C . VAL B 1 270 ? -20.391 -14.742 11.547 1 90.5 270 VAL B C 1
ATOM 4372 O O . VAL B 1 270 ? -20.25 -13.57 11.898 1 90.5 270 VAL B O 1
ATOM 4375 N N . LEU B 1 271 ? -20.844 -15.094 10.438 1 89.56 271 LEU B N 1
ATOM 4376 C CA . LEU B 1 271 ? -21.203 -14.055 9.469 1 89.56 271 LEU B CA 1
ATOM 4377 C C . LEU B 1 271 ? -22.703 -13.789 9.469 1 89.56 271 LEU B C 1
ATOM 4379 O O . LEU B 1 271 ? -23.5 -14.711 9.656 1 89.56 271 LEU B O 1
#

Solvent-accessible surface area (backbone atoms only — not comparable to full-atom values): 27908 Å² total; per-residue (Å²): 134,89,54,75,46,46,66,66,50,51,54,49,48,48,67,74,38,44,68,57,33,50,50,49,18,50,48,52,53,48,55,74,31,62,82,27,84,64,31,69,53,45,49,46,50,49,43,50,50,49,47,50,43,42,32,49,33,36,61,58,70,53,68,67,76,76,69,62,78,86,69,58,57,64,56,51,26,49,48,39,43,52,26,45,43,57,48,46,37,49,41,52,40,54,49,48,19,18,44,61,49,60,75,35,50,58,47,63,69,75,40,97,50,74,67,80,43,54,55,54,17,48,48,52,32,37,46,52,44,36,50,34,34,51,50,53,48,50,54,50,44,27,70,76,62,73,44,73,54,74,34,40,76,54,47,61,62,49,46,50,25,50,49,32,36,45,48,7,50,20,28,40,34,24,46,46,16,57,79,35,48,45,48,47,66,45,29,57,53,50,43,52,47,48,51,58,65,29,55,47,88,42,57,74,85,68,46,54,75,87,52,46,65,57,39,71,68,37,90,50,30,66,47,38,53,34,46,37,25,12,62,66,68,58,29,80,59,60,63,67,61,41,50,54,43,32,55,51,8,48,52,37,27,42,50,12,40,32,51,26,36,68,48,52,77,53,47,55,78,69,95,133,88,55,75,49,48,66,66,50,51,53,48,47,48,65,74,38,44,68,57,31,50,50,49,18,50,46,51,53,48,55,73,29,61,80,28,82,64,30,70,53,46,48,47,48,50,44,49,50,48,45,50,43,41,33,48,32,34,60,60,71,51,68,65,78,72,72,62,80,86,67,58,57,66,56,50,24,49,47,39,44,52,25,46,43,58,47,47,36,50,40,52,40,56,49,47,17,18,45,61,49,60,75,35,50,59,48,62,69,75,39,98,50,73,68,80,42,53,55,53,17,49,48,51,32,37,47,54,44,36,50,35,33,49,51,51,47,51,54,51,44,26,70,74,62,74,45,74,54,75,33,40,76,56,46,62,63,49,47,48,25,51,49,32,37,45,48,8,50,20,29,39,34,24,47,46,16,55,78,35,48,43,48,46,67,45,30,59,53,50,45,51,45,48,52,59,66,31,55,46,88,42,56,75,83,70,47,54,75,89,52,45,65,57,41,72,66,36,87,52,30,65,48,37,53,34,46,37,25,13,62,69,66,57,30,79,59,59,64,66,61,40,48,52,42,31,52,50,8,49,53,38,27,41,49,13,40,32,51,25,34,68,48,52,77,54,47,55,78,68,94

pLDDT: mean 89.96, std 12.04, range [42.84, 98.75]

InterPro domains:
  IPR000412 ABC-2 transporter [PR00164] (40-61)
  IPR000412 ABC-2 transporter [PR00164] (152-176)
  IPR000412 ABC-2 transporter [PR00164] (189-208)
  IPR000412 ABC-2 transporter [PR00164] (209-228)
  IPR013525 ABC-2 type transporter, transmembrane domain [PF01061] (20-231)
  IPR047817 ABC-2 type transporter, transmembrane domain, bacterial-type [PS51012] (38-263)

Foldseek 3Di:
DFDDLDPVSVVVVCVVCVVVLVVLLVCVQQVVQPPPPCGNCVLQVVLLVVLVVLLVCCVPPVVDDLPPPPDDSLLLSLLLLLLVLLLVLLLQLLLCLLCQPVVCLCCQPPDVHPSLSSSVSSSVNSVSSSVSSVVSSQVSCCVVVVDFQPLCVCLVLLVLLSSLQSSLSSLQSNLVSLVPVVSNVCSVVVSVVLCVLACSNYALVPDPPVCNVVLVVRLCRLSSVQSCQRGRVSHHHDSVVSVVSNVVSNVSNSVSSNNNSVRSVCNNVRD/DFDDLDPVSVVVVCVVCVVVLVVLLVCVQQVVQPPPPCGNCVLQVVLLVVLVVLLVCCVPPVVDDLPPPPDDSLLLSLLLLLLVLLLVLLLQLLQCLLCQCVVCLCCQPPDVHPSLSSSVSSSVNSVSSSVSSVVSSQVSCCVVVVDFQPLCVCLVLLVLLSSLQSSLSSLQSNLVSLVPVVSNVCSVVVSVVLCVLACSNYALVPDPPVCNVVLVVRLCRLSSVQSCCRGRVSHHHDSVVSVVSNVVSNVSNSVSSNNNSVRSVCNNVRD